Protein AF-A0A653DEC6-F1 (afdb_monomer_lite)

Organism: Callosobruchus maculatus (NCBI:txid64391)

Foldseek 3Di:
DVVVLVVCVVPLPDDLVSLVVLLLVLLADDPVRDDPVVLLSLLQSLLSSLQPDDPVLNLQQLVCLLPHQWHAHPNDIHGRPDSLLSNLSNLLSCVNNCCNQPPPVPDDDCLVVLLVLLVSLLVSQDLADPSNLSSLVSNLSCCVRPVVSDAQVSLLVLLVSLLVNLVRPDPSSLVSLASSLVSSLVRHDPVSLVVVLPLVPDPSRSHPCLVSLVPCDPVNCVVCVVVLLVSLQVQQQPALPSVVSLSSLLSLLVDDPVCCVVRRCVSCVVDQQDDDCVGSNVSNCLVGVLLSVCVSHQVVVLVVVLPDNGDLLSNLSSLLNSVLVVSDPDPDDVSLVVLCPDPVRVLSSLLSLLRDNDLQDARDPVSLVSLLVSLVPPPDLADDPSSLVSLLSNLLSNVSNCVVCLVVVVDPPVVNVVSLVSLLCSLPVVPPDDRRVSSVSSLVSLVVSLVVVVVVVVVVVVPDPDDPPSVVVVVVVSCVSVVSSVCSVVVD

pLDDT: mean 77.59, std 14.75, range [32.47, 96.19]

Structure (mmCIF, N/CA/C/O backbone):
data_AF-A0A653DEC6-F1
#
_entry.id   AF-A0A653DEC6-F1
#
loop_
_atom_site.group_PDB
_atom_site.id
_atom_site.type_symbol
_atom_site.label_atom_id
_atom_site.label_alt_id
_atom_site.label_comp_id
_atom_site.label_asym_id
_atom_site.label_entity_id
_atom_site.label_seq_id
_atom_site.pdbx_PDB_ins_code
_atom_site.Cartn_x
_atom_site.Cartn_y
_atom_site.Cartn_z
_atom_site.occupancy
_atom_site.B_iso_or_equiv
_atom_site.auth_seq_id
_atom_site.auth_comp_id
_atom_site.auth_asym_id
_atom_site.auth_atom_id
_atom_site.pdbx_PDB_model_num
ATOM 1 N N . MET A 1 1 ? -18.851 24.601 31.153 1.00 74.62 1 MET A N 1
ATOM 2 C CA . MET A 1 1 ? -18.177 23.287 31.082 1.00 74.62 1 MET A CA 1
ATOM 3 C C . MET A 1 1 ? -16.663 23.405 31.257 1.00 74.62 1 MET A C 1
ATOM 5 O O . MET A 1 1 ? -16.189 23.022 32.314 1.00 74.62 1 MET A O 1
ATOM 9 N N . LYS A 1 2 ? -15.912 24.010 30.322 1.00 75.12 2 LYS A N 1
ATOM 10 C CA . LYS A 1 2 ? -14.435 24.100 30.374 1.00 75.12 2 LYS A CA 1
ATOM 11 C C . LYS A 1 2 ? -13.837 24.550 31.722 1.00 75.12 2 LYS A C 1
ATOM 13 O O . LYS A 1 2 ? -13.098 23.789 32.330 1.00 75.12 2 LYS A O 1
ATOM 18 N N . LYS A 1 3 ? -14.251 25.710 32.254 1.00 76.62 3 LYS A N 1
ATOM 19 C CA . LYS A 1 3 ? -13.789 26.214 33.570 1.00 76.62 3 LYS A CA 1
ATOM 20 C C . LYS A 1 3 ? -14.062 25.249 34.735 1.00 76.62 3 LYS A C 1
ATOM 22 O O . LYS A 1 3 ? -13.288 25.186 35.679 1.00 76.62 3 LYS A O 1
ATOM 27 N N . MET A 1 4 ? -15.167 24.504 34.667 1.00 74.38 4 MET A N 1
ATOM 28 C CA . MET A 1 4 ? -15.530 23.510 35.680 1.00 74.38 4 MET A CA 1
ATOM 29 C C . MET A 1 4 ? -14.607 22.288 35.581 1.00 74.38 4 MET A C 1
ATOM 31 O O . MET A 1 4 ? -14.062 21.859 36.590 1.00 74.38 4 MET A O 1
ATOM 35 N N . LEU A 1 5 ? -14.356 21.778 34.370 1.00 75.56 5 LEU A N 1
ATOM 36 C CA . LEU A 1 5 ? -13.409 20.679 34.146 1.00 75.56 5 LEU A CA 1
ATOM 37 C C . LEU A 1 5 ? -11.982 21.057 34.586 1.00 75.56 5 LEU A C 1
ATOM 39 O O . LEU A 1 5 ? -11.327 20.275 35.267 1.00 75.56 5 LEU A O 1
ATOM 43 N N . GLU A 1 6 ? -11.520 22.268 34.262 1.00 78.12 6 GLU A N 1
ATOM 44 C CA . GLU A 1 6 ? -10.205 22.795 34.672 1.00 78.12 6 GLU A CA 1
ATOM 45 C C . GLU A 1 6 ? -10.070 22.930 36.200 1.00 78.12 6 GLU A C 1
ATOM 47 O O . GLU A 1 6 ? -9.028 22.599 36.774 1.00 78.12 6 GLU A O 1
ATOM 52 N N . TYR A 1 7 ? -11.137 23.354 36.883 1.00 75.75 7 TYR A N 1
ATOM 53 C CA . TYR A 1 7 ? -11.172 23.420 38.344 1.00 75.75 7 TYR A CA 1
ATOM 54 C C . TYR A 1 7 ? -11.007 22.037 38.993 1.00 75.75 7 TYR A C 1
ATOM 56 O O . TYR A 1 7 ? -10.257 21.887 39.955 1.00 75.75 7 TYR A O 1
ATOM 64 N N . PHE A 1 8 ? -11.643 21.002 38.443 1.00 68.75 8 PHE A N 1
ATOM 65 C CA . PHE A 1 8 ? -11.529 19.644 38.983 1.00 68.75 8 PHE A CA 1
ATOM 66 C C . PHE A 1 8 ? -10.206 18.968 38.641 1.00 68.75 8 PHE A C 1
ATOM 68 O O . PHE A 1 8 ? -9.652 18.251 39.472 1.00 68.75 8 PHE A O 1
ATOM 75 N N . LEU A 1 9 ? -9.652 19.237 37.457 1.00 69.56 9 LEU A N 1
ATOM 76 C CA . LEU A 1 9 ? -8.300 18.791 37.120 1.00 69.56 9 LEU A CA 1
ATOM 77 C C . LEU A 1 9 ? -7.245 19.415 38.045 1.00 69.56 9 LEU A C 1
ATOM 79 O O . LEU A 1 9 ? -6.236 18.771 38.324 1.00 69.56 9 LEU A O 1
ATOM 83 N N . SER A 1 10 ? -7.488 20.628 38.553 1.00 72.56 10 SER A N 1
ATOM 84 C CA . SER A 1 10 ? -6.626 21.273 39.553 1.00 72.56 10 SER A CA 1
ATOM 85 C C . SER A 1 10 ? -6.934 20.870 41.006 1.00 72.56 10 SER A C 1
ATOM 87 O O . SER A 1 10 ? -6.075 21.059 41.862 1.00 72.56 10 SER A O 1
ATOM 89 N N . ASN A 1 11 ? -8.087 20.240 41.286 1.00 68.25 11 ASN A N 1
ATOM 90 C CA . ASN A 1 11 ? -8.503 19.791 42.626 1.00 68.25 11 ASN A CA 1
ATOM 91 C C . ASN A 1 11 ? -9.009 18.327 42.658 1.00 68.25 11 ASN A C 1
ATOM 93 O O . ASN A 1 11 ? -10.168 18.072 42.996 1.00 68.25 11 ASN A O 1
ATOM 97 N N . PRO A 1 12 ? -8.159 17.321 42.372 1.00 59.09 12 PRO A N 1
ATOM 98 C CA . PRO A 1 12 ? -8.573 15.909 42.333 1.00 59.09 12 PRO A CA 1
ATOM 99 C C . PRO A 1 12 ? -8.997 15.332 43.704 1.00 59.09 12 PRO A C 1
ATOM 101 O O . PRO A 1 12 ? -9.610 14.265 43.772 1.00 59.09 12 PRO A O 1
ATOM 104 N N . GLY A 1 13 ? -8.684 16.030 44.802 1.00 57.19 13 GLY A N 1
ATOM 105 C CA . GLY A 1 13 ? -8.945 15.621 46.187 1.00 57.19 13 GLY A CA 1
ATOM 106 C C . GLY A 1 13 ? -10.301 16.035 46.774 1.00 57.19 13 GLY A C 1
ATOM 107 O O . GLY A 1 13 ? -10.459 15.916 47.985 1.00 57.19 13 GLY A O 1
ATOM 108 N N . GLY A 1 14 ? -11.255 16.520 45.967 1.00 67.94 14 GLY A N 1
ATOM 109 C CA . GLY A 1 14 ? -12.590 16.932 46.437 1.00 67.94 14 GLY A CA 1
ATOM 110 C C . GLY A 1 14 ? -13.328 15.857 47.252 1.00 67.94 14 GLY A C 1
ATOM 111 O O . GLY A 1 14 ? -13.022 14.656 47.151 1.00 67.94 14 GLY A O 1
ATOM 112 N N . ASN A 1 15 ? -14.297 16.286 48.069 1.00 80.12 15 ASN A N 1
ATOM 113 C CA . ASN A 1 15 ? -15.088 15.381 48.907 1.00 80.12 15 ASN A CA 1
ATOM 114 C C . ASN A 1 15 ? -15.965 14.445 48.035 1.00 80.12 15 ASN A C 1
ATOM 116 O O . ASN A 1 15 ? -16.022 14.571 46.808 1.00 80.12 15 ASN A O 1
ATOM 120 N N . MET A 1 16 ? -16.610 13.444 48.643 1.00 80.69 16 MET A N 1
ATOM 121 C CA . MET A 1 16 ? -17.389 12.469 47.868 1.00 80.69 16 MET A CA 1
ATOM 122 C C . MET A 1 16 ? -18.635 13.092 47.214 1.00 80.69 16 MET A C 1
ATOM 124 O O . MET A 1 16 ? -18.982 12.720 46.096 1.00 80.69 16 MET A O 1
ATOM 128 N N . GLU A 1 17 ? -19.263 14.078 47.855 1.00 81.62 17 GLU A N 1
ATOM 129 C CA . GLU A 1 17 ? -20.438 14.785 47.325 1.00 81.62 17 GLU A CA 1
ATOM 130 C C . GLU A 1 17 ? -20.113 15.578 46.050 1.00 81.62 17 GLU A C 1
ATOM 132 O O . GLU A 1 17 ? -20.865 15.512 45.073 1.00 81.62 17 GLU A O 1
ATOM 137 N N . ASP A 1 18 ? -18.958 16.248 46.007 1.00 80.75 18 ASP A N 1
ATOM 138 C CA . ASP A 1 18 ? -18.460 16.965 44.830 1.00 80.75 18 ASP A CA 1
ATOM 139 C C . ASP A 1 18 ? -18.251 16.000 43.656 1.00 80.75 18 ASP A C 1
ATOM 141 O O . ASP A 1 18 ? -18.611 16.290 42.512 1.00 80.75 18 ASP A O 1
ATOM 145 N N . LYS A 1 19 ? -17.712 14.807 43.941 1.00 80.56 19 LYS A N 1
ATOM 146 C CA . LYS A 1 19 ? -17.473 13.755 42.943 1.00 80.56 19 LYS A CA 1
ATOM 147 C C . LYS A 1 19 ? -18.772 13.165 42.403 1.00 80.56 19 LYS A C 1
ATOM 149 O O . LYS A 1 19 ? -18.881 12.980 41.191 1.00 80.56 19 LYS A O 1
ATOM 154 N N . VAL A 1 20 ? -19.758 12.898 43.263 1.00 85.81 20 VAL A N 1
ATOM 155 C CA . VAL A 1 20 ? -21.091 12.440 42.831 1.00 85.81 20 VAL A CA 1
ATOM 156 C C . VAL A 1 20 ? -21.778 13.514 41.993 1.00 85.81 20 VAL A C 1
ATOM 158 O O . VAL A 1 20 ? -22.299 13.202 40.924 1.00 85.81 20 VAL A O 1
ATOM 161 N N . SER A 1 21 ? -21.730 14.775 42.424 1.00 84.94 21 SER A N 1
ATOM 162 C CA . SER A 1 21 ? -22.327 15.902 41.697 1.00 84.94 21 SER A CA 1
ATOM 163 C C . SER A 1 21 ? -21.714 16.068 40.307 1.00 84.94 21 SER A C 1
ATOM 165 O O . SER A 1 21 ? -22.426 16.259 39.321 1.00 84.94 21 SER A O 1
ATOM 167 N N . LEU A 1 22 ? -20.392 15.927 40.198 1.00 86.06 22 LEU A N 1
ATOM 168 C CA . LEU A 1 22 ? -19.689 15.999 38.923 1.00 86.06 22 LEU A CA 1
ATOM 169 C C . LEU A 1 22 ? -19.980 14.797 38.021 1.00 86.06 22 LEU A C 1
ATOM 171 O O . LEU A 1 22 ? -20.179 14.967 36.819 1.00 86.06 22 LEU A O 1
ATOM 175 N N . LEU A 1 23 ? -20.047 13.588 38.583 1.00 88.00 23 LEU A N 1
ATOM 176 C CA . LEU A 1 23 ? -20.457 12.407 37.830 1.00 88.00 23 LEU A CA 1
ATOM 177 C C . LEU A 1 23 ? -21.896 12.552 37.321 1.00 88.00 23 LEU A C 1
ATOM 179 O O . LEU A 1 23 ? -22.163 12.195 36.178 1.00 88.00 23 LEU A O 1
ATOM 183 N N . ALA A 1 24 ? -22.797 13.126 38.124 1.00 88.25 24 ALA A N 1
ATOM 184 C CA . ALA A 1 24 ? -24.169 13.422 37.723 1.00 88.25 24 ALA A CA 1
ATOM 185 C C . ALA A 1 24 ? -24.232 14.465 36.604 1.00 88.25 24 ALA A C 1
ATOM 187 O O . ALA A 1 24 ? -24.970 14.283 35.637 1.00 88.25 24 ALA A O 1
ATOM 188 N N . PHE A 1 25 ? -23.401 15.507 36.682 1.00 88.75 25 PHE A N 1
ATOM 189 C CA . PHE A 1 25 ? -23.244 16.468 35.596 1.00 88.75 25 PHE A CA 1
ATOM 190 C C . PHE A 1 25 ? -22.782 15.782 34.301 1.00 88.75 25 PHE A C 1
ATOM 192 O O . PHE A 1 25 ? -23.401 15.976 33.257 1.00 88.75 25 PHE A O 1
ATOM 199 N N . ILE A 1 26 ? -21.747 14.936 34.365 1.00 90.38 26 ILE A N 1
ATOM 200 C CA . ILE A 1 26 ? -21.218 14.213 33.197 1.00 90.38 26 ILE A CA 1
ATOM 201 C C . ILE A 1 26 ? -22.250 13.221 32.636 1.00 90.38 26 ILE A C 1
ATOM 203 O O . ILE A 1 26 ? -22.421 13.136 31.423 1.00 90.38 26 ILE A O 1
ATOM 207 N N . ALA A 1 27 ? -22.974 12.507 33.500 1.00 89.38 27 ALA A N 1
ATOM 208 C CA . ALA A 1 27 ? -24.050 11.590 33.119 1.00 89.38 27 ALA A CA 1
ATOM 209 C C . ALA A 1 27 ? -25.244 12.298 32.451 1.00 89.38 27 ALA A C 1
ATOM 211 O O . ALA A 1 27 ? -25.990 11.672 31.694 1.00 89.38 27 ALA A O 1
ATOM 212 N N . GLY A 1 28 ? -25.415 13.598 32.704 1.00 88.88 28 GLY A N 1
ATOM 213 C CA . GLY A 1 28 ? -26.420 14.446 32.066 1.00 88.88 28 GLY A CA 1
ATOM 214 C C . GLY A 1 28 ? -26.014 15.021 30.703 1.00 88.88 28 GLY A C 1
ATOM 215 O O . GLY A 1 28 ? -26.864 15.605 30.029 1.00 88.88 28 GLY A O 1
ATOM 216 N N . LEU A 1 29 ? -24.752 14.880 30.277 1.00 89.69 29 LEU A N 1
ATOM 217 C CA . LEU A 1 29 ? -24.270 15.470 29.025 1.00 89.69 29 LEU A CA 1
ATOM 218 C C . LEU A 1 29 ? -24.901 14.808 27.793 1.00 89.69 29 LEU A C 1
ATOM 220 O O . LEU A 1 29 ? -24.995 13.584 27.698 1.00 89.69 29 LEU A O 1
ATOM 224 N N . GLN A 1 30 ? -25.273 15.644 26.824 1.00 88.50 30 GLN A N 1
ATOM 225 C CA . GLN A 1 30 ? -25.672 15.222 25.481 1.00 88.50 30 GLN A CA 1
ATOM 226 C C . GLN A 1 30 ? -24.471 15.318 24.520 1.00 88.50 30 GLN A C 1
ATOM 228 O O . GLN A 1 30 ? -23.654 16.230 24.694 1.00 88.50 30 GLN A O 1
ATOM 233 N N . PRO A 1 31 ? -24.363 14.440 23.503 1.00 87.19 31 PRO A N 1
ATOM 234 C CA . PRO A 1 31 ? -23.280 14.472 22.515 1.00 87.19 31 PRO A CA 1
ATOM 235 C C . PRO A 1 31 ? -23.093 15.833 21.836 1.00 87.19 31 PRO A C 1
ATOM 237 O O . PRO A 1 31 ? -21.967 16.270 21.622 1.00 87.19 31 PRO A O 1
ATOM 240 N N . GLU A 1 32 ? -24.188 16.525 21.519 1.00 85.75 32 GLU A N 1
ATOM 241 C CA . GLU A 1 32 ? -24.191 17.783 20.763 1.00 85.75 32 GLU A CA 1
ATOM 242 C C . GLU A 1 32 ? -23.603 18.951 21.568 1.00 85.75 32 GLU A C 1
ATOM 244 O O . GLU A 1 32 ? -23.184 19.960 21.005 1.00 85.75 32 GLU A O 1
ATOM 249 N N . CYS A 1 33 ? -23.555 18.811 22.894 1.00 82.75 33 CYS A N 1
ATOM 250 C CA . CYS A 1 33 ? -23.089 19.838 23.819 1.00 82.75 33 CYS A CA 1
ATOM 251 C C . CYS A 1 33 ? -21.592 19.725 24.148 1.00 82.75 33 CYS A C 1
ATOM 253 O O . CYS A 1 33 ? -21.085 20.527 24.939 1.00 82.75 33 CYS A O 1
ATOM 255 N N . VAL A 1 34 ? -20.890 18.723 23.607 1.00 83.06 34 VAL A N 1
ATOM 256 C CA . VAL A 1 34 ? -19.504 18.410 23.971 1.00 83.06 34 VAL A CA 1
ATOM 257 C C . VAL A 1 34 ? -18.596 18.492 22.750 1.00 83.06 34 VAL A C 1
ATOM 259 O O . VAL A 1 34 ? -18.739 17.739 21.791 1.00 83.06 34 VAL A O 1
ATOM 262 N N . PHE A 1 35 ? -17.612 19.390 22.800 1.00 80.62 35 PHE A N 1
ATOM 263 C CA . PHE A 1 35 ? -16.588 19.479 21.764 1.00 80.62 35 PHE A CA 1
ATOM 264 C C . PHE A 1 35 ? -15.556 18.353 21.905 1.00 80.62 35 PHE A C 1
ATOM 266 O O . PHE A 1 35 ? -15.300 17.849 23.000 1.00 80.62 35 PHE A O 1
ATOM 273 N N . HIS A 1 36 ? -14.905 17.992 20.797 1.00 73.62 36 HIS A N 1
ATOM 274 C CA . HIS A 1 36 ? -13.909 16.912 20.753 1.00 73.62 36 HIS A CA 1
ATOM 275 C C . HIS A 1 36 ? -12.778 17.093 21.787 1.00 73.62 36 HIS A C 1
ATOM 277 O O . HIS A 1 36 ? -12.359 16.131 22.435 1.00 73.62 36 HIS A O 1
ATOM 283 N N . ASP A 1 37 ? -12.331 18.334 21.993 1.00 77.88 37 ASP A N 1
ATOM 284 C CA . ASP A 1 37 ? -11.261 18.671 22.941 1.00 77.88 37 ASP A CA 1
ATOM 285 C C . ASP A 1 37 ? -11.688 18.508 24.409 1.00 77.88 37 ASP A C 1
ATOM 287 O O . ASP A 1 37 ? -10.856 18.259 25.286 1.00 77.88 37 ASP A O 1
ATOM 291 N N . ASP A 1 38 ? -12.990 18.593 24.692 1.00 85.56 38 ASP A N 1
ATOM 292 C CA . ASP A 1 38 ? -13.522 18.453 26.045 1.00 85.56 38 ASP A CA 1
ATOM 293 C C . ASP A 1 38 ? -13.641 16.984 26.466 1.00 85.56 38 ASP A C 1
ATOM 295 O O . ASP A 1 38 ? -13.533 16.684 27.654 1.00 85.56 38 ASP A O 1
ATOM 299 N N . ILE A 1 39 ? -13.782 16.049 25.519 1.00 88.50 39 ILE A N 1
ATOM 300 C CA . ILE A 1 39 ? -13.931 14.612 25.813 1.00 88.50 39 ILE A CA 1
ATOM 301 C C . ILE A 1 39 ? -12.717 14.054 26.551 1.00 88.50 39 ILE A C 1
ATOM 303 O O . ILE A 1 39 ? -12.870 13.258 27.478 1.00 88.50 39 ILE A O 1
ATOM 307 N N . GLU A 1 40 ? -11.508 14.476 26.184 1.00 87.75 40 GLU A N 1
ATOM 308 C CA . GLU A 1 40 ? -10.294 14.025 26.869 1.00 87.75 40 GLU A CA 1
ATOM 309 C C . GLU A 1 40 ? -10.210 14.602 28.294 1.00 87.75 40 GLU A C 1
ATOM 311 O O . GLU A 1 40 ? -9.801 13.910 29.226 1.00 87.75 40 GLU A O 1
ATOM 316 N N . ASN A 1 41 ? -10.646 15.848 28.501 1.00 87.81 41 ASN A N 1
ATOM 317 C CA . ASN A 1 41 ? -10.704 16.444 29.838 1.00 87.81 41 ASN A CA 1
ATOM 318 C C . ASN A 1 41 ? -11.763 15.761 30.710 1.00 87.81 41 ASN A C 1
ATOM 320 O O . ASN A 1 41 ? -11.483 15.432 31.862 1.00 87.81 41 ASN A O 1
ATOM 324 N N . ILE A 1 42 ? -12.941 15.471 30.150 1.00 91.00 42 ILE A N 1
ATOM 325 C CA . ILE A 1 42 ? -13.996 14.700 30.818 1.00 91.00 42 ILE A CA 1
ATOM 326 C C . ILE A 1 42 ? -13.481 13.305 31.188 1.00 91.00 42 ILE A C 1
ATOM 328 O O . ILE A 1 42 ? -13.673 12.864 32.318 1.00 91.00 42 ILE A O 1
ATOM 332 N N . ALA A 1 43 ? -12.771 12.629 30.283 1.00 90.38 43 ALA A N 1
ATOM 333 C CA . ALA A 1 43 ? -12.194 11.313 30.538 1.00 90.38 43 ALA A CA 1
ATOM 334 C C . ALA A 1 43 ? -11.169 11.333 31.685 1.00 90.38 43 ALA A C 1
ATOM 336 O O . ALA A 1 43 ? -11.190 10.444 32.536 1.00 90.38 43 ALA A O 1
ATOM 337 N N . LYS A 1 44 ? -10.307 12.355 31.763 1.00 88.50 44 LYS A N 1
ATOM 338 C CA . LYS A 1 44 ? -9.370 12.534 32.888 1.00 88.50 44 LYS A CA 1
ATOM 339 C C . LYS A 1 44 ? -10.091 12.785 34.210 1.00 88.50 44 LYS A C 1
ATOM 341 O O . LYS A 1 44 ? -9.712 12.208 35.226 1.00 88.50 44 LYS A O 1
ATOM 346 N N . VAL A 1 45 ? -11.135 13.612 34.196 1.00 89.06 45 VAL A N 1
ATOM 347 C CA . VAL A 1 45 ? -11.966 13.885 35.377 1.00 89.06 45 VAL A CA 1
ATOM 348 C C . VAL A 1 45 ? -12.662 12.610 35.857 1.00 89.06 45 VAL A C 1
ATOM 350 O O . VAL A 1 45 ? -12.551 12.263 37.031 1.00 89.06 45 VAL A O 1
ATOM 353 N N . LEU A 1 46 ? -13.306 11.864 34.952 1.00 90.38 46 LEU A N 1
ATOM 354 C CA . LEU A 1 46 ? -13.914 10.566 35.258 1.00 90.38 46 LEU A CA 1
ATOM 355 C C . LEU A 1 46 ? -12.890 9.590 35.836 1.00 90.38 46 LEU A C 1
ATOM 357 O O . LEU A 1 46 ? -13.164 8.943 36.840 1.00 90.38 46 LEU A O 1
ATOM 361 N N . ALA A 1 47 ? -11.691 9.519 35.259 1.00 89.44 47 ALA A N 1
ATOM 362 C CA . ALA A 1 47 ? -10.626 8.673 35.785 1.00 89.44 47 ALA A CA 1
ATOM 363 C C . ALA A 1 47 ? -10.201 9.084 37.203 1.00 89.44 47 ALA A C 1
ATOM 365 O O . ALA A 1 47 ? -9.984 8.215 38.047 1.00 89.44 47 ALA A O 1
ATOM 366 N N . GLY A 1 48 ? -10.141 10.389 37.488 1.00 85.88 48 GLY A N 1
ATOM 367 C CA . GLY A 1 48 ? -9.907 10.915 38.832 1.00 85.88 48 GLY A CA 1
ATOM 368 C C . GLY A 1 48 ? -10.984 10.464 39.819 1.00 85.88 48 GLY A C 1
ATOM 369 O O . GLY A 1 48 ? -10.653 9.934 40.879 1.00 85.88 48 GLY A O 1
ATOM 370 N N . ILE A 1 49 ? -12.263 10.568 39.442 1.00 86.38 49 ILE A N 1
ATOM 371 C CA . ILE A 1 49 ? -13.389 10.088 40.260 1.00 86.38 49 ILE A CA 1
ATOM 372 C C . ILE A 1 49 ? -13.276 8.578 40.500 1.00 86.38 49 ILE A C 1
ATOM 374 O O . ILE A 1 49 ? -13.323 8.126 41.638 1.00 86.38 49 ILE A O 1
ATOM 378 N N . LEU A 1 50 ? -13.074 7.784 39.449 1.00 87.75 50 LEU A N 1
ATOM 379 C CA . LEU A 1 50 ? -12.986 6.326 39.559 1.00 87.75 50 LEU A CA 1
ATOM 380 C C . LEU A 1 50 ? -11.771 5.873 40.382 1.00 87.75 50 LEU A C 1
ATOM 382 O O . LEU A 1 50 ? -11.819 4.832 41.039 1.00 87.75 50 LEU A O 1
ATOM 386 N N . SER A 1 51 ? -10.672 6.631 40.364 1.00 85.12 51 SER A N 1
ATOM 387 C CA . SER A 1 51 ? -9.431 6.253 41.049 1.00 85.12 51 SER A CA 1
ATOM 388 C C . SER A 1 51 ? -9.555 6.213 42.574 1.00 85.12 51 SER A C 1
ATOM 390 O O . SER A 1 51 ? -8.827 5.453 43.209 1.00 85.12 51 SER A O 1
ATOM 392 N N . VAL A 1 52 ? -10.489 6.980 43.147 1.00 83.12 52 VAL A N 1
ATOM 393 C CA . VAL A 1 52 ? -10.703 7.047 44.601 1.00 83.12 52 VAL A CA 1
ATOM 394 C C . VAL A 1 52 ? -11.717 6.032 45.126 1.00 83.12 52 VAL A C 1
ATOM 396 O O . VAL A 1 52 ? -11.794 5.835 46.333 1.00 83.12 52 VAL A O 1
ATOM 399 N N . LEU A 1 53 ? -12.496 5.406 44.241 1.00 82.69 53 LEU A N 1
ATOM 400 C CA . LEU A 1 53 ? -13.467 4.379 44.618 1.00 82.69 53 LEU A CA 1
ATOM 401 C C . LEU A 1 53 ? -12.767 3.055 44.920 1.00 82.69 53 LEU A C 1
ATOM 403 O O . LEU A 1 53 ? -11.635 2.821 44.483 1.00 82.69 53 LEU A O 1
ATOM 407 N N . ASP A 1 54 ? -13.443 2.149 45.617 1.00 83.75 54 ASP A N 1
ATOM 408 C CA . ASP A 1 54 ? -12.968 0.770 45.675 1.00 83.75 54 ASP A CA 1
ATOM 409 C C . ASP A 1 54 ? -13.190 0.046 44.328 1.00 83.75 54 ASP A C 1
ATOM 411 O O . ASP A 1 54 ? -13.856 0.537 43.410 1.00 83.75 54 ASP A O 1
ATOM 415 N N . GLN A 1 55 ? -12.577 -1.127 44.161 1.00 79.75 55 GLN A N 1
ATOM 416 C CA . GLN A 1 55 ? -12.673 -1.880 42.908 1.00 79.75 55 GLN A CA 1
ATOM 417 C C . GLN A 1 55 ? -14.102 -2.333 42.593 1.00 79.75 55 GLN A C 1
ATOM 419 O O . GLN A 1 55 ? -14.521 -2.260 41.438 1.00 79.75 55 GLN A O 1
ATOM 424 N N . LYS A 1 56 ? -14.848 -2.785 43.602 1.00 83.62 56 LYS A N 1
ATOM 425 C CA . LYS A 1 56 ? -16.192 -3.334 43.423 1.00 83.62 56 LYS A CA 1
ATOM 426 C C . LYS A 1 56 ? -17.162 -2.235 43.000 1.00 83.62 56 LYS A C 1
ATOM 428 O O . LYS A 1 56 ? -17.972 -2.447 42.103 1.00 83.62 56 LYS A O 1
ATOM 433 N N . GLU A 1 57 ? -17.057 -1.054 43.598 1.00 85.19 57 GLU A N 1
ATOM 434 C CA . GLU A 1 57 ? -17.814 0.130 43.200 1.00 85.19 57 GLU A CA 1
ATOM 435 C C . GLU A 1 57 ? -17.478 0.563 41.773 1.00 85.19 57 GLU A C 1
ATOM 437 O O . GLU A 1 57 ? -18.393 0.771 40.976 1.00 85.19 57 GLU A O 1
ATOM 442 N N . ARG A 1 58 ? -16.189 0.621 41.407 1.00 86.06 58 ARG A N 1
ATOM 443 C CA . ARG A 1 58 ? -15.783 0.917 40.023 1.00 86.06 58 ARG A CA 1
ATOM 444 C C . ARG A 1 58 ? -16.419 -0.048 39.030 1.00 86.06 58 ARG A C 1
ATOM 446 O O . ARG A 1 58 ? -17.067 0.387 38.081 1.00 86.06 58 ARG A O 1
ATOM 453 N N . GLU A 1 59 ? -16.235 -1.349 39.234 1.00 84.50 59 GLU A N 1
ATOM 454 C CA . GLU A 1 59 ? -16.766 -2.376 38.336 1.00 84.50 59 GLU A CA 1
ATOM 455 C C . GLU A 1 59 ? -18.293 -2.320 38.262 1.00 84.50 59 GLU A C 1
ATOM 457 O O . GLU A 1 59 ? -18.860 -2.463 37.180 1.00 84.50 59 GLU A O 1
ATOM 462 N N . ASN A 1 60 ? -18.968 -2.035 39.379 1.00 87.31 60 ASN A N 1
ATOM 463 C CA . ASN A 1 60 ? -20.411 -1.827 39.401 1.00 87.31 60 ASN A CA 1
ATOM 464 C C . ASN A 1 60 ? -20.843 -0.646 38.531 1.00 87.31 60 ASN A C 1
ATOM 466 O O . ASN A 1 60 ? -21.824 -0.792 37.806 1.00 87.31 60 ASN A O 1
ATOM 470 N N . ILE A 1 61 ? -20.118 0.476 38.541 1.00 89.25 61 ILE A N 1
ATOM 471 C CA . ILE A 1 61 ? -20.428 1.627 37.679 1.00 89.25 61 ILE A CA 1
ATOM 472 C C . ILE A 1 61 ? -20.333 1.232 36.203 1.00 89.25 61 ILE A C 1
ATOM 474 O O . ILE A 1 61 ? -21.267 1.495 35.447 1.00 89.25 61 ILE A O 1
ATOM 478 N N . PHE A 1 62 ? -19.261 0.544 35.793 1.00 88.69 62 PHE A N 1
ATOM 479 C CA . PHE A 1 62 ? -19.139 0.035 34.420 1.00 88.69 62 PHE A CA 1
ATOM 480 C C . PHE A 1 62 ? -20.271 -0.943 34.082 1.00 88.69 62 PHE A C 1
ATOM 482 O O . PHE A 1 62 ? -20.955 -0.780 33.076 1.00 88.69 62 PHE A O 1
ATOM 489 N N . ASN A 1 63 ? -20.535 -1.917 34.954 1.00 85.94 63 ASN A N 1
ATOM 490 C CA . ASN A 1 63 ? -21.584 -2.918 34.760 1.00 85.94 63 ASN A CA 1
ATOM 491 C C . ASN A 1 63 ? -22.981 -2.300 34.636 1.00 85.94 63 ASN A C 1
ATOM 493 O O . ASN A 1 63 ? -23.789 -2.753 33.823 1.00 85.94 63 ASN A O 1
ATOM 497 N N . GLN A 1 64 ? -23.271 -1.275 35.433 1.00 88.12 64 GLN A N 1
ATOM 498 C CA . GLN A 1 64 ? -24.526 -0.538 35.378 1.00 88.12 64 GLN A CA 1
ATOM 499 C C . GLN A 1 64 ? -24.604 0.310 34.113 1.00 88.12 64 GLN A C 1
ATOM 501 O O . GLN A 1 64 ? -25.620 0.245 33.434 1.00 88.12 64 GLN A O 1
ATOM 506 N N . ALA A 1 65 ? -23.530 1.000 33.723 1.00 85.75 65 ALA A N 1
ATOM 507 C CA . ALA A 1 65 ? -23.485 1.743 32.464 1.00 85.75 65 ALA A CA 1
ATOM 508 C C . ALA A 1 65 ? -23.696 0.841 31.231 1.00 85.75 65 ALA A C 1
ATOM 510 O O . ALA A 1 65 ? -24.263 1.287 30.239 1.00 85.75 65 ALA A O 1
ATOM 511 N N . PHE A 1 66 ? -23.299 -0.436 31.297 1.00 81.25 66 PHE A N 1
ATOM 512 C CA . PHE A 1 66 ? -23.550 -1.409 30.226 1.00 81.25 66 PHE A CA 1
ATOM 513 C C . PHE A 1 66 ? -25.005 -1.904 30.150 1.00 81.25 66 PHE A C 1
ATOM 515 O O . PHE A 1 66 ? -25.399 -2.452 29.126 1.00 81.25 66 PHE A O 1
ATOM 522 N N . SER A 1 67 ? -25.796 -1.789 31.225 1.00 74.69 67 SER A N 1
ATOM 523 C CA . SER A 1 67 ? -27.076 -2.514 31.354 1.00 74.69 67 SER A CA 1
ATOM 524 C C . SER A 1 67 ? -28.270 -1.682 31.830 1.00 74.69 67 SER A C 1
ATOM 526 O O . SER A 1 67 ? -29.403 -2.153 31.747 1.00 74.69 67 SER A O 1
ATOM 528 N N . LYS A 1 68 ? -28.052 -0.472 32.351 1.00 73.88 68 LYS A N 1
ATOM 529 C CA . LYS A 1 68 ? -29.062 0.343 33.037 1.00 73.88 68 LYS A CA 1
ATOM 530 C C . LYS A 1 68 ? -28.983 1.806 32.608 1.00 73.88 68 LYS A C 1
ATOM 532 O O . LYS A 1 68 ? -27.932 2.307 32.228 1.00 73.88 68 LYS A O 1
ATOM 537 N N . SER A 1 69 ? -30.104 2.509 32.751 1.00 73.88 69 SER A N 1
ATOM 538 C CA . SER A 1 69 ? -30.186 3.967 32.588 1.00 73.88 69 SER A CA 1
ATOM 539 C C . SER A 1 69 ? -29.663 4.745 33.799 1.00 73.88 69 SER A C 1
ATOM 541 O O . SER A 1 69 ? -29.506 5.957 33.716 1.00 73.88 69 SER A O 1
ATOM 543 N N . ASN A 1 70 ? -29.414 4.070 34.926 1.00 84.62 70 ASN A N 1
ATOM 544 C CA . ASN A 1 70 ? -28.978 4.694 36.171 1.00 84.62 70 ASN A CA 1
ATOM 545 C C . ASN A 1 70 ? -27.697 4.032 36.679 1.00 84.62 70 ASN A C 1
ATOM 547 O O . ASN A 1 70 ? -27.550 2.809 36.596 1.00 84.62 70 ASN A O 1
ATOM 551 N N . ILE A 1 71 ? -26.821 4.842 37.268 1.00 88.62 71 ILE A N 1
ATOM 552 C CA . ILE A 1 71 ? -25.616 4.402 37.977 1.00 88.62 71 ILE A CA 1
ATOM 553 C C . ILE A 1 71 ? -25.742 4.728 39.466 1.00 88.62 71 ILE A C 1
ATOM 555 O O . ILE A 1 71 ? -26.319 5.746 39.843 1.00 88.62 71 ILE A O 1
ATOM 559 N N . ILE A 1 72 ? -25.218 3.854 40.315 1.00 85.00 72 ILE A N 1
ATOM 560 C CA . ILE A 1 72 ? -25.245 3.972 41.770 1.00 85.00 72 ILE A CA 1
ATOM 561 C C . ILE A 1 72 ? -23.808 4.096 42.263 1.00 85.00 72 ILE A C 1
ATOM 563 O O . ILE A 1 72 ? -22.982 3.227 41.987 1.00 85.00 72 ILE A O 1
ATOM 567 N N . ILE A 1 73 ? -23.531 5.154 43.019 1.00 83.06 73 ILE A N 1
ATOM 568 C CA . ILE A 1 73 ? -22.214 5.446 43.591 1.00 83.06 73 ILE A CA 1
ATOM 569 C C . ILE A 1 73 ? -22.391 5.965 45.018 1.00 83.06 73 ILE A C 1
ATOM 571 O O . ILE A 1 73 ? -23.206 6.859 45.237 1.00 83.06 73 ILE A O 1
ATOM 575 N N . ALA A 1 74 ? -21.689 5.387 46.000 1.00 78.00 74 ALA A N 1
ATOM 576 C CA . ALA A 1 74 ? -21.813 5.761 47.416 1.00 78.00 74 ALA A CA 1
ATOM 577 C C . ALA A 1 74 ? -23.276 5.881 47.920 1.00 78.00 74 ALA A C 1
ATOM 579 O O . ALA A 1 74 ? -23.611 6.755 48.713 1.00 78.00 74 ALA A O 1
ATOM 580 N N . GLY A 1 75 ? -24.178 5.024 47.423 1.00 80.31 75 GLY A N 1
ATOM 581 C CA . GLY A 1 75 ? -25.606 5.043 47.774 1.00 80.31 75 GLY A CA 1
ATOM 582 C C . GLY A 1 75 ? -26.463 6.086 47.039 1.00 80.31 75 GLY A C 1
ATOM 583 O O . GLY A 1 75 ? -27.681 6.089 47.203 1.00 80.31 75 GLY A O 1
ATOM 584 N N . HIS A 1 76 ? -25.879 6.934 46.192 1.00 85.44 76 HIS A N 1
ATOM 585 C CA . HIS A 1 76 ? -26.602 7.902 45.366 1.00 85.44 76 HIS A CA 1
ATOM 586 C C . HIS A 1 76 ? -26.929 7.325 43.986 1.00 85.44 76 HIS A C 1
ATOM 588 O O . HIS A 1 76 ? -26.057 6.778 43.314 1.00 85.44 76 HIS A O 1
ATOM 594 N N . SER A 1 77 ? -28.189 7.458 43.557 1.00 88.81 77 SER A N 1
ATOM 595 C CA . SER A 1 77 ? -28.655 7.045 42.228 1.00 88.81 77 SER A CA 1
ATOM 596 C C . SER A 1 77 ? -28.605 8.225 41.262 1.00 88.81 77 SER A C 1
ATOM 598 O O . SER A 1 77 ? -29.350 9.191 41.413 1.00 88.81 77 SER A O 1
ATOM 600 N N . ILE A 1 78 ? -27.765 8.121 40.239 1.00 90.38 78 ILE A N 1
ATOM 601 C CA . ILE A 1 78 ? -27.598 9.119 39.185 1.00 90.38 78 ILE A CA 1
ATOM 602 C C . ILE A 1 78 ? -28.304 8.622 37.924 1.00 90.38 78 ILE A C 1
ATOM 604 O O . ILE A 1 78 ? -28.068 7.501 37.470 1.00 90.38 78 ILE A O 1
ATOM 608 N N . THR A 1 79 ? -29.147 9.473 37.341 1.00 89.81 79 THR A N 1
ATOM 609 C CA . THR A 1 79 ? -29.811 9.190 36.061 1.00 89.81 79 THR A CA 1
ATOM 610 C C . THR A 1 79 ? -28.889 9.570 34.908 1.00 89.81 79 THR A C 1
ATOM 612 O O . THR A 1 79 ? -28.359 10.679 34.881 1.00 89.81 79 THR A O 1
ATOM 615 N N . VAL A 1 80 ? -28.704 8.662 33.951 1.00 90.31 80 VAL A N 1
ATOM 616 C CA . VAL A 1 80 ? -27.891 8.888 32.753 1.00 90.31 80 VAL A CA 1
ATOM 617 C C . VAL A 1 80 ? -28.801 9.318 31.613 1.00 90.31 80 VAL A C 1
ATOM 619 O O . VAL A 1 80 ? -29.688 8.574 31.199 1.00 90.31 80 VAL A O 1
ATOM 622 N N . SER A 1 81 ? -28.581 10.524 31.095 1.00 88.19 81 SER A N 1
ATOM 623 C CA . SER A 1 81 ? -29.461 11.095 30.075 1.00 88.19 81 SER A CA 1
ATOM 624 C C . SER A 1 81 ? -29.252 10.460 28.698 1.00 88.19 81 SER A C 1
ATOM 626 O O . SER A 1 81 ? -30.223 10.141 28.018 1.00 88.19 81 SER A O 1
ATOM 628 N N . GLN A 1 82 ? -27.995 10.213 28.310 1.00 90.12 82 GLN A N 1
ATOM 629 C CA . GLN A 1 82 ? -27.633 9.498 27.080 1.00 90.12 82 GLN A CA 1
ATOM 630 C C . GLN A 1 82 ? -26.715 8.317 27.411 1.00 90.12 82 GLN A C 1
ATOM 632 O O . GLN A 1 82 ? -25.491 8.483 27.438 1.00 90.12 82 GLN A O 1
ATOM 637 N N . PRO A 1 83 ? -27.270 7.111 27.650 1.00 90.06 83 PRO A N 1
ATOM 638 C CA . PRO A 1 83 ? -26.501 5.949 28.103 1.00 90.06 83 PRO A CA 1
ATOM 639 C C . PRO A 1 83 ? -25.315 5.608 27.200 1.00 90.06 83 PRO A C 1
ATOM 641 O O . PRO A 1 83 ? -24.213 5.361 27.681 1.00 90.06 83 PRO A O 1
ATOM 644 N N . TRP A 1 84 ? -25.519 5.668 25.883 1.00 91.69 84 TRP A N 1
ATOM 645 C CA . TRP A 1 84 ? -24.470 5.379 24.910 1.00 91.69 84 TRP A CA 1
ATOM 646 C C . TRP A 1 84 ? -23.309 6.381 24.971 1.00 91.69 84 TRP A C 1
ATOM 648 O O . TRP A 1 84 ? -22.147 5.987 24.962 1.00 91.69 84 TRP A O 1
ATOM 658 N N . PHE A 1 85 ? -23.599 7.679 25.059 1.00 91.94 85 PHE A N 1
ATOM 659 C CA . PHE A 1 85 ? -22.549 8.695 25.098 1.00 91.94 85 PHE A CA 1
ATOM 660 C C . PHE A 1 85 ? -21.791 8.663 26.424 1.00 91.94 85 PHE A C 1
ATOM 662 O O . PHE A 1 85 ? -20.562 8.697 26.446 1.00 91.94 85 PHE A O 1
ATOM 669 N N . PHE A 1 86 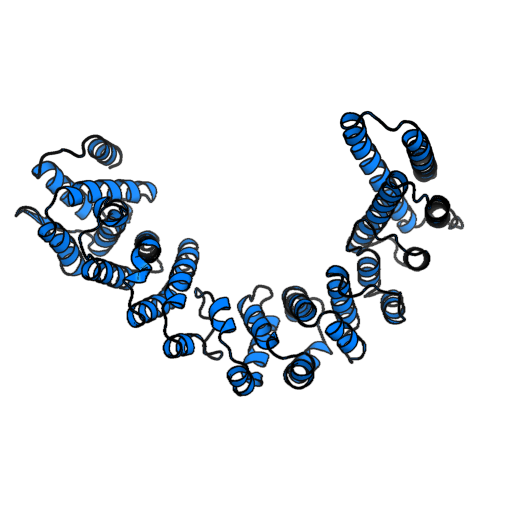? -22.515 8.496 27.531 1.00 93.00 86 PHE A N 1
ATOM 670 C CA . PHE A 1 86 ? -21.897 8.298 28.834 1.00 93.00 86 PHE A CA 1
ATOM 671 C C . PHE A 1 86 ? -20.982 7.068 28.848 1.00 93.00 86 PHE A C 1
ATOM 673 O O . PHE A 1 86 ? -19.873 7.138 29.371 1.00 93.00 86 PHE A O 1
ATOM 680 N N . LEU A 1 87 ? -21.394 5.972 28.205 1.00 92.31 87 LEU A N 1
ATOM 681 C CA . LEU A 1 87 ? -20.565 4.785 28.026 1.00 92.31 87 LEU A CA 1
ATOM 682 C C . LEU A 1 87 ? -19.266 5.091 27.262 1.00 92.31 87 LEU A C 1
ATOM 684 O O . LEU A 1 87 ? -18.200 4.643 27.682 1.00 92.31 87 LEU A O 1
ATOM 688 N N . VAL A 1 88 ? -19.331 5.875 26.180 1.00 93.25 88 VAL A N 1
ATOM 689 C CA . VAL A 1 88 ? -18.142 6.326 25.434 1.00 93.25 88 VAL A CA 1
ATOM 690 C C . VAL A 1 88 ? -17.177 7.083 26.349 1.00 93.25 88 VAL A C 1
ATOM 692 O O . VAL A 1 88 ? -15.983 6.773 26.374 1.00 93.25 88 VAL A O 1
ATOM 695 N N . LEU A 1 89 ? -17.686 8.041 27.127 1.00 93.69 89 LEU A N 1
ATOM 696 C CA . LEU A 1 89 ? -16.887 8.837 28.064 1.00 93.69 89 LEU A CA 1
ATOM 697 C C . LEU A 1 89 ? -16.269 7.963 29.165 1.00 93.69 89 LEU A C 1
ATOM 699 O O . LEU A 1 89 ? -15.076 8.075 29.462 1.00 93.69 89 LEU A O 1
ATOM 703 N N . LEU A 1 90 ? -17.072 7.063 29.736 1.00 93.25 90 LEU A N 1
ATOM 704 C CA . LEU A 1 90 ? -16.674 6.172 30.817 1.00 93.25 90 LEU A CA 1
ATOM 705 C C . LEU A 1 90 ? -15.597 5.181 30.361 1.00 93.25 90 LEU A C 1
ATOM 707 O O . LEU A 1 90 ? -14.578 5.041 31.033 1.00 93.25 90 LEU A O 1
ATOM 711 N N . ILE A 1 91 ? -15.762 4.543 29.202 1.00 93.50 91 ILE A N 1
ATOM 712 C CA . ILE A 1 91 ? -14.747 3.641 28.641 1.00 93.50 91 ILE A CA 1
ATOM 713 C C . ILE A 1 91 ? -13.469 4.415 28.295 1.00 93.50 91 ILE A C 1
ATOM 715 O O . ILE A 1 91 ? -12.380 3.973 28.660 1.00 93.50 91 ILE A O 1
ATOM 719 N N . ASN A 1 92 ? -13.572 5.591 27.664 1.00 92.62 92 ASN A N 1
ATOM 720 C CA . ASN A 1 92 ? -12.395 6.400 27.325 1.00 92.62 92 ASN A CA 1
ATOM 721 C C . ASN A 1 92 ? -11.594 6.825 28.572 1.00 92.62 92 ASN A C 1
ATOM 723 O O . ASN A 1 92 ? -10.368 6.928 28.505 1.00 92.62 92 ASN A O 1
ATOM 727 N N . SER A 1 93 ? -12.257 7.002 29.723 1.00 92.56 93 SER A N 1
ATOM 728 C CA . SER A 1 93 ? -11.600 7.327 31.000 1.00 92.56 93 SER A CA 1
ATOM 729 C C . SER A 1 93 ? -10.599 6.268 31.470 1.00 92.56 93 SER A C 1
ATOM 731 O O . SER A 1 93 ? -9.599 6.610 32.105 1.00 92.56 93 SER A O 1
ATOM 733 N N . LEU A 1 94 ? -10.788 4.997 31.088 1.00 90.00 94 LEU A N 1
ATOM 734 C CA . LEU A 1 94 ? -9.890 3.905 31.471 1.00 90.00 94 LEU A CA 1
ATOM 735 C C . LEU A 1 94 ? -8.443 4.196 31.076 1.00 90.00 94 LEU A C 1
ATOM 737 O O . LEU A 1 94 ? -7.529 3.871 31.830 1.00 90.00 94 LEU A O 1
ATOM 741 N N . ARG A 1 95 ? -8.226 4.876 29.942 1.00 87.88 95 ARG A N 1
ATOM 742 C CA . ARG A 1 95 ? -6.898 5.239 29.420 1.00 87.88 95 ARG A CA 1
ATOM 743 C C . ARG A 1 95 ? -6.064 6.066 30.407 1.00 87.88 95 ARG A C 1
ATOM 745 O O . ARG A 1 95 ? -4.842 6.108 30.275 1.00 87.88 95 ARG A O 1
ATOM 752 N N . HIS A 1 96 ? -6.710 6.705 31.383 1.00 87.44 96 HIS A N 1
ATOM 753 C CA . HIS A 1 96 ? -6.081 7.551 32.396 1.00 87.44 96 HIS A CA 1
ATOM 754 C C . HIS A 1 96 ? -5.995 6.897 33.783 1.00 87.44 96 HIS A C 1
ATOM 756 O O . HIS A 1 96 ? -5.448 7.500 34.706 1.00 87.44 96 HIS A O 1
ATOM 762 N N . LEU A 1 97 ? -6.484 5.665 33.958 1.00 83.81 97 LEU A N 1
ATOM 763 C CA . LEU A 1 97 ? -6.373 4.949 35.226 1.00 83.81 97 LEU A CA 1
ATOM 764 C C . LEU A 1 97 ? -4.966 4.374 35.396 1.00 83.81 97 LEU A C 1
ATOM 766 O O . LEU A 1 97 ? -4.619 3.337 34.832 1.00 83.81 97 LEU A O 1
ATOM 770 N N . TYR A 1 98 ? -4.154 5.050 36.212 1.00 74.56 98 TYR A N 1
ATOM 771 C CA . TYR A 1 98 ? -2.753 4.687 36.436 1.00 74.56 98 TYR A CA 1
ATOM 772 C C . TYR A 1 98 ? -2.576 3.237 36.910 1.00 74.56 98 TYR A C 1
ATOM 774 O O . TYR A 1 98 ? -1.695 2.541 36.420 1.00 74.56 98 TYR A O 1
ATOM 782 N N . TRP A 1 99 ? -3.429 2.748 37.814 1.00 70.44 99 TRP A N 1
ATOM 783 C CA . TRP A 1 99 ? -3.344 1.378 38.338 1.00 70.44 99 TRP A CA 1
ATOM 784 C C . TRP A 1 99 ? -3.586 0.303 37.267 1.00 70.44 99 TRP A C 1
ATOM 786 O O . TRP A 1 99 ? -2.946 -0.747 37.304 1.00 70.44 99 TRP A O 1
ATOM 796 N N . LEU A 1 100 ? -4.458 0.590 36.295 1.00 71.56 100 LEU A N 1
ATOM 797 C CA . LEU A 1 100 ? -4.836 -0.342 35.235 1.00 71.56 100 LEU A CA 1
ATOM 798 C C . LEU A 1 100 ? -3.782 -0.423 34.133 1.00 71.56 100 LEU A C 1
ATOM 800 O O . LEU A 1 100 ? -3.831 -1.343 33.341 1.00 71.56 100 LEU A O 1
ATOM 804 N N . PHE A 1 101 ? -2.861 0.541 34.043 1.00 69.19 101 PHE A N 1
ATOM 805 C CA . PHE A 1 101 ? -1.946 0.679 32.906 1.00 69.19 101 PHE A CA 1
ATOM 806 C C . PHE A 1 101 ? -0.482 0.955 33.302 1.00 69.19 101 PHE A C 1
ATOM 808 O O . PHE A 1 101 ? 0.334 1.276 32.426 1.00 69.19 101 PHE A O 1
ATOM 815 N N . SER A 1 102 ? -0.151 0.850 34.592 1.00 65.12 102 SER A N 1
ATOM 816 C CA . SER A 1 102 ? 1.194 1.016 35.156 1.00 65.12 102 SER A CA 1
ATOM 817 C C . SER A 1 102 ? 1.955 -0.308 35.189 1.00 65.12 102 SER A C 1
ATOM 819 O O . SER A 1 102 ? 1.448 -1.315 35.665 1.00 65.12 102 SER A O 1
ATOM 821 N N . ASN A 1 103 ? 3.231 -0.287 34.795 1.00 54.28 103 ASN A N 1
ATOM 822 C CA . ASN A 1 103 ? 4.119 -1.459 34.834 1.00 54.28 103 ASN A CA 1
ATOM 823 C C . ASN A 1 103 ? 4.435 -1.956 36.264 1.00 54.28 103 ASN A C 1
ATOM 825 O O . ASN A 1 103 ? 5.144 -2.948 36.428 1.00 54.28 103 ASN A O 1
ATOM 829 N N . LYS A 1 104 ? 3.972 -1.248 37.307 1.00 51.91 104 LYS A N 1
ATOM 830 C CA . LYS A 1 104 ? 4.234 -1.576 38.717 1.00 51.91 104 LYS A CA 1
ATOM 831 C C . LYS A 1 104 ? 3.124 -2.402 39.382 1.00 51.91 104 LYS A C 1
ATOM 833 O O . LYS A 1 104 ? 3.364 -2.913 40.474 1.00 51.91 104 LYS A O 1
ATOM 838 N N . SER A 1 105 ? 1.945 -2.569 38.772 1.00 50.97 105 SER A N 1
ATOM 839 C CA . SER A 1 105 ? 0.866 -3.400 39.332 1.00 50.97 105 SER A CA 1
ATOM 840 C C . SER A 1 105 ? 1.110 -4.885 39.031 1.00 50.97 105 SER A C 1
ATOM 842 O O . SER A 1 105 ? 0.529 -5.478 38.133 1.00 50.97 105 SER A O 1
ATOM 844 N N . LYS A 1 106 ? 2.018 -5.509 39.788 1.00 43.91 106 LYS A N 1
ATOM 845 C CA . LYS A 1 106 ? 2.374 -6.934 39.641 1.00 43.91 106 LYS A CA 1
ATOM 846 C C . LYS A 1 106 ? 1.380 -7.923 40.278 1.00 43.91 106 LYS A C 1
ATOM 848 O O . LYS A 1 106 ? 1.696 -9.104 40.339 1.00 43.91 106 LYS A O 1
ATOM 853 N N . SER A 1 107 ? 0.225 -7.487 40.786 1.00 45.66 107 SER A N 1
ATOM 854 C CA . SER A 1 107 ? -0.553 -8.304 41.735 1.00 45.66 107 SER A CA 1
ATOM 855 C C . SER A 1 107 ? -2.016 -8.583 41.390 1.00 45.66 107 SER A C 1
ATOM 857 O O . SER A 1 107 ? -2.665 -9.241 42.194 1.00 45.66 107 SER A O 1
ATOM 859 N N . PHE A 1 108 ? -2.561 -8.130 40.255 1.00 55.81 108 PHE A N 1
ATOM 860 C CA . PHE A 1 108 ? -3.996 -8.304 39.990 1.00 55.81 108 PHE A CA 1
ATOM 861 C C . PHE A 1 108 ? -4.307 -8.680 38.540 1.00 55.81 108 PHE A C 1
ATOM 863 O O . PHE A 1 108 ? -3.870 -8.010 37.604 1.00 55.81 108 PHE A O 1
ATOM 870 N N . ASP A 1 109 ? -5.084 -9.753 38.378 1.00 68.81 109 ASP A N 1
ATOM 871 C CA . ASP A 1 109 ? -5.656 -10.171 37.102 1.00 68.81 109 ASP A CA 1
ATOM 872 C C . ASP A 1 109 ? -6.919 -9.344 36.822 1.00 68.81 109 ASP A C 1
ATOM 874 O O . ASP A 1 109 ? -7.957 -9.511 37.461 1.00 68.81 109 ASP A O 1
ATOM 878 N N . HIS A 1 110 ? -6.808 -8.396 35.893 1.00 77.56 110 HIS A N 1
ATOM 879 C CA . HIS A 1 110 ? -7.930 -7.589 35.408 1.00 77.56 110 HIS A CA 1
ATOM 880 C C . HIS A 1 110 ? -8.497 -8.129 34.087 1.00 77.56 110 HIS A C 1
ATOM 882 O O . HIS A 1 110 ? -9.210 -7.399 33.393 1.00 77.56 110 HIS A O 1
ATOM 888 N N . SER A 1 111 ? -8.159 -9.366 33.700 1.00 78.00 111 SER A N 1
ATOM 889 C CA . SER A 1 111 ? -8.480 -9.890 32.372 1.00 78.00 111 SER A CA 1
ATOM 890 C C . SER A 1 111 ? -9.981 -9.933 32.105 1.00 78.00 111 SER A C 1
ATOM 892 O O . SER A 1 111 ? -10.406 -9.395 31.087 1.00 78.00 111 SER A O 1
ATOM 894 N N . ASP A 1 112 ? -10.792 -10.438 33.038 1.00 82.69 112 ASP A N 1
ATOM 895 C CA . ASP A 1 112 ? -12.254 -10.509 32.892 1.00 82.69 112 ASP A CA 1
ATOM 896 C C . ASP A 1 112 ? -12.896 -9.127 32.705 1.00 82.69 112 ASP A C 1
ATOM 898 O O . ASP A 1 112 ? -13.758 -8.926 31.842 1.00 82.69 112 ASP A O 1
ATOM 902 N N . PHE A 1 113 ? -12.446 -8.140 33.484 1.00 84.50 113 PHE A N 1
ATOM 903 C CA . PHE A 1 113 ? -12.930 -6.766 33.378 1.00 84.50 113 PHE A CA 1
ATOM 904 C C . PHE A 1 113 ? -12.547 -6.142 32.030 1.00 84.50 113 PHE A C 1
ATOM 906 O O . PHE A 1 113 ? -13.405 -5.604 31.327 1.00 84.50 113 PHE A O 1
ATOM 913 N N . LEU A 1 114 ? -11.275 -6.250 31.633 1.00 86.50 114 LEU A N 1
ATOM 914 C CA . LEU A 1 114 ? -10.783 -5.740 30.351 1.00 86.50 114 LEU A CA 1
ATOM 915 C C . LEU A 1 114 ? -11.459 -6.439 29.166 1.00 86.50 114 LEU A C 1
ATOM 917 O O . LEU A 1 114 ? -11.809 -5.783 28.183 1.00 86.50 114 LEU A O 1
ATOM 921 N N . HIS A 1 115 ? -11.695 -7.746 29.277 1.00 84.69 115 HIS A N 1
ATOM 922 C CA . HIS A 1 115 ? -12.428 -8.538 28.300 1.00 84.69 115 HIS A CA 1
ATOM 923 C C . HIS A 1 115 ? -13.845 -7.988 28.121 1.00 84.69 115 HIS A C 1
ATOM 925 O O . HIS A 1 115 ? -14.268 -7.685 27.002 1.00 84.69 115 HIS A O 1
ATOM 931 N N . LYS A 1 116 ? -14.563 -7.768 29.228 1.00 87.25 116 LYS A N 1
ATOM 932 C CA . LYS A 1 116 ? -15.908 -7.188 29.208 1.00 87.25 116 LYS A CA 1
ATOM 933 C C . LYS A 1 116 ? -15.926 -5.791 28.590 1.00 87.25 116 LYS A C 1
ATOM 935 O O . LYS A 1 116 ? -16.754 -5.527 27.722 1.00 87.25 116 LYS A O 1
ATOM 940 N N . VAL A 1 117 ? -14.991 -4.921 28.976 1.00 89.31 117 VAL A N 1
ATOM 941 C CA . VAL A 1 117 ? -14.847 -3.576 28.397 1.00 89.31 117 VAL A CA 1
ATOM 942 C C . VAL A 1 117 ? -14.627 -3.645 26.889 1.00 89.31 117 VAL A C 1
ATOM 944 O O . VAL A 1 117 ? -15.250 -2.879 26.157 1.00 89.31 117 VAL A O 1
ATOM 947 N N . MET A 1 118 ? -13.768 -4.543 26.400 1.00 89.00 118 MET A N 1
ATOM 948 C CA . MET A 1 118 ? -13.538 -4.701 24.962 1.00 89.00 118 MET A CA 1
ATOM 949 C C . MET A 1 118 ? -14.810 -5.145 24.235 1.00 89.00 118 MET A C 1
ATOM 951 O O . MET A 1 118 ? -15.177 -4.527 23.239 1.00 89.00 118 MET A O 1
ATOM 955 N N . VAL A 1 119 ? -15.515 -6.161 24.744 1.00 88.69 119 VAL A N 1
ATOM 956 C CA . VAL A 1 119 ? -16.774 -6.641 24.148 1.00 88.69 119 VAL A CA 1
ATOM 957 C C . VAL A 1 119 ? -17.820 -5.528 24.090 1.00 88.69 119 VAL A C 1
ATOM 959 O O . VAL A 1 119 ? -18.414 -5.296 23.038 1.00 88.69 119 VAL A O 1
ATOM 962 N N . GLU A 1 120 ? -18.026 -4.815 25.196 1.00 90.31 120 GLU A N 1
ATOM 963 C CA . GLU A 1 120 ? -19.008 -3.731 25.257 1.00 90.31 120 GLU A CA 1
ATOM 964 C C . GLU A 1 120 ? -18.594 -2.526 24.409 1.00 90.31 120 GLU A C 1
ATOM 966 O O . GLU A 1 120 ? -19.448 -1.909 23.774 1.00 90.31 120 GLU A O 1
ATOM 971 N N . SER A 1 121 ? -17.292 -2.239 24.296 1.00 91.56 121 SER A N 1
ATOM 972 C CA . SER A 1 121 ? -16.784 -1.224 23.366 1.00 91.56 121 SER A CA 1
ATOM 973 C C . SER A 1 121 ? -17.185 -1.556 21.934 1.00 91.56 121 SER A C 1
ATOM 975 O O . SER A 1 121 ? -17.762 -0.711 21.260 1.00 91.56 121 SER A O 1
ATOM 977 N N . LEU A 1 122 ? -16.927 -2.789 21.479 1.00 89.94 122 LEU A N 1
ATOM 978 C CA . LEU A 1 122 ? -17.238 -3.221 20.114 1.00 89.94 122 LEU A CA 1
ATOM 979 C C . LEU A 1 122 ? -18.745 -3.172 19.836 1.00 89.94 122 LEU A C 1
ATOM 981 O O . LEU A 1 122 ? -19.165 -2.578 18.849 1.00 89.94 122 LEU A O 1
ATOM 985 N N . LYS A 1 123 ? -19.581 -3.700 20.739 1.00 90.25 123 LYS A N 1
ATOM 986 C CA . LYS A 1 123 ? -21.050 -3.663 20.590 1.00 90.25 123 LYS A CA 1
ATOM 987 C C . LYS A 1 123 ? -21.616 -2.249 20.432 1.00 90.25 123 LYS A C 1
ATOM 989 O O . LYS A 1 123 ? -22.670 -2.086 19.825 1.00 90.25 123 LYS A O 1
ATOM 994 N N . ASN A 1 124 ? -20.939 -1.244 20.985 1.00 91.44 124 ASN A N 1
ATOM 995 C CA . ASN A 1 124 ? -21.414 0.135 21.021 1.00 91.44 124 ASN A CA 1
ATOM 996 C C . ASN A 1 124 ? -20.747 1.047 19.978 1.00 91.44 124 ASN A C 1
ATOM 998 O O . ASN A 1 124 ? -21.010 2.250 19.977 1.00 91.44 124 ASN A O 1
ATOM 1002 N N . VAL A 1 125 ? -19.922 0.525 19.063 1.00 92.38 125 VAL A N 1
ATOM 1003 C CA . VAL A 1 125 ? -19.383 1.339 17.964 1.00 92.38 125 VAL A CA 1
ATOM 1004 C C . VAL A 1 125 ? -20.496 1.711 16.979 1.00 92.38 125 VAL A C 1
ATOM 1006 O O . VAL A 1 125 ? -21.059 0.861 16.290 1.00 92.38 125 VAL A O 1
ATOM 1009 N N . ARG A 1 126 ? -20.776 3.012 16.861 1.00 92.19 126 ARG A N 1
ATOM 1010 C CA . ARG A 1 126 ? -21.651 3.589 15.832 1.00 92.19 126 ARG A CA 1
ATOM 1011 C C . ARG A 1 126 ? -20.790 4.172 14.714 1.00 92.19 126 ARG A C 1
ATOM 1013 O O . ARG A 1 126 ? -20.152 5.205 14.897 1.00 92.19 126 ARG A O 1
ATOM 1020 N N . ILE A 1 127 ? -20.772 3.523 13.549 1.00 89.12 127 ILE A N 1
ATOM 1021 C CA . ILE A 1 127 ? -19.850 3.857 12.444 1.00 89.12 127 ILE A CA 1
ATOM 1022 C C . ILE A 1 127 ? -20.080 5.237 11.810 1.00 89.12 127 ILE A C 1
ATOM 1024 O O . ILE A 1 127 ? -19.196 5.741 11.125 1.00 89.12 127 ILE A O 1
ATOM 1028 N N . LEU A 1 128 ? -21.242 5.855 12.038 1.00 89.06 128 LEU A N 1
ATOM 1029 C CA . LEU A 1 128 ? -21.567 7.202 11.557 1.00 89.06 128 LEU A CA 1
ATOM 1030 C C . LEU A 1 128 ? -21.319 8.297 12.608 1.00 89.06 128 LEU A C 1
ATOM 1032 O O . LEU A 1 128 ? -21.370 9.475 12.272 1.00 89.06 128 LEU A O 1
ATOM 1036 N N . ASP A 1 129 ? -21.045 7.928 13.863 1.00 90.06 129 ASP A N 1
ATOM 1037 C CA . ASP A 1 129 ? -20.862 8.879 14.961 1.00 90.06 129 ASP A CA 1
ATOM 1038 C C . ASP A 1 129 ? -19.380 9.007 15.327 1.00 90.06 129 ASP A C 1
ATOM 1040 O O . ASP A 1 129 ? -18.728 8.031 15.722 1.00 90.06 129 ASP A O 1
ATOM 1044 N N . GLN A 1 130 ? -18.852 10.229 15.229 1.00 89.25 130 GLN A N 1
ATOM 1045 C CA . GLN A 1 130 ? -17.449 10.536 15.504 1.00 89.25 130 GLN A CA 1
ATOM 1046 C C . GLN A 1 130 ? -17.006 10.149 16.919 1.00 89.25 130 GLN A C 1
ATOM 1048 O O . GLN A 1 130 ? -15.842 9.796 17.112 1.00 89.25 130 GLN A O 1
ATOM 1053 N N . HIS A 1 131 ? -17.904 10.159 17.909 1.00 90.62 131 HIS A N 1
ATOM 1054 C CA . HIS A 1 131 ? -17.551 9.840 19.290 1.00 90.62 131 HIS A CA 1
ATOM 1055 C C . HIS A 1 131 ? -17.208 8.356 19.478 1.00 90.62 131 HIS A C 1
ATOM 1057 O O . HIS A 1 131 ? -16.439 8.008 20.376 1.00 90.62 131 HIS A O 1
ATOM 1063 N N . SER A 1 132 ? -17.655 7.462 18.589 1.00 92.38 132 SER A N 1
ATOM 1064 C CA . SER A 1 132 ? -17.274 6.044 18.677 1.00 92.38 132 SER A CA 1
ATOM 1065 C C . SER A 1 132 ? -15.771 5.819 18.486 1.00 92.38 132 SER A C 1
ATOM 1067 O O . SER A 1 132 ? -15.251 4.778 18.889 1.00 92.38 132 SER A O 1
ATOM 1069 N N . ILE A 1 133 ? -15.036 6.793 17.932 1.00 91.12 133 ILE A N 1
ATOM 1070 C CA . ILE A 1 133 ? -13.582 6.689 17.776 1.00 91.12 133 ILE A CA 1
ATOM 1071 C C . ILE A 1 133 ? -12.861 6.518 19.121 1.00 91.12 133 ILE A C 1
ATOM 1073 O O . ILE A 1 133 ? -11.811 5.881 19.182 1.00 91.12 133 ILE A O 1
ATOM 1077 N N . TYR A 1 134 ? -13.424 7.037 20.216 1.00 91.88 134 TYR A N 1
ATOM 1078 C CA . TYR A 1 134 ? -12.839 6.906 21.552 1.00 91.88 134 TYR A CA 1
ATOM 1079 C C . TYR A 1 134 ? -12.967 5.483 22.116 1.00 91.88 134 TYR A C 1
ATOM 1081 O O . TYR A 1 134 ? -12.080 5.026 22.845 1.00 91.88 134 TYR A O 1
ATOM 1089 N N . LEU A 1 135 ? -14.002 4.739 21.709 1.00 93.38 135 LEU A N 1
ATOM 1090 C CA . LEU A 1 135 ? -14.111 3.305 21.994 1.00 93.38 135 LEU A CA 1
ATOM 1091 C C . LEU A 1 135 ? -12.987 2.545 21.279 1.00 93.38 135 LEU A C 1
ATOM 1093 O O . LEU A 1 135 ? -12.242 1.804 21.916 1.00 93.38 135 LEU A O 1
ATOM 1097 N N . LEU A 1 136 ? -12.786 2.807 19.981 1.00 93.25 136 LEU A N 1
ATOM 1098 C CA . LEU A 1 136 ? -11.719 2.181 19.185 1.00 93.25 136 LEU A CA 1
ATOM 1099 C C . LEU A 1 136 ? -10.317 2.528 19.710 1.00 93.25 136 LEU A C 1
ATOM 1101 O O . LEU A 1 136 ? -9.446 1.660 19.785 1.00 93.25 136 LEU A O 1
ATOM 1105 N N . ARG A 1 137 ? -10.101 3.779 20.136 1.00 91.50 137 ARG A N 1
ATOM 1106 C CA . ARG A 1 137 ? -8.869 4.221 20.814 1.00 91.50 137 ARG A CA 1
ATOM 1107 C C . ARG A 1 137 ? -8.582 3.395 22.061 1.00 91.50 137 ARG A C 1
ATOM 1109 O O . ARG A 1 137 ? -7.442 2.977 22.264 1.00 91.50 137 ARG A O 1
ATOM 1116 N N . THR A 1 138 ? -9.605 3.165 22.878 1.00 90.81 138 THR A N 1
ATOM 1117 C CA . THR A 1 138 ? -9.479 2.410 24.128 1.00 90.81 138 THR A CA 1
ATOM 1118 C C . THR A 1 138 ? -9.229 0.931 23.856 1.00 90.81 138 THR A C 1
ATOM 1120 O O . THR A 1 138 ? -8.297 0.374 24.429 1.00 90.81 138 THR A O 1
ATOM 1123 N N . VAL A 1 139 ? -9.959 0.322 22.915 1.00 91.94 139 VAL A N 1
ATOM 1124 C CA . VAL A 1 139 ? -9.711 -1.058 22.461 1.00 91.94 139 VAL A CA 1
ATOM 1125 C C . VAL A 1 139 ? -8.267 -1.211 21.983 1.00 91.94 139 VAL A C 1
ATOM 1127 O O . VAL A 1 139 ? -7.545 -2.065 22.487 1.00 91.94 139 VAL A O 1
ATOM 1130 N N . ASN A 1 140 ? -7.791 -0.339 21.090 1.00 91.56 140 ASN A N 1
ATOM 1131 C CA . ASN A 1 140 ? -6.411 -0.384 20.600 1.00 91.56 140 ASN A CA 1
ATOM 1132 C C . ASN A 1 140 ? -5.376 -0.252 21.735 1.00 91.56 140 ASN A C 1
ATOM 1134 O O . ASN A 1 140 ? -4.351 -0.930 21.721 1.00 91.56 140 ASN A O 1
ATOM 1138 N N . LEU A 1 141 ? -5.632 0.594 22.741 1.00 89.25 141 LEU A N 1
ATOM 1139 C CA . LEU A 1 141 ? -4.747 0.716 23.904 1.00 89.25 141 LEU A CA 1
ATOM 1140 C C . LEU A 1 141 ? -4.706 -0.576 24.732 1.00 89.25 141 LEU A C 1
ATOM 1142 O O . LEU A 1 141 ? -3.613 -1.020 25.092 1.00 89.25 141 LEU A O 1
ATOM 1146 N N . ILE A 1 142 ? -5.872 -1.164 25.025 1.00 87.88 142 ILE A N 1
ATOM 1147 C CA . ILE A 1 142 ? -5.971 -2.428 25.767 1.00 87.88 142 ILE A CA 1
ATOM 1148 C C . ILE A 1 142 ? -5.207 -3.514 25.012 1.00 87.88 142 ILE A C 1
ATOM 1150 O O . ILE A 1 142 ? -4.349 -4.159 25.600 1.00 87.88 142 ILE A O 1
ATOM 1154 N N . LEU A 1 143 ? -5.418 -3.647 23.702 1.00 87.75 143 LEU A N 1
ATOM 1155 C CA . LEU A 1 143 ? -4.723 -4.631 22.869 1.00 87.75 143 LEU A CA 1
ATOM 1156 C C . LEU A 1 143 ? -3.202 -4.443 22.867 1.00 87.75 143 LEU A C 1
ATOM 1158 O O . LEU A 1 143 ? -2.460 -5.413 22.991 1.00 87.75 143 LEU A O 1
ATOM 1162 N N . LYS A 1 144 ? -2.714 -3.201 22.772 1.00 87.12 144 LYS A N 1
ATOM 1163 C CA . LYS A 1 144 ? -1.270 -2.918 22.781 1.00 87.12 144 LYS A CA 1
ATOM 1164 C C . LYS A 1 144 ? -0.591 -3.280 24.099 1.00 87.12 144 LYS A C 1
ATOM 1166 O O . LYS A 1 144 ? 0.563 -3.695 24.079 1.00 87.12 144 LYS A O 1
ATOM 1171 N N . LYS A 1 145 ? -1.265 -3.081 25.234 1.00 83.88 145 LYS A N 1
ATOM 1172 C CA . LYS A 1 145 ? -0.681 -3.318 26.567 1.00 83.88 145 LYS A CA 1
ATOM 1173 C C . LYS A 1 145 ? -0.964 -4.715 27.113 1.00 83.88 145 LYS A C 1
ATOM 1175 O O . LYS A 1 145 ? -0.101 -5.311 27.748 1.00 83.88 145 LYS A O 1
ATOM 1180 N N . TYR A 1 146 ? -2.151 -5.233 26.839 1.00 80.25 146 TYR A N 1
ATOM 1181 C CA . TYR A 1 146 ? -2.680 -6.472 27.394 1.00 80.25 146 TYR A CA 1
ATOM 1182 C C . TYR A 1 146 ? -2.995 -7.512 26.324 1.00 80.25 146 TYR A C 1
ATOM 1184 O O . TYR A 1 146 ? -3.720 -8.447 26.603 1.00 80.25 146 TYR A O 1
ATOM 1192 N N . GLY A 1 147 ? -2.436 -7.424 25.114 1.00 77.25 147 GLY A N 1
ATOM 1193 C CA . GLY A 1 147 ? -2.724 -8.389 24.043 1.00 77.25 147 GLY A CA 1
ATOM 1194 C C . GLY A 1 147 ? -2.524 -9.864 24.427 1.00 77.25 147 GLY A C 1
ATOM 1195 O O . GLY A 1 147 ? -3.186 -10.726 23.869 1.00 77.25 147 GLY A O 1
ATOM 1196 N N . HIS A 1 148 ? -1.686 -10.155 25.428 1.00 77.94 148 HIS A N 1
ATOM 1197 C CA . HIS A 1 148 ? -1.482 -11.501 25.974 1.00 77.94 148 HIS A CA 1
ATOM 1198 C C . HIS A 1 148 ? -2.698 -12.084 26.720 1.00 77.94 148 HIS A C 1
ATOM 1200 O O . HIS A 1 148 ? -2.750 -13.295 26.898 1.00 77.94 148 HIS A O 1
ATOM 1206 N N . ILE A 1 149 ? -3.660 -11.259 27.160 1.00 74.94 149 ILE A N 1
ATOM 1207 C CA . ILE A 1 149 ? -4.890 -11.733 27.828 1.00 74.94 149 ILE A CA 1
ATOM 1208 C C . ILE A 1 149 ? -5.958 -12.176 26.824 1.00 74.94 149 ILE A C 1
ATOM 1210 O O . ILE A 1 149 ? -6.975 -12.748 27.208 1.00 74.94 149 ILE A O 1
ATOM 1214 N N . LEU A 1 150 ? -5.775 -11.862 25.540 1.00 77.56 150 LEU A N 1
ATOM 1215 C CA . LEU A 1 150 ? -6.736 -12.237 24.519 1.00 77.56 150 LEU A CA 1
ATOM 1216 C C . LEU A 1 150 ? -6.616 -13.718 24.198 1.00 77.56 150 LEU A C 1
ATOM 1218 O O . LEU A 1 150 ? -5.563 -14.207 23.789 1.00 77.56 150 LEU A O 1
ATOM 1222 N N . THR A 1 151 ? -7.746 -14.408 24.262 1.00 84.25 151 THR A N 1
ATOM 1223 C CA . THR A 1 151 ? -7.867 -15.721 23.643 1.00 84.25 151 THR A CA 1
ATOM 1224 C C . THR A 1 151 ? -7.920 -15.584 22.121 1.00 84.25 151 THR A C 1
ATOM 1226 O O . THR A 1 151 ? -8.282 -14.537 21.563 1.00 84.25 151 THR A O 1
ATOM 1229 N N . SER A 1 152 ? -7.584 -16.672 21.431 1.00 85.56 152 SER A N 1
ATOM 1230 C CA . SER A 1 152 ? -7.700 -16.748 19.973 1.00 85.56 152 SER A CA 1
ATOM 1231 C C . SER A 1 152 ? -9.140 -16.483 19.503 1.00 85.56 152 SER A C 1
ATOM 1233 O O . SER A 1 152 ? -9.356 -15.730 18.556 1.00 85.56 152 SER A O 1
ATOM 1235 N N . ASP A 1 153 ? -10.136 -17.009 20.224 1.00 85.94 153 ASP A N 1
ATOM 1236 C CA . ASP A 1 153 ? -11.560 -16.794 19.937 1.00 85.94 153 ASP A CA 1
ATOM 1237 C C . ASP A 1 153 ? -11.979 -15.333 20.095 1.00 85.94 153 ASP A C 1
ATOM 1239 O O . ASP A 1 153 ? -12.705 -14.799 19.254 1.00 85.94 153 ASP A O 1
ATOM 1243 N N . MET A 1 154 ? -11.503 -14.651 21.139 1.00 83.62 154 MET A N 1
ATOM 1244 C CA . MET A 1 154 ? -11.804 -13.233 21.302 1.00 83.62 154 MET A CA 1
ATOM 1245 C C . MET A 1 154 ? -11.178 -12.413 20.174 1.00 83.62 154 MET A C 1
ATOM 1247 O O . MET A 1 154 ? -11.845 -11.568 19.576 1.00 83.62 154 MET A O 1
ATOM 1251 N N . SER A 1 155 ? -9.916 -12.696 19.847 1.00 87.25 155 SER A N 1
ATOM 1252 C CA . SER A 1 155 ? -9.211 -12.045 18.741 1.00 87.25 155 SER A CA 1
ATOM 1253 C C . SER A 1 155 ? -9.965 -12.232 17.422 1.00 87.25 155 SER A C 1
ATOM 1255 O O . SER A 1 155 ? -10.131 -11.279 16.660 1.00 87.25 155 SER A O 1
ATOM 1257 N N . PHE A 1 156 ? -10.511 -13.428 17.192 1.00 85.88 156 PHE A N 1
ATOM 1258 C CA . PHE A 1 156 ? -11.337 -13.741 16.029 1.00 85.88 156 PHE A CA 1
ATOM 1259 C C . PHE A 1 156 ? -12.590 -12.856 15.952 1.00 85.88 156 PHE A C 1
ATOM 1261 O O . PHE A 1 156 ? -12.868 -12.265 14.906 1.00 85.88 156 PHE A O 1
ATOM 1268 N N . GLN A 1 157 ? -13.311 -12.691 17.064 1.00 84.31 157 GLN A N 1
ATOM 1269 C CA . GLN A 1 157 ? -14.494 -11.822 17.120 1.00 84.31 157 GLN A CA 1
ATOM 1270 C C . GLN A 1 157 ? -14.148 -10.342 16.919 1.00 84.31 157 GLN A C 1
ATOM 1272 O O . GLN A 1 157 ? -14.856 -9.640 16.196 1.00 84.31 157 GLN A O 1
ATOM 1277 N N . VAL A 1 158 ? -13.046 -9.869 17.513 1.00 87.38 158 VAL A N 1
ATOM 1278 C CA . VAL A 1 158 ? -12.562 -8.488 17.352 1.00 87.38 158 VAL A CA 1
ATOM 1279 C C . VAL A 1 158 ? -12.306 -8.187 15.875 1.00 87.38 158 VAL A C 1
ATOM 1281 O O . VAL A 1 158 ? -12.808 -7.192 15.355 1.00 87.38 158 VAL A O 1
ATOM 1284 N N . ILE A 1 159 ? -11.569 -9.058 15.181 1.00 85.75 159 ILE A N 1
ATOM 1285 C CA . ILE A 1 159 ? -11.228 -8.879 13.762 1.00 85.75 159 ILE A CA 1
ATOM 1286 C C . ILE A 1 159 ? -12.485 -8.905 12.895 1.00 85.75 159 ILE A C 1
ATOM 1288 O O . ILE A 1 159 ? -12.667 -8.022 12.056 1.00 85.75 159 ILE A O 1
ATOM 1292 N N . LYS A 1 160 ? -13.392 -9.859 13.141 1.00 82.69 160 LYS A N 1
ATOM 1293 C CA . LYS A 1 160 ? -14.677 -9.933 12.437 1.00 82.69 160 LYS A CA 1
ATOM 1294 C C . LYS A 1 160 ? -15.486 -8.644 12.607 1.00 82.69 160 LYS A C 1
ATOM 1296 O O . LYS A 1 160 ? -16.095 -8.171 11.653 1.00 82.69 160 LYS A O 1
ATOM 1301 N N . HIS A 1 161 ? -15.463 -8.052 13.799 1.00 85.75 161 HIS A N 1
ATOM 1302 C CA . HIS A 1 161 ? -16.142 -6.789 14.060 1.00 85.75 161 HIS A CA 1
ATOM 1303 C C . HIS A 1 161 ? -15.462 -5.596 13.368 1.00 85.75 161 HIS A C 1
ATOM 1305 O O . HIS A 1 161 ? -16.151 -4.718 12.857 1.00 85.75 161 HIS A O 1
ATOM 1311 N N . MET A 1 162 ? -14.126 -5.562 13.285 1.00 87.00 162 MET A N 1
ATOM 1312 C CA . MET A 1 162 ? -13.406 -4.473 12.604 1.00 87.00 162 MET A CA 1
ATOM 1313 C C . MET A 1 162 ? -13.769 -4.345 11.124 1.00 87.00 162 MET A C 1
ATOM 1315 O O . MET A 1 162 ? -13.772 -3.230 10.611 1.00 87.00 162 MET A O 1
ATOM 1319 N N . HIS A 1 163 ? -14.149 -5.439 10.461 1.00 78.12 163 HIS A N 1
ATOM 1320 C CA . HIS A 1 163 ? -14.659 -5.367 9.094 1.00 78.12 163 HIS A CA 1
ATOM 1321 C C . HIS A 1 163 ? -15.909 -4.479 8.967 1.00 78.12 163 HIS A C 1
ATOM 1323 O O . HIS A 1 163 ? -16.013 -3.691 8.031 1.00 78.12 163 HIS A O 1
ATOM 1329 N N . TYR A 1 164 ? -16.844 -4.574 9.918 1.00 82.31 164 TYR A N 1
ATOM 1330 C CA . TYR A 1 164 ? -18.021 -3.701 9.960 1.00 82.31 164 TYR A CA 1
ATOM 1331 C C . TYR A 1 164 ? -17.621 -2.246 10.236 1.00 82.31 164 TYR A C 1
ATOM 1333 O O . TYR A 1 164 ? -18.103 -1.325 9.583 1.00 82.31 164 TYR A O 1
ATOM 1341 N N . VAL A 1 165 ? -16.690 -2.039 11.170 1.00 84.88 165 VAL A N 1
ATOM 1342 C CA . VAL A 1 165 ? -16.215 -0.704 11.562 1.00 84.88 165 VAL A CA 1
ATOM 1343 C C . VAL A 1 165 ? -15.535 0.034 10.403 1.00 84.88 165 VAL A C 1
ATOM 1345 O O . VAL A 1 165 ? -15.695 1.248 10.276 1.00 84.88 165 VAL A O 1
ATOM 1348 N N . ASP A 1 166 ? -14.818 -0.679 9.533 1.00 79.94 166 ASP A N 1
ATOM 1349 C CA . ASP A 1 166 ? -14.108 -0.079 8.396 1.00 79.94 166 ASP A CA 1
ATOM 1350 C C . ASP A 1 166 ? -15.031 0.481 7.305 1.00 79.94 166 ASP A C 1
ATOM 1352 O O . ASP A 1 166 ? -14.616 1.300 6.485 1.00 79.94 166 ASP A O 1
ATOM 1356 N N . GLN A 1 167 ? -16.312 0.107 7.327 1.00 80.62 167 GLN A N 1
ATOM 1357 C CA . GLN A 1 167 ? -17.330 0.677 6.442 1.00 80.62 167 GLN A CA 1
ATOM 1358 C C . GLN A 1 167 ? -17.658 2.140 6.789 1.00 80.62 167 GLN A C 1
ATOM 1360 O O . GLN A 1 167 ? -18.368 2.805 6.034 1.00 80.62 167 GLN A O 1
ATOM 1365 N N . SER A 1 168 ? -17.145 2.662 7.910 1.00 82.50 168 SER A N 1
ATOM 1366 C CA . SER A 1 168 ? -17.317 4.061 8.295 1.00 82.50 168 SER A CA 1
ATOM 1367 C C . SER A 1 168 ? -16.756 5.025 7.234 1.00 82.50 168 SER A C 1
ATOM 1369 O O . SER A 1 168 ? -15.610 4.872 6.793 1.00 82.50 168 SER A O 1
ATOM 1371 N N . PRO A 1 169 ? -17.499 6.089 6.871 1.00 77.25 169 PRO A N 1
ATOM 1372 C CA . PRO A 1 169 ? -16.973 7.156 6.022 1.00 77.25 169 PRO A CA 1
ATOM 1373 C C . PRO A 1 169 ? -15.949 8.045 6.755 1.00 77.25 169 PRO A C 1
ATOM 1375 O O . PRO A 1 169 ? -15.265 8.849 6.122 1.00 77.25 169 PRO A O 1
ATOM 1378 N N . LEU A 1 170 ? -15.820 7.921 8.081 1.00 81.56 170 LEU A N 1
ATOM 1379 C CA . LEU A 1 170 ? -14.961 8.768 8.903 1.00 81.56 170 LEU A CA 1
ATOM 1380 C C . LEU A 1 170 ? -13.509 8.266 8.871 1.00 81.56 170 LEU A C 1
ATOM 1382 O O . LEU A 1 170 ? -13.199 7.167 9.329 1.00 81.56 170 LEU A O 1
ATOM 1386 N N . ILE A 1 171 ? -12.590 9.110 8.387 1.00 74.75 171 ILE A N 1
ATOM 1387 C CA . ILE A 1 171 ? -11.171 8.768 8.148 1.00 74.75 171 ILE A CA 1
ATOM 1388 C C . ILE A 1 171 ? -10.492 8.139 9.376 1.00 74.75 171 ILE A C 1
ATOM 1390 O O . ILE A 1 171 ? -9.710 7.197 9.242 1.00 74.75 171 ILE A O 1
ATOM 1394 N N . GLY A 1 172 ? -10.802 8.630 10.579 1.00 77.25 172 GLY A N 1
ATOM 1395 C CA . GLY A 1 172 ? -10.181 8.156 11.815 1.00 77.25 172 GLY A CA 1
ATOM 1396 C C . GLY A 1 172 ? -10.456 6.682 12.137 1.00 77.25 172 GLY A C 1
ATOM 1397 O O . GLY A 1 172 ? -9.634 6.047 12.792 1.00 77.25 172 GLY A O 1
ATOM 1398 N N . PHE A 1 173 ? -11.558 6.105 11.649 1.00 86.38 173 PHE A N 1
ATOM 1399 C CA . PHE A 1 173 ? -11.920 4.712 11.927 1.00 86.38 173 PHE A CA 1
ATOM 1400 C C . PHE A 1 173 ? -10.972 3.746 11.220 1.00 86.38 173 PHE A C 1
ATOM 1402 O O . PHE A 1 173 ? -10.458 2.834 11.865 1.00 86.38 173 PHE A O 1
ATOM 1409 N N . LYS A 1 174 ? -10.640 4.025 9.952 1.00 81.31 174 LYS A N 1
ATOM 1410 C CA . LYS A 1 174 ? -9.728 3.210 9.129 1.00 81.31 174 LYS A CA 1
ATOM 1411 C C . LYS A 1 174 ? -8.346 3.024 9.761 1.00 81.31 174 LYS A C 1
ATOM 1413 O O . LYS A 1 174 ? -7.710 1.983 9.638 1.00 81.31 174 LYS A O 1
ATOM 1418 N N . GLN A 1 175 ? -7.856 4.051 10.456 1.00 84.00 175 GLN A N 1
ATOM 1419 C CA . GLN A 1 175 ? -6.559 3.980 11.132 1.00 84.00 175 GLN A CA 1
ATOM 1420 C C . GLN A 1 175 ? -6.600 3.025 12.333 1.00 84.00 175 GLN A C 1
ATOM 1422 O O . GLN A 1 175 ? -5.656 2.261 12.556 1.00 84.00 175 GLN A O 1
ATOM 1427 N N . TYR A 1 176 ? -7.687 3.050 13.110 1.00 88.62 176 TYR A N 1
ATOM 1428 C CA . TYR A 1 176 ? -7.836 2.175 14.271 1.00 88.62 176 TYR A CA 1
ATOM 1429 C C . TYR A 1 176 ? -8.209 0.744 13.882 1.00 88.62 176 TYR A C 1
ATOM 1431 O O . TYR A 1 176 ? -7.664 -0.171 14.496 1.00 88.62 176 TYR A O 1
ATOM 1439 N N . THR A 1 177 ? -9.045 0.530 12.860 1.00 86.56 177 THR A N 1
ATOM 1440 C CA . THR A 1 177 ? -9.354 -0.815 12.335 1.00 86.56 177 THR A CA 1
ATOM 1441 C C . THR A 1 177 ? -8.077 -1.524 11.904 1.00 86.56 177 THR A C 1
ATOM 1443 O O . THR A 1 177 ? -7.809 -2.631 12.370 1.00 86.56 177 THR A O 1
ATOM 1446 N N . HIS A 1 178 ? -7.217 -0.848 11.140 1.00 82.56 178 HIS A N 1
ATOM 1447 C CA . HIS A 1 178 ? -5.926 -1.393 10.722 1.00 82.56 178 HIS A CA 1
ATOM 1448 C C . HIS A 1 178 ? -5.002 -1.715 11.912 1.00 82.56 178 HIS A C 1
ATOM 1450 O O . HIS A 1 178 ? -4.382 -2.776 11.968 1.00 82.56 178 HIS A O 1
ATOM 1456 N N . ALA A 1 179 ? -4.901 -0.819 12.901 1.00 85.25 179 ALA A N 1
ATOM 1457 C CA . ALA A 1 179 ? -4.053 -1.049 14.074 1.00 85.25 179 ALA A CA 1
ATOM 1458 C C . ALA A 1 179 ? -4.542 -2.222 14.945 1.00 85.25 179 ALA A C 1
ATOM 1460 O O . ALA A 1 179 ? -3.730 -3.007 15.434 1.00 85.25 179 ALA A O 1
ATOM 1461 N N . ILE A 1 180 ? -5.859 -2.342 15.128 1.00 88.88 180 ILE A N 1
ATOM 1462 C CA . ILE A 1 180 ? -6.496 -3.393 15.928 1.00 88.88 180 ILE A CA 1
ATOM 1463 C C . ILE A 1 180 ? -6.362 -4.752 15.234 1.00 88.88 180 ILE A C 1
ATOM 1465 O O . ILE A 1 180 ? -5.947 -5.725 15.867 1.00 88.88 180 ILE A O 1
ATOM 1469 N N . THR A 1 181 ? -6.669 -4.821 13.935 1.00 85.19 181 THR A N 1
ATOM 1470 C CA . THR A 1 181 ? -6.600 -6.072 13.162 1.00 85.19 181 THR A CA 1
ATOM 1471 C C . THR A 1 181 ? -5.180 -6.615 13.109 1.00 85.19 181 THR A C 1
ATOM 1473 O O . THR A 1 181 ? -4.986 -7.806 13.331 1.00 85.19 181 THR A O 1
ATOM 1476 N N . LYS A 1 182 ? -4.175 -5.747 12.948 1.00 83.56 182 LYS A N 1
ATOM 1477 C CA . LYS A 1 182 ? -2.756 -6.124 13.000 1.00 83.56 182 LYS A CA 1
ATOM 1478 C C . LYS A 1 182 ? -2.365 -6.864 14.282 1.00 83.56 182 LYS A C 1
ATOM 1480 O O . LYS A 1 182 ? -1.628 -7.845 14.224 1.00 83.56 182 LYS A O 1
ATOM 1485 N N . ILE A 1 183 ? -2.840 -6.405 15.443 1.00 85.69 183 ILE A N 1
ATOM 1486 C CA . ILE A 1 183 ? -2.553 -7.066 16.727 1.00 85.69 183 ILE A CA 1
ATOM 1487 C C . ILE A 1 183 ? -3.330 -8.380 16.823 1.00 85.69 183 ILE A C 1
ATOM 1489 O O . ILE A 1 183 ? -2.741 -9.413 17.138 1.00 85.69 183 ILE A O 1
ATOM 1493 N N . GLY A 1 184 ? -4.631 -8.350 16.519 1.00 84.06 184 GLY A N 1
ATOM 1494 C CA . GLY A 1 184 ? -5.501 -9.519 16.639 1.00 84.06 184 GLY A CA 1
ATOM 1495 C C . GLY A 1 184 ? -5.073 -10.683 15.744 1.00 84.06 184 GLY A C 1
ATOM 1496 O O . GLY A 1 184 ? -5.108 -11.831 16.180 1.00 84.06 184 GLY A O 1
ATOM 1497 N N . LEU A 1 185 ? -4.643 -10.407 14.507 1.00 82.44 185 LEU A N 1
ATOM 1498 C CA . LEU A 1 185 ? -4.259 -11.436 13.534 1.00 82.44 185 LEU A CA 1
ATOM 1499 C C . LEU A 1 185 ? -3.129 -12.335 14.050 1.00 82.44 185 LEU A C 1
ATOM 1501 O O . LEU A 1 185 ? -3.152 -13.545 13.825 1.00 82.44 185 LEU A O 1
ATOM 1505 N N . ASN A 1 186 ? -2.182 -11.769 14.800 1.00 80.00 186 ASN A N 1
ATOM 1506 C CA . ASN A 1 186 ? -1.055 -12.516 15.361 1.00 80.00 186 ASN A CA 1
ATOM 1507 C C . ASN A 1 186 ? -1.477 -13.544 16.420 1.00 80.00 186 ASN A C 1
ATOM 1509 O O . ASN A 1 186 ? -0.728 -14.482 16.683 1.00 80.00 186 ASN A O 1
ATOM 1513 N N . LEU A 1 187 ? -2.669 -13.392 16.998 1.00 81.56 187 LEU A N 1
ATOM 1514 C CA . LEU A 1 187 ? -3.176 -14.215 18.096 1.00 81.56 187 LEU A CA 1
ATOM 1515 C C . LEU A 1 187 ? -4.122 -15.327 17.627 1.00 81.56 187 LEU A C 1
ATOM 1517 O O . LEU A 1 187 ? -4.477 -16.198 18.415 1.00 81.56 187 LEU A O 1
ATOM 1521 N N . LEU A 1 188 ? -4.516 -15.318 16.351 1.00 83.19 188 LEU A N 1
ATOM 1522 C CA . LEU A 1 188 ? -5.391 -16.338 15.780 1.00 83.19 188 LEU A CA 1
ATOM 1523 C C . LEU A 1 188 ? -4.667 -17.670 15.553 1.00 83.19 188 LEU A C 1
ATOM 1525 O O . LEU A 1 188 ? -3.525 -17.682 15.083 1.00 83.19 188 LEU A O 1
ATOM 1529 N N . THR A 1 189 ? -5.372 -18.783 15.762 1.00 83.19 189 THR A N 1
ATOM 1530 C CA . THR A 1 189 ? -4.976 -20.113 15.264 1.00 83.19 189 THR A CA 1
ATOM 1531 C C . THR A 1 189 ? -5.002 -20.180 13.734 1.00 83.19 189 THR A C 1
ATOM 1533 O O . THR A 1 189 ? -5.715 -19.415 13.086 1.00 83.19 189 THR A O 1
ATOM 1536 N N . ILE A 1 190 ? -4.280 -21.140 13.142 1.00 76.88 190 ILE A N 1
ATOM 1537 C CA . ILE A 1 190 ? -4.241 -21.351 11.680 1.00 76.88 190 ILE A CA 1
ATOM 1538 C C . ILE A 1 190 ? -5.660 -21.500 11.102 1.00 76.88 190 ILE A C 1
ATOM 1540 O O . ILE A 1 190 ? -6.035 -20.727 10.226 1.00 76.88 190 ILE A O 1
ATOM 1544 N N . LYS A 1 191 ? -6.491 -22.381 11.680 1.00 78.81 191 LYS A N 1
ATOM 1545 C CA . LYS A 1 191 ? -7.885 -22.610 11.245 1.00 78.81 191 LYS A CA 1
ATOM 1546 C C . LYS A 1 191 ? -8.757 -21.352 11.276 1.00 78.81 191 LYS A C 1
ATOM 1548 O O . LYS A 1 191 ? -9.653 -21.186 10.460 1.00 78.81 191 LYS A O 1
ATOM 1553 N N . GLN A 1 192 ? -8.533 -20.460 12.238 1.00 80.62 192 GLN A N 1
ATOM 1554 C CA . GLN A 1 192 ? -9.287 -19.207 12.336 1.00 80.62 192 GLN A CA 1
ATOM 1555 C C . GLN A 1 192 ? -8.791 -18.156 11.348 1.00 80.62 192 GLN A C 1
ATOM 1557 O O . GLN A 1 192 ? -9.591 -17.377 10.836 1.00 80.62 192 GLN A O 1
ATOM 1562 N N . ARG A 1 193 ? -7.487 -18.139 11.055 1.00 74.69 193 ARG A N 1
ATOM 1563 C CA . ARG A 1 193 ? -6.930 -17.286 9.999 1.00 74.69 193 ARG A CA 1
ATOM 1564 C C . ARG A 1 193 ? -7.440 -17.705 8.627 1.00 74.69 193 ARG A C 1
ATOM 1566 O O . ARG A 1 193 ? -7.771 -16.827 7.844 1.00 74.69 193 ARG A O 1
ATOM 1573 N N . GLU A 1 194 ? -7.600 -19.007 8.382 1.00 70.69 194 GLU A N 1
ATOM 1574 C CA . GLU A 1 194 ? -8.170 -19.550 7.138 1.00 70.69 194 GLU A CA 1
ATOM 1575 C C . GLU A 1 194 ? -9.533 -18.930 6.788 1.00 70.69 194 GLU A C 1
ATOM 1577 O O . GLU A 1 194 ? -9.784 -18.634 5.624 1.00 70.69 194 GLU A O 1
ATOM 1582 N N . VAL A 1 195 ? -10.372 -18.621 7.786 1.00 74.44 195 VAL A N 1
ATOM 1583 C CA . VAL A 1 195 ? -11.670 -17.946 7.580 1.00 74.44 195 VAL A CA 1
ATOM 1584 C C . VAL A 1 195 ? -11.511 -16.536 6.999 1.00 74.44 195 VAL A C 1
ATOM 1586 O O . VAL A 1 195 ? -12.357 -16.079 6.235 1.00 74.44 195 VAL A O 1
ATOM 1589 N N . PHE A 1 196 ? -10.434 -15.834 7.357 1.00 68.56 196 PHE A N 1
ATOM 1590 C CA . PHE A 1 196 ? -10.105 -14.513 6.812 1.00 68.56 196 PHE A CA 1
ATOM 1591 C C . PHE A 1 196 ? -9.214 -14.587 5.566 1.00 68.56 196 PHE A C 1
ATOM 1593 O O . PHE A 1 196 ? -9.010 -13.566 4.918 1.00 68.56 196 PHE A O 1
ATOM 1600 N N . CYS A 1 197 ? -8.709 -15.778 5.236 1.00 64.62 197 CYS A N 1
ATOM 1601 C CA . CYS A 1 197 ? -7.884 -16.101 4.074 1.00 64.62 197 CYS A CA 1
ATOM 1602 C C . CYS A 1 197 ? -8.715 -16.681 2.909 1.00 64.62 197 CYS A C 1
ATOM 1604 O O . CYS A 1 197 ? -8.170 -17.396 2.074 1.00 64.62 197 CYS A O 1
ATOM 1606 N N . ASP A 1 198 ? -10.020 -16.400 2.820 1.00 65.25 198 ASP A N 1
ATOM 1607 C CA . ASP A 1 198 ? -10.832 -16.804 1.667 1.00 65.25 198 ASP A CA 1
ATOM 1608 C C . ASP A 1 198 ? -10.721 -15.788 0.520 1.00 65.25 198 ASP A C 1
ATOM 1610 O O . ASP A 1 198 ? -11.331 -14.713 0.538 1.00 65.25 198 ASP A O 1
ATOM 1614 N N . HIS A 1 199 ? -9.968 -16.148 -0.519 1.00 61.88 199 HIS A N 1
ATOM 1615 C CA . HIS A 1 199 ? -9.810 -15.336 -1.724 1.00 61.88 199 HIS A CA 1
ATOM 1616 C C . HIS A 1 199 ? -11.141 -15.005 -2.420 1.00 61.88 199 HIS A C 1
ATOM 1618 O O . HIS A 1 199 ? -11.174 -14.033 -3.168 1.00 61.88 199 HIS A O 1
ATOM 1624 N N . ARG A 1 200 ? -12.250 -15.711 -2.158 1.00 59.88 200 ARG A N 1
ATOM 1625 C CA . ARG A 1 200 ? -13.584 -15.369 -2.687 1.00 59.88 200 ARG A CA 1
ATOM 1626 C C . ARG A 1 200 ? -14.235 -14.202 -1.948 1.00 59.88 200 ARG A C 1
ATOM 1628 O O . ARG A 1 200 ? -14.927 -13.397 -2.566 1.00 59.88 200 ARG A O 1
ATOM 1635 N N . VAL A 1 201 ? -13.956 -14.051 -0.653 1.00 56.06 201 VAL A N 1
ATOM 1636 C CA . VAL A 1 201 ? -14.618 -13.079 0.238 1.00 56.06 201 VAL A CA 1
ATOM 1637 C C . VAL A 1 201 ? -13.752 -11.841 0.516 1.00 56.06 201 VAL A 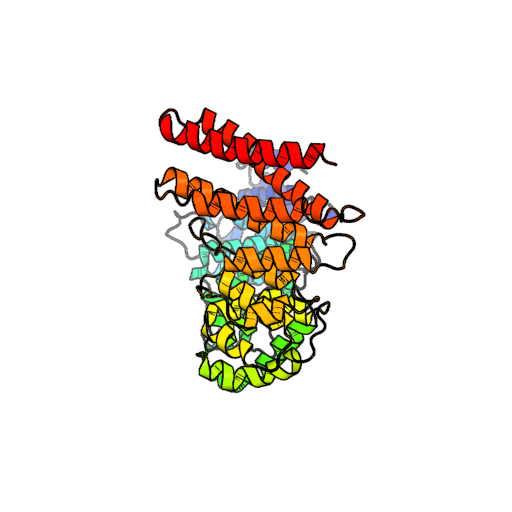C 1
ATOM 1639 O O . VAL A 1 201 ? -14.275 -10.773 0.823 1.00 56.06 201 VAL A O 1
ATOM 1642 N N . ILE A 1 202 ? -12.429 -11.924 0.350 1.00 53.75 202 ILE A N 1
ATOM 1643 C CA . ILE A 1 202 ? -11.515 -10.792 0.592 1.00 53.75 202 ILE A CA 1
ATOM 1644 C C . ILE A 1 202 ? -11.588 -9.797 -0.577 1.00 53.75 202 ILE A C 1
ATOM 1646 O O . ILE A 1 202 ? -11.090 -10.083 -1.655 1.00 53.75 202 ILE A O 1
ATOM 1650 N N . PRO A 1 203 ? -12.162 -8.608 -0.398 1.00 51.41 203 PRO A N 1
ATOM 1651 C CA . PRO A 1 203 ? -11.359 -7.552 0.183 1.00 51.41 203 PRO A CA 1
ATOM 1652 C C . PRO A 1 203 ? -12.052 -7.121 1.456 1.00 51.41 203 PRO A C 1
ATOM 1654 O O . PRO A 1 203 ? -13.001 -6.334 1.445 1.00 51.41 203 PRO A O 1
ATOM 1657 N N . VAL A 1 204 ? -11.604 -7.675 2.579 1.00 54.22 204 VAL A N 1
ATOM 1658 C CA . VAL A 1 204 ? -12.109 -7.241 3.873 1.00 54.22 204 VAL A CA 1
ATOM 1659 C C . VAL A 1 204 ? -11.460 -5.888 4.150 1.00 54.22 204 VAL A C 1
ATOM 1661 O O . VAL A 1 204 ? -10.410 -5.812 4.786 1.00 54.22 204 VAL A O 1
ATOM 1664 N N . LYS A 1 205 ? -12.050 -4.820 3.590 1.00 53.41 205 LYS A N 1
ATOM 1665 C CA . LYS A 1 205 ? -11.636 -3.434 3.835 1.00 53.41 205 LYS A CA 1
ATOM 1666 C C . LYS A 1 205 ? -11.397 -3.270 5.345 1.00 53.41 205 LYS A C 1
ATOM 1668 O O . LYS A 1 205 ? -12.227 -3.707 6.148 1.00 53.41 205 LYS A O 1
ATOM 1673 N N . GLY A 1 206 ? -10.220 -2.759 5.711 1.00 55.59 206 GLY A N 1
ATOM 1674 C CA . GLY A 1 206 ? -9.819 -2.522 7.103 1.00 55.59 206 GLY A CA 1
ATOM 1675 C C . GLY A 1 206 ? -9.009 -3.619 7.787 1.00 55.59 206 GLY A C 1
ATOM 1676 O O . GLY A 1 206 ? -8.562 -3.408 8.916 1.00 55.59 206 GLY A O 1
ATOM 1677 N N . ILE A 1 207 ? -8.789 -4.764 7.135 1.00 67.19 207 ILE A N 1
ATOM 1678 C CA . ILE A 1 207 ? -7.897 -5.822 7.629 1.00 67.19 207 ILE A CA 1
ATOM 1679 C C . ILE A 1 207 ? -6.554 -5.749 6.894 1.00 67.19 207 ILE A C 1
ATOM 1681 O O . ILE A 1 207 ? -6.514 -5.610 5.675 1.00 67.19 207 ILE A O 1
ATOM 1685 N N . GLU A 1 208 ? -5.439 -5.860 7.625 1.00 67.19 208 GLU A N 1
ATOM 1686 C CA . GLU A 1 208 ? -4.096 -5.983 7.037 1.00 67.19 208 GLU A CA 1
ATOM 1687 C C . GLU A 1 208 ? -3.974 -7.327 6.285 1.00 67.19 208 GLU A C 1
ATOM 1689 O O . GLU A 1 208 ? -3.638 -8.363 6.859 1.00 67.19 208 GLU A O 1
ATOM 1694 N N . THR A 1 209 ? -4.268 -7.313 4.983 1.00 68.25 209 THR A N 1
ATOM 1695 C CA . THR A 1 209 ? -4.295 -8.500 4.110 1.00 68.25 209 THR A CA 1
ATOM 1696 C C . THR A 1 209 ? -2.905 -9.065 3.816 1.00 68.25 209 THR A C 1
ATOM 1698 O O . THR A 1 209 ? -2.777 -10.251 3.527 1.00 68.25 209 THR A O 1
ATOM 1701 N N . TYR A 1 210 ? -1.843 -8.269 3.977 1.00 68.31 210 TYR A N 1
ATOM 1702 C CA . TYR A 1 210 ? -0.458 -8.698 3.745 1.00 68.31 210 TYR A CA 1
ATOM 1703 C C . TYR A 1 210 ? -0.041 -9.900 4.607 1.00 68.31 210 TYR A C 1
ATOM 1705 O O . TYR A 1 210 ? 0.522 -10.871 4.102 1.00 68.31 210 TYR A O 1
ATOM 1713 N N . ASN A 1 211 ? -0.355 -9.875 5.906 1.00 65.81 211 ASN A N 1
ATOM 1714 C CA . ASN A 1 211 ? -0.013 -10.981 6.808 1.00 65.81 211 ASN A CA 1
ATOM 1715 C C . ASN A 1 211 ? -0.864 -12.231 6.551 1.00 65.81 211 ASN A C 1
ATOM 1717 O O . ASN A 1 211 ? -0.397 -13.338 6.801 1.00 65.81 211 ASN A O 1
ATOM 1721 N N . LEU A 1 212 ? -2.086 -12.056 6.044 1.00 70.12 212 LEU A N 1
ATOM 1722 C CA . LEU A 1 212 ? -2.974 -13.156 5.668 1.00 70.12 212 LEU A CA 1
ATOM 1723 C C . LEU A 1 212 ? -2.491 -13.840 4.383 1.00 70.12 212 LEU A C 1
ATOM 1725 O O . LEU A 1 212 ? -2.396 -15.060 4.333 1.00 70.12 212 LEU A O 1
ATOM 1729 N N . ILE A 1 213 ? -2.097 -13.065 3.372 1.00 71.69 213 ILE A N 1
ATOM 1730 C CA . ILE A 1 213 ? -1.663 -13.597 2.074 1.00 71.69 213 ILE A CA 1
ATOM 1731 C C . ILE A 1 213 ? -0.309 -14.312 2.171 1.00 71.69 213 ILE A C 1
ATOM 1733 O O . ILE A 1 213 ? -0.114 -15.332 1.517 1.00 71.69 213 ILE A O 1
ATOM 1737 N N . LYS A 1 214 ? 0.585 -13.891 3.078 1.00 67.81 214 LYS A N 1
ATOM 1738 C CA . LYS A 1 214 ? 1.801 -14.660 3.419 1.00 67.81 214 LYS A CA 1
ATOM 1739 C C . LYS A 1 214 ? 1.533 -16.075 3.933 1.00 67.81 214 LYS A C 1
ATOM 1741 O O . LYS A 1 214 ? 2.455 -16.884 3.969 1.00 67.81 214 LYS A O 1
ATOM 1746 N N . MET A 1 215 ? 0.313 -16.361 4.382 1.00 67.25 215 MET A N 1
ATOM 1747 C CA . MET A 1 215 ? -0.071 -17.692 4.842 1.00 67.25 215 MET A CA 1
ATOM 1748 C C . MET A 1 215 ? -0.607 -18.587 3.732 1.00 67.25 215 MET A C 1
ATOM 1750 O O . MET A 1 215 ? -0.855 -19.761 3.997 1.00 67.25 215 MET A O 1
ATOM 1754 N N . PHE A 1 216 ? -0.805 -18.068 2.518 1.00 75.38 216 PHE A N 1
ATOM 1755 C CA . PHE A 1 216 ? -1.163 -18.910 1.388 1.00 75.38 216 PHE A CA 1
ATOM 1756 C C . PHE A 1 216 ? -0.028 -19.897 1.142 1.00 75.38 216 PHE A C 1
ATOM 1758 O O . PHE A 1 216 ? 1.067 -19.528 0.716 1.00 75.38 216 PHE A O 1
ATOM 1765 N N . THR A 1 217 ? -0.281 -21.161 1.471 1.00 78.31 217 THR A N 1
ATOM 1766 C CA . THR A 1 217 ? 0.659 -22.224 1.150 1.00 78.31 217 THR A CA 1
ATOM 1767 C C . THR A 1 217 ? 0.632 -22.469 -0.350 1.00 78.31 217 THR A C 1
ATOM 1769 O O . THR A 1 217 ? -0.331 -22.130 -1.046 1.00 78.31 217 THR A O 1
ATOM 1772 N N . LYS A 1 218 ? 1.693 -23.088 -0.859 1.00 84.00 218 LYS A N 1
ATOM 1773 C CA . LYS A 1 218 ? 1.762 -23.461 -2.267 1.00 84.00 218 LYS A CA 1
ATOM 1774 C C . LYS A 1 218 ? 0.608 -24.393 -2.654 1.00 84.00 218 LYS A C 1
ATOM 1776 O O . LYS A 1 218 ? 0.018 -24.211 -3.709 1.00 84.00 218 LYS A O 1
ATOM 1781 N N . GLU A 1 219 ? 0.229 -25.315 -1.769 1.00 83.88 219 GLU A N 1
ATOM 1782 C CA . GLU A 1 219 ? -0.900 -26.231 -1.970 1.00 83.88 219 GLU A CA 1
ATOM 1783 C C . GLU A 1 219 ? -2.242 -25.492 -2.044 1.00 83.88 219 GLU A C 1
ATOM 1785 O O . GLU A 1 219 ? -3.093 -25.841 -2.860 1.00 83.88 219 GLU A O 1
ATOM 1790 N N . TYR A 1 220 ? -2.439 -24.462 -1.212 1.00 82.81 220 TYR A N 1
ATOM 1791 C CA . TYR A 1 220 ? -3.640 -23.629 -1.271 1.00 82.81 220 TYR A CA 1
ATOM 1792 C C . TYR A 1 220 ? -3.716 -22.876 -2.599 1.00 82.81 220 TYR A C 1
ATOM 1794 O O . TYR A 1 220 ? -4.747 -22.899 -3.267 1.00 82.81 220 TYR A O 1
ATOM 1802 N N . LEU A 1 221 ? -2.619 -22.229 -3.002 1.00 85.00 221 LEU A N 1
ATOM 1803 C CA . LEU A 1 221 ? -2.574 -21.507 -4.270 1.00 85.00 221 LEU A CA 1
ATOM 1804 C C . LEU A 1 221 ? -2.795 -22.443 -5.453 1.00 85.00 221 LEU A C 1
ATOM 1806 O O . LEU A 1 221 ? -3.542 -22.083 -6.351 1.00 85.00 221 LEU A O 1
ATOM 1810 N N . ASP A 1 222 ? -2.226 -23.647 -5.424 1.00 84.62 222 ASP A N 1
ATOM 1811 C CA . ASP A 1 222 ? -2.410 -24.653 -6.474 1.00 84.62 222 ASP A CA 1
ATOM 1812 C C . ASP A 1 222 ? -3.867 -25.073 -6.650 1.00 84.62 222 ASP A C 1
ATOM 1814 O O . ASP A 1 222 ? -4.308 -25.318 -7.770 1.00 84.62 222 ASP A O 1
ATOM 1818 N N . MET A 1 223 ? -4.629 -25.122 -5.560 1.00 85.56 223 MET A N 1
ATOM 1819 C CA . MET A 1 223 ? -6.041 -25.491 -5.597 1.00 85.56 223 MET A CA 1
ATOM 1820 C C . MET A 1 223 ? -6.938 -24.385 -6.171 1.00 85.56 223 MET A C 1
ATOM 1822 O O . MET A 1 223 ? -7.984 -24.692 -6.737 1.00 85.56 223 MET A O 1
ATOM 1826 N N . TYR A 1 224 ? -6.544 -23.115 -6.027 1.00 86.19 224 TYR A N 1
ATOM 1827 C CA . TYR A 1 224 ? -7.397 -21.950 -6.305 1.00 86.19 224 TYR A CA 1
ATOM 1828 C C . TYR A 1 224 ? -6.779 -20.939 -7.281 1.00 86.19 224 TYR A C 1
ATOM 1830 O O . TYR A 1 224 ? -7.204 -19.782 -7.338 1.00 86.19 224 TYR A O 1
ATOM 1838 N N . ILE A 1 225 ? -5.760 -21.344 -8.040 1.00 88.81 225 ILE A N 1
ATOM 1839 C CA . ILE A 1 225 ? -4.943 -20.432 -8.848 1.00 88.81 225 ILE A CA 1
ATOM 1840 C C . ILE A 1 225 ? -5.780 -19.623 -9.845 1.00 88.81 225 ILE A C 1
ATOM 1842 O O . ILE A 1 225 ? -5.650 -18.401 -9.895 1.00 88.81 225 ILE A O 1
ATOM 1846 N N . ASP A 1 226 ? -6.707 -20.271 -10.548 1.00 88.44 226 ASP A N 1
ATOM 1847 C CA . ASP A 1 226 ? -7.592 -19.642 -11.529 1.00 88.44 226 ASP A CA 1
ATOM 1848 C C . ASP A 1 226 ? -8.454 -18.543 -10.891 1.00 88.44 226 ASP A C 1
ATOM 1850 O O . ASP A 1 226 ? -8.576 -17.439 -11.427 1.00 88.44 226 ASP A O 1
ATOM 1854 N N . GLU A 1 227 ? -9.042 -18.816 -9.723 1.00 88.25 227 GLU A N 1
ATOM 1855 C CA . GLU A 1 227 ? -9.896 -17.866 -9.002 1.00 88.25 227 GLU A CA 1
ATOM 1856 C C . GLU A 1 227 ? -9.086 -16.653 -8.522 1.00 88.25 227 GLU A C 1
ATOM 1858 O O . GLU A 1 227 ? -9.509 -15.503 -8.687 1.00 88.25 227 GLU A O 1
ATOM 1863 N N . ILE A 1 228 ? -7.888 -16.893 -7.981 1.00 87.56 228 ILE A N 1
ATOM 1864 C CA . ILE A 1 228 ? -6.999 -15.839 -7.482 1.00 87.56 228 ILE A CA 1
ATOM 1865 C C . ILE A 1 228 ? -6.488 -14.969 -8.636 1.00 87.56 228 ILE A C 1
ATOM 1867 O O . ILE A 1 228 ? -6.540 -13.741 -8.543 1.00 87.56 228 ILE A O 1
ATOM 1871 N N . VAL A 1 229 ? -6.034 -15.566 -9.742 1.00 90.06 229 VAL A N 1
ATOM 1872 C CA . VAL A 1 229 ? -5.522 -14.808 -10.892 1.00 90.06 229 VAL A CA 1
ATOM 1873 C C . VAL A 1 2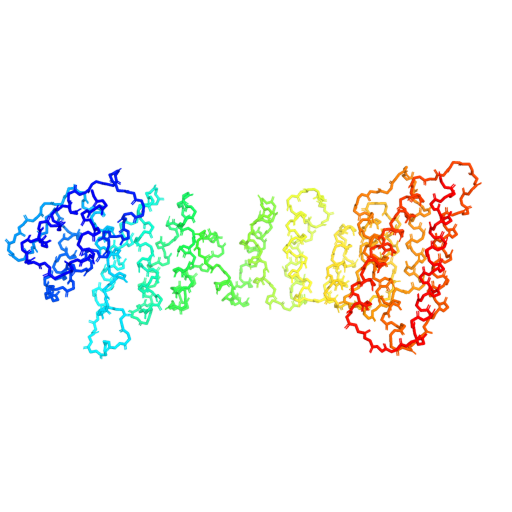29 ? -6.633 -13.983 -11.544 1.00 90.06 229 VAL A C 1
ATOM 1875 O O . VAL A 1 229 ? -6.426 -12.800 -11.826 1.00 90.06 229 VAL A O 1
ATOM 1878 N N . ASN A 1 230 ? -7.836 -14.541 -11.710 1.00 88.94 230 ASN A N 1
ATOM 1879 C CA . ASN A 1 230 ? -8.986 -13.786 -12.213 1.00 88.94 230 ASN A CA 1
ATOM 1880 C C . ASN A 1 230 ? -9.319 -12.592 -11.314 1.00 88.94 230 ASN A C 1
ATOM 1882 O O . ASN A 1 230 ? -9.603 -11.497 -11.803 1.00 88.94 230 ASN A O 1
ATOM 1886 N N . LYS A 1 231 ? -9.212 -12.758 -9.995 1.00 86.31 231 LYS A N 1
ATOM 1887 C CA . LYS A 1 231 ? -9.426 -11.667 -9.046 1.00 86.31 231 LYS A CA 1
ATOM 1888 C C . LYS A 1 231 ? -8.377 -10.566 -9.154 1.00 86.31 231 LYS A C 1
ATOM 1890 O O . LYS A 1 231 ? -8.736 -9.386 -9.111 1.00 86.31 231 LYS A O 1
ATOM 1895 N N . VAL A 1 232 ? -7.105 -10.927 -9.316 1.00 88.69 232 VAL A N 1
ATOM 1896 C CA . VAL A 1 232 ? -6.024 -9.966 -9.587 1.00 88.69 232 VAL A CA 1
ATOM 1897 C C . VAL A 1 232 ? -6.322 -9.196 -10.874 1.00 88.69 232 VAL A C 1
ATOM 1899 O O . VAL A 1 232 ? -6.290 -7.967 -10.873 1.00 88.69 232 VAL A O 1
ATOM 1902 N N . LEU A 1 233 ? -6.702 -9.896 -11.945 1.00 89.81 233 LEU A N 1
ATOM 1903 C CA . LEU A 1 233 ? -7.040 -9.291 -13.234 1.00 89.81 233 LEU A CA 1
ATOM 1904 C C . LEU A 1 233 ? -8.227 -8.325 -13.138 1.00 89.81 233 LEU A C 1
ATOM 1906 O O . LEU A 1 233 ? -8.144 -7.208 -13.644 1.00 89.81 233 LEU A O 1
ATOM 1910 N N . CYS A 1 234 ? -9.313 -8.715 -12.468 1.00 88.38 234 CYS A N 1
ATOM 1911 C CA . CYS A 1 234 ? -10.449 -7.829 -12.205 1.00 88.38 234 CYS A CA 1
ATOM 1912 C C . CYS A 1 234 ? -10.036 -6.602 -11.385 1.00 88.38 234 CYS A C 1
ATOM 1914 O O . CYS A 1 234 ? -10.462 -5.489 -11.683 1.00 88.38 234 CYS A O 1
ATOM 1916 N N . SER A 1 235 ? -9.188 -6.793 -10.374 1.00 86.62 235 SER A N 1
ATOM 1917 C CA . SER A 1 235 ? -8.716 -5.713 -9.504 1.00 86.62 235 SER A CA 1
ATOM 1918 C C . SER A 1 235 ? -7.883 -4.688 -10.272 1.00 86.62 235 SER A C 1
ATOM 1920 O O . SER A 1 235 ? -8.134 -3.493 -10.151 1.00 86.62 235 SER A O 1
ATOM 1922 N N . PHE A 1 236 ? -6.943 -5.143 -11.104 1.00 88.38 236 PHE A N 1
ATOM 1923 C CA . PHE A 1 236 ? -6.115 -4.264 -11.933 1.00 88.38 236 PHE A CA 1
ATOM 1924 C C . PHE A 1 236 ? -6.900 -3.550 -13.037 1.00 88.38 236 PHE A C 1
ATOM 1926 O O . PHE A 1 236 ? -6.520 -2.457 -13.433 1.00 88.38 236 PHE A O 1
ATOM 1933 N N . LYS A 1 237 ? -7.999 -4.129 -13.530 1.00 88.69 237 LYS A N 1
ATOM 1934 C CA . LYS A 1 237 ? -8.831 -3.507 -14.576 1.00 88.69 237 LYS A CA 1
ATOM 1935 C C . LYS A 1 237 ? -9.808 -2.440 -14.074 1.00 88.69 237 LYS A C 1
ATOM 1937 O O . LYS A 1 237 ? -10.422 -1.798 -14.914 1.00 88.69 237 LYS A O 1
ATOM 1942 N N . THR A 1 238 ? -10.029 -2.337 -12.762 1.00 82.12 238 THR A N 1
ATOM 1943 C CA . THR A 1 238 ? -11.137 -1.541 -12.192 1.00 82.12 238 THR A CA 1
ATOM 1944 C C . THR A 1 238 ? -10.712 -0.413 -11.262 1.00 82.12 238 THR A C 1
ATOM 1946 O O . THR A 1 238 ? -11.551 0.423 -10.929 1.00 82.12 238 THR A O 1
ATOM 1949 N N . ASN A 1 239 ? -9.471 -0.427 -10.755 1.00 78.25 239 ASN A N 1
ATOM 1950 C CA . ASN A 1 239 ? -8.944 0.654 -9.927 1.00 78.25 239 ASN A CA 1
ATOM 1951 C C . ASN A 1 239 ? -7.408 0.581 -9.790 1.00 78.25 239 ASN A C 1
ATOM 1953 O O . ASN A 1 239 ? -6.869 -0.352 -9.193 1.00 78.25 239 ASN A O 1
ATOM 1957 N N . ILE A 1 240 ? -6.710 1.633 -10.227 1.00 80.12 240 ILE A N 1
ATOM 1958 C CA . ILE A 1 240 ? -5.239 1.784 -10.147 1.00 80.12 240 ILE A CA 1
ATOM 1959 C C . ILE A 1 240 ? -4.722 1.868 -8.693 1.00 80.12 240 ILE A C 1
ATOM 1961 O O . ILE A 1 240 ? -3.546 1.637 -8.409 1.00 80.12 240 ILE A O 1
ATOM 1965 N N . GLU A 1 241 ? -5.577 2.198 -7.725 1.00 77.00 241 GLU A N 1
ATOM 1966 C CA . GLU A 1 241 ? -5.252 2.235 -6.290 1.00 77.00 241 GLU A CA 1
ATOM 1967 C C . GLU A 1 241 ? -5.623 0.938 -5.552 1.00 77.00 241 GLU A C 1
ATOM 1969 O O . GLU A 1 241 ? -5.610 0.892 -4.316 1.00 77.00 241 GLU A O 1
ATOM 1974 N N . ASN A 1 242 ? -5.955 -0.133 -6.279 1.00 73.31 242 ASN A N 1
ATOM 1975 C CA . ASN A 1 242 ? -6.363 -1.400 -5.684 1.00 73.31 242 ASN A CA 1
ATOM 1976 C C . ASN A 1 242 ? -5.173 -2.179 -5.095 1.00 73.31 242 ASN A C 1
ATOM 1978 O O . ASN A 1 242 ? -4.636 -3.118 -5.688 1.00 73.31 242 ASN A O 1
ATOM 1982 N N . LYS A 1 243 ? -4.783 -1.788 -3.876 1.00 74.19 243 LYS A N 1
ATOM 1983 C CA . LYS A 1 243 ? -3.733 -2.448 -3.088 1.00 74.19 243 LYS A CA 1
ATOM 1984 C C . LYS A 1 243 ? -4.015 -3.932 -2.855 1.00 74.19 243 LYS A C 1
ATOM 1986 O O . LYS A 1 243 ? -3.070 -4.706 -2.807 1.00 74.19 243 LYS A O 1
ATOM 1991 N N . ASP A 1 244 ? -5.276 -4.345 -2.755 1.00 74.50 244 ASP A N 1
ATOM 1992 C CA . ASP A 1 244 ? -5.615 -5.749 -2.511 1.00 74.50 244 ASP A CA 1
ATOM 1993 C C . ASP A 1 244 ? -5.218 -6.628 -3.702 1.00 74.50 244 ASP A C 1
ATOM 1995 O O . ASP A 1 244 ? -4.570 -7.655 -3.509 1.00 74.50 244 ASP A O 1
ATOM 1999 N N . GLY A 1 245 ? -5.504 -6.185 -4.934 1.00 79.88 245 GLY A N 1
ATOM 2000 C CA . GLY A 1 245 ? -5.055 -6.869 -6.153 1.00 79.88 245 GLY A CA 1
ATOM 2001 C C . GLY A 1 245 ? -3.534 -7.043 -6.203 1.00 79.88 245 GLY A C 1
ATOM 2002 O O . GLY A 1 245 ? -3.040 -8.113 -6.553 1.00 79.88 245 GLY A O 1
ATOM 2003 N N . SER A 1 246 ? -2.791 -6.022 -5.766 1.00 83.69 246 SER A N 1
ATOM 2004 C CA . SER A 1 246 ? -1.332 -6.088 -5.647 1.00 83.69 246 SER A CA 1
ATOM 2005 C C . SER A 1 246 ? -0.868 -7.135 -4.635 1.00 83.69 246 SER A C 1
ATOM 2007 O O . SER A 1 246 ? 0.084 -7.857 -4.915 1.00 83.69 246 SER A O 1
ATOM 2009 N N . ILE A 1 247 ? -1.503 -7.216 -3.463 1.00 81.75 247 ILE A N 1
ATOM 2010 C CA . ILE A 1 247 ? -1.081 -8.153 -2.414 1.00 81.75 247 ILE A CA 1
ATOM 2011 C C . ILE A 1 247 ? -1.411 -9.590 -2.839 1.00 81.75 247 ILE A C 1
ATOM 2013 O O . ILE A 1 247 ? -0.575 -10.474 -2.677 1.00 81.75 247 ILE A O 1
ATOM 2017 N N . PHE A 1 248 ? -2.577 -9.829 -3.454 1.00 83.69 248 PHE A N 1
ATOM 2018 C CA . PHE A 1 248 ? -2.908 -11.142 -4.026 1.00 83.69 248 PHE A CA 1
ATOM 2019 C C . PHE A 1 248 ? -1.887 -11.576 -5.072 1.00 83.69 248 PHE A C 1
ATOM 2021 O O . PHE A 1 248 ? -1.438 -12.721 -5.055 1.00 83.69 248 PHE A O 1
ATOM 2028 N N . TYR A 1 249 ? -1.494 -10.650 -5.949 1.00 89.44 249 TYR A N 1
ATOM 2029 C CA . TYR A 1 249 ? -0.472 -10.926 -6.943 1.00 89.44 249 TYR A CA 1
ATOM 2030 C C . TYR A 1 249 ? 0.886 -11.246 -6.308 1.00 89.44 249 TYR A C 1
ATOM 2032 O O . TYR A 1 249 ? 1.534 -12.198 -6.723 1.00 89.44 249 TYR A O 1
ATOM 2040 N N . GLU A 1 250 ? 1.298 -10.517 -5.269 1.00 87.56 250 GLU A N 1
ATOM 2041 C CA . GLU A 1 250 ? 2.531 -10.814 -4.530 1.00 87.56 250 GLU A CA 1
ATOM 2042 C C . GLU A 1 250 ? 2.510 -12.228 -3.922 1.00 87.56 250 GLU A C 1
ATOM 2044 O O . GLU A 1 250 ? 3.514 -12.934 -3.984 1.00 87.56 250 GLU A O 1
ATOM 2049 N N . GLY A 1 251 ? 1.357 -12.685 -3.419 1.00 85.56 251 GLY A N 1
ATOM 2050 C CA . GLY A 1 251 ? 1.179 -14.057 -2.929 1.00 85.56 251 GLY A CA 1
ATOM 2051 C C . GLY A 1 251 ? 1.411 -15.129 -4.001 1.00 85.56 251 GLY A C 1
ATOM 2052 O O . GLY A 1 251 ? 1.990 -16.175 -3.713 1.00 85.56 251 GLY A O 1
ATOM 2053 N N . LEU A 1 252 ? 1.042 -14.852 -5.255 1.00 89.69 252 LEU A N 1
ATOM 2054 C CA . LEU A 1 252 ? 1.289 -15.747 -6.390 1.00 89.69 252 LEU A CA 1
ATOM 2055 C C . LEU A 1 252 ? 2.779 -15.869 -6.754 1.00 89.69 252 LEU A C 1
ATOM 2057 O O . LEU A 1 252 ? 3.154 -16.771 -7.497 1.00 89.69 252 LEU A O 1
ATOM 2061 N N . LEU A 1 253 ? 3.654 -15.007 -6.233 1.00 90.44 253 LEU A N 1
ATOM 2062 C CA . LEU A 1 253 ? 5.093 -15.068 -6.506 1.00 90.44 253 LEU A CA 1
ATOM 2063 C C . LEU A 1 253 ? 5.853 -16.025 -5.575 1.00 90.44 253 LEU A C 1
ATOM 2065 O O . LEU A 1 253 ? 7.080 -16.083 -5.627 1.00 90.44 253 LEU A O 1
ATOM 2069 N N . VAL A 1 254 ? 5.144 -16.802 -4.744 1.00 88.31 254 VAL A N 1
ATOM 2070 C CA . VAL A 1 254 ? 5.742 -17.912 -3.980 1.00 88.31 254 VAL A CA 1
ATOM 2071 C C . VAL A 1 254 ? 6.204 -19.059 -4.888 1.00 88.31 254 VAL A C 1
ATOM 2073 O O . VAL A 1 254 ? 7.084 -19.835 -4.515 1.00 88.31 254 VAL A O 1
ATOM 2076 N N . PHE A 1 255 ? 5.622 -19.170 -6.087 1.00 90.69 255 PHE A N 1
ATOM 2077 C CA . PHE A 1 255 ? 6.064 -20.110 -7.110 1.00 90.69 255 PHE A CA 1
ATOM 2078 C C . PHE A 1 255 ? 7.441 -19.724 -7.638 1.00 90.69 255 PHE A C 1
ATOM 2080 O O . PHE A 1 255 ? 7.740 -18.541 -7.832 1.00 90.69 255 PHE A O 1
ATOM 2087 N N . ASN A 1 256 ? 8.266 -20.732 -7.934 1.00 94.38 256 ASN A N 1
ATOM 2088 C CA . ASN A 1 256 ? 9.482 -20.474 -8.696 1.00 94.38 256 ASN A CA 1
ATOM 2089 C C . ASN A 1 256 ? 9.124 -20.005 -10.118 1.00 94.38 256 ASN A C 1
ATOM 2091 O O . ASN A 1 256 ? 7.974 -20.087 -10.555 1.00 94.38 256 ASN A O 1
ATOM 2095 N N . PHE A 1 257 ? 10.115 -19.501 -10.849 1.00 96.00 257 PHE A N 1
ATOM 2096 C CA . PHE A 1 257 ? 9.847 -18.852 -12.124 1.00 96.00 257 PHE A CA 1
ATOM 2097 C C . PHE A 1 257 ? 9.230 -19.785 -13.181 1.00 96.00 257 PHE A C 1
ATOM 2099 O O . PHE A 1 257 ? 8.302 -19.381 -13.878 1.00 96.00 257 PHE A O 1
ATOM 2106 N N . GLU A 1 258 ? 9.677 -21.041 -13.277 1.00 96.19 258 GLU A N 1
ATOM 2107 C CA . GLU A 1 258 ? 9.111 -22.009 -14.230 1.00 96.19 258 GLU A CA 1
ATOM 2108 C C . GLU A 1 258 ? 7.664 -22.378 -13.889 1.00 96.19 258 GLU A C 1
ATOM 2110 O O . GLU A 1 258 ? 6.809 -22.467 -14.770 1.00 96.19 258 GLU A O 1
ATOM 2115 N N . GLU A 1 259 ? 7.358 -22.529 -12.602 1.00 94.81 259 GLU A N 1
ATOM 2116 C CA . GLU A 1 259 ? 5.995 -22.771 -12.130 1.00 94.81 259 GLU A CA 1
ATOM 2117 C C . GLU A 1 259 ? 5.085 -21.579 -12.424 1.00 94.81 259 GLU A C 1
ATOM 2119 O O . GLU A 1 259 ? 3.981 -21.758 -12.936 1.00 94.81 259 GLU A O 1
ATOM 2124 N N . TRP A 1 260 ? 5.563 -20.360 -12.172 1.00 95.44 260 TRP A N 1
ATOM 2125 C CA . TRP A 1 260 ? 4.829 -19.139 -12.487 1.00 95.44 260 TRP A CA 1
ATOM 2126 C C . TRP A 1 260 ? 4.545 -19.015 -13.991 1.00 95.44 260 TRP A C 1
ATOM 2128 O O . TRP A 1 260 ? 3.411 -18.724 -14.380 1.00 95.44 260 TRP A O 1
ATOM 2138 N N . LYS A 1 261 ? 5.525 -19.311 -14.857 1.00 95.38 261 LYS A N 1
ATOM 2139 C CA . LYS A 1 261 ? 5.324 -19.327 -16.318 1.00 95.38 261 LYS A CA 1
ATOM 2140 C C . LYS A 1 261 ? 4.283 -20.352 -16.744 1.00 95.38 261 LYS A C 1
ATOM 2142 O O . LYS A 1 261 ? 3.464 -20.064 -17.606 1.00 95.38 261 LYS A O 1
ATOM 2147 N N . ALA A 1 262 ? 4.334 -21.557 -16.188 1.00 94.31 262 ALA A N 1
ATOM 2148 C CA . ALA A 1 262 ? 3.429 -22.623 -16.593 1.00 94.31 262 ALA A CA 1
ATOM 2149 C C . ALA A 1 262 ? 1.997 -22.378 -16.100 1.00 94.31 262 ALA A C 1
ATOM 2151 O O . ALA A 1 262 ? 1.044 -22.753 -16.778 1.00 94.31 262 ALA A O 1
ATOM 2152 N N . ARG A 1 263 ? 1.846 -21.763 -14.921 1.00 91.19 263 ARG A N 1
ATOM 2153 C CA . ARG A 1 263 ? 0.567 -21.712 -14.205 1.00 91.19 263 ARG A CA 1
ATOM 2154 C C . ARG A 1 263 ? -0.107 -20.347 -14.217 1.00 91.19 263 ARG A C 1
ATOM 2156 O O . ARG A 1 263 ? -1.322 -20.292 -14.280 1.00 91.19 263 ARG A O 1
ATOM 2163 N N . ILE A 1 264 ? 0.644 -19.249 -14.157 1.00 93.62 264 ILE A N 1
ATOM 2164 C CA . ILE A 1 264 ? 0.086 -17.893 -13.990 1.00 93.62 264 ILE A CA 1
ATOM 2165 C C . ILE A 1 264 ? 0.114 -17.125 -15.308 1.00 93.62 264 ILE A C 1
ATOM 2167 O O . ILE A 1 264 ? -0.872 -16.490 -15.684 1.00 93.62 264 ILE A O 1
ATOM 2171 N N . TRP A 1 265 ? 1.222 -17.205 -16.049 1.00 93.75 265 TRP A N 1
ATOM 2172 C CA . TRP A 1 265 ? 1.366 -16.504 -17.326 1.00 93.75 265 TRP A CA 1
ATOM 2173 C C . TRP A 1 265 ? 0.238 -16.766 -18.340 1.00 93.75 265 TRP A C 1
ATOM 2175 O O . TRP A 1 265 ? -0.205 -15.791 -18.953 1.00 93.75 265 TRP A O 1
ATOM 2185 N N . PRO A 1 266 ? -0.288 -18.001 -18.516 1.00 93.00 266 PRO A N 1
ATOM 2186 C CA . PRO A 1 266 ? -1.338 -18.265 -19.502 1.00 93.00 266 PRO A CA 1
ATOM 2187 C C . PRO A 1 266 ? -2.625 -17.466 -19.264 1.00 93.00 266 PRO A C 1
ATOM 2189 O O . PRO A 1 266 ? -3.321 -17.144 -20.222 1.00 93.00 266 PRO A O 1
ATOM 2192 N N . PHE A 1 267 ? -2.917 -17.102 -18.012 1.00 91.31 267 PHE A N 1
ATOM 2193 C CA . PHE A 1 267 ? -4.063 -16.261 -17.655 1.00 91.31 267 PHE A CA 1
ATOM 2194 C C . PHE A 1 267 ? -3.808 -14.779 -17.934 1.00 91.31 267 PHE A C 1
ATOM 2196 O O . PHE A 1 267 ? -4.716 -14.047 -18.325 1.00 91.31 267 PHE A O 1
ATOM 2203 N N . LEU A 1 268 ? -2.572 -14.318 -17.730 1.00 89.88 268 LEU A N 1
ATOM 2204 C CA . LEU A 1 268 ? -2.205 -12.916 -17.919 1.00 89.88 268 LEU A CA 1
ATOM 2205 C C . LEU A 1 268 ? -2.025 -12.574 -19.402 1.00 89.88 268 LEU A C 1
ATOM 2207 O O . LEU A 1 268 ? -2.516 -11.544 -19.858 1.00 89.88 268 LEU A O 1
ATOM 2211 N N . LEU A 1 269 ? -1.357 -13.446 -20.163 1.00 92.00 269 LEU A N 1
ATOM 2212 C CA . LEU A 1 269 ? -0.944 -13.202 -21.548 1.00 92.00 269 LEU A CA 1
ATOM 2213 C C . LEU A 1 269 ? -2.070 -12.693 -22.473 1.00 92.00 269 LEU A C 1
ATOM 2215 O O . LEU A 1 269 ? -1.819 -11.732 -23.203 1.00 92.00 269 LEU A O 1
ATOM 2219 N N . PRO A 1 270 ? -3.304 -13.240 -22.458 1.00 91.12 270 PRO A N 1
ATOM 2220 C CA . PRO A 1 270 ? -4.394 -12.729 -23.290 1.00 91.12 270 PRO A CA 1
ATOM 2221 C C . PRO A 1 270 ? -4.708 -11.251 -23.038 1.00 91.12 270 PRO A C 1
ATOM 2223 O O . PRO A 1 270 ? -5.069 -10.531 -23.964 1.00 91.12 270 PRO A O 1
ATOM 2226 N N . HIS A 1 271 ? -4.540 -10.787 -21.799 1.00 89.62 271 HIS A N 1
ATOM 2227 C CA . HIS A 1 271 ? -4.758 -9.394 -21.417 1.00 89.62 271 HIS A CA 1
ATOM 2228 C C . HIS A 1 271 ? -3.546 -8.505 -21.693 1.00 89.62 271 HIS A C 1
ATOM 2230 O O . HIS A 1 271 ? -3.710 -7.297 -21.806 1.00 89.62 271 HIS A O 1
ATOM 2236 N N . LEU A 1 272 ? -2.352 -9.089 -21.829 1.00 89.38 272 LEU A N 1
ATOM 2237 C CA . LEU A 1 272 ? -1.117 -8.359 -22.119 1.00 89.38 272 LEU A CA 1
ATOM 2238 C C . LEU A 1 272 ? -0.873 -8.118 -23.619 1.00 89.38 272 LEU A C 1
ATOM 2240 O O . LEU A 1 272 ? 0.007 -7.341 -23.980 1.00 89.38 272 LEU A O 1
ATOM 2244 N N . ARG A 1 273 ? -1.628 -8.792 -24.495 1.00 86.12 273 ARG A N 1
ATOM 2245 C CA . ARG A 1 273 ? -1.499 -8.674 -25.958 1.00 86.12 273 ARG A CA 1
ATOM 2246 C C . ARG A 1 273 ? -2.127 -7.407 -26.537 1.00 86.12 273 ARG A C 1
ATOM 2248 O O . ARG A 1 273 ? -1.573 -6.859 -27.476 1.00 86.12 273 ARG A O 1
ATOM 2255 N N . ASN A 1 274 ? -3.250 -6.959 -25.974 1.00 75.44 274 ASN A N 1
ATOM 2256 C CA . ASN A 1 274 ? -4.040 -5.828 -26.472 1.00 75.44 274 ASN A CA 1
ATOM 2257 C C . ASN A 1 274 ? -4.299 -4.839 -25.327 1.00 75.44 274 ASN A C 1
ATOM 2259 O O . ASN A 1 274 ? -5.425 -4.737 -24.836 1.00 75.44 274 ASN A O 1
ATOM 2263 N N . ILE A 1 275 ? -3.244 -4.189 -24.837 1.00 82.12 275 ILE A N 1
ATOM 2264 C CA . ILE A 1 275 ? -3.366 -3.245 -23.726 1.00 82.12 275 ILE A CA 1
ATOM 2265 C C . ILE A 1 275 ? -3.638 -1.838 -24.262 1.00 82.12 275 ILE A C 1
ATOM 2267 O O . ILE A 1 275 ? -2.885 -1.330 -25.086 1.00 82.12 275 ILE A O 1
ATOM 2271 N N . ASP A 1 276 ? -4.677 -1.199 -23.729 1.00 84.88 276 ASP A N 1
ATOM 2272 C CA . ASP A 1 276 ? -4.838 0.252 -23.789 1.00 84.88 276 ASP A CA 1
ATOM 2273 C C . ASP A 1 276 ? -3.850 0.914 -22.813 1.00 84.88 276 ASP A C 1
ATOM 2275 O O . ASP A 1 276 ? -3.929 0.695 -21.600 1.00 84.88 276 ASP A O 1
ATOM 2279 N N . GLN A 1 277 ? -2.904 1.685 -23.350 1.00 81.56 277 GLN A N 1
ATOM 2280 C CA . GLN A 1 277 ? -1.805 2.309 -22.605 1.00 81.56 277 GLN A CA 1
ATOM 2281 C C . GLN A 1 277 ? -2.284 3.427 -21.663 1.00 81.56 277 GLN A C 1
ATOM 2283 O O . GLN A 1 277 ? -1.624 3.726 -20.666 1.00 81.56 277 GLN A O 1
ATOM 2288 N N . GLU A 1 278 ? -3.454 4.013 -21.916 1.00 80.44 278 GLU A N 1
ATOM 2289 C CA . GLU A 1 278 ? -4.071 4.989 -21.009 1.00 80.44 278 GLU A CA 1
ATOM 2290 C C . GLU A 1 278 ? -5.009 4.319 -19.991 1.00 80.44 278 GLU A C 1
ATOM 2292 O O . GLU A 1 278 ? -5.385 4.916 -18.980 1.00 80.44 278 GLU A O 1
ATOM 2297 N N . GLY A 1 279 ? -5.347 3.047 -20.214 1.00 86.69 279 GLY A N 1
ATOM 2298 C CA . GLY A 1 279 ? -6.290 2.295 -19.400 1.00 86.69 279 GLY A CA 1
ATOM 2299 C C . GLY A 1 279 ? -5.779 1.947 -17.997 1.00 86.69 279 GLY A C 1
ATOM 2300 O O . GLY A 1 279 ? -4.588 1.730 -17.752 1.00 86.69 279 GLY A O 1
ATOM 2301 N N . GLU A 1 280 ? -6.718 1.783 -17.059 1.00 88.62 280 GLU A N 1
ATOM 2302 C CA . GLU A 1 280 ? -6.424 1.435 -15.659 1.00 88.62 280 GLU A CA 1
ATOM 2303 C C . GLU A 1 280 ? -5.611 0.146 -15.511 1.00 88.62 280 GLU A C 1
ATOM 2305 O O . GLU A 1 280 ? -4.786 0.022 -14.600 1.00 88.62 280 GLU A O 1
ATOM 2310 N N . PHE A 1 281 ? -5.815 -0.807 -16.425 1.00 91.56 281 PHE A N 1
ATOM 2311 C CA . PHE A 1 281 ? -5.069 -2.055 -16.433 1.00 91.56 281 PHE A CA 1
ATOM 2312 C C . PHE A 1 281 ? -3.577 -1.807 -16.652 1.00 91.56 281 PHE A C 1
ATOM 2314 O O . PHE A 1 281 ? -2.772 -2.291 -15.860 1.00 91.56 281 PHE A O 1
ATOM 2321 N N . PHE A 1 282 ? -3.198 -1.006 -17.653 1.00 92.56 282 PHE A N 1
ATOM 2322 C CA . PHE A 1 282 ? -1.794 -0.688 -17.911 1.00 92.56 282 PHE A CA 1
ATOM 2323 C C . PHE A 1 282 ? -1.154 0.042 -16.734 1.00 92.56 282 PHE A C 1
ATOM 2325 O O . PHE A 1 282 ? -0.098 -0.364 -16.251 1.00 92.56 282 PHE A O 1
ATOM 2332 N N . GLN A 1 283 ? -1.832 1.056 -16.200 1.00 92.19 283 GLN A N 1
ATOM 2333 C CA . GLN A 1 283 ? -1.342 1.817 -15.050 1.00 92.19 283 GLN A CA 1
ATOM 2334 C C . GLN A 1 283 ? -1.159 0.927 -13.808 1.00 92.19 283 GLN A C 1
ATOM 2336 O O . GLN A 1 283 ? -0.162 1.041 -13.090 1.00 92.19 283 GLN A O 1
ATOM 2341 N N . SER A 1 284 ? -2.062 -0.033 -13.588 1.00 92.75 284 SER A N 1
ATOM 2342 C CA . SER A 1 284 ? -1.918 -1.045 -12.534 1.00 92.75 284 SER A CA 1
ATOM 2343 C C . SER A 1 284 ? -0.728 -1.978 -12.774 1.00 92.75 284 SER A C 1
ATOM 2345 O O . SER A 1 284 ? -0.024 -2.332 -11.822 1.00 92.75 284 SER A O 1
ATOM 2347 N N . LEU A 1 285 ? -0.454 -2.353 -14.032 1.00 93.75 285 LEU A N 1
ATOM 2348 C CA . LEU A 1 285 ? 0.726 -3.148 -14.376 1.00 93.75 285 LEU A CA 1
ATOM 2349 C C . LEU A 1 285 ? 2.019 -2.390 -14.057 1.00 93.75 285 LEU A C 1
ATOM 2351 O O . LEU A 1 285 ? 2.906 -2.957 -13.419 1.00 93.75 285 LEU A O 1
ATOM 2355 N N . LEU A 1 286 ? 2.106 -1.113 -14.445 1.00 93.44 286 LEU A N 1
ATOM 2356 C CA . LEU A 1 286 ? 3.267 -0.259 -14.171 1.00 93.44 286 LEU A CA 1
ATOM 2357 C C . LEU A 1 286 ? 3.501 -0.067 -12.669 1.00 93.44 286 LEU A C 1
ATOM 2359 O O . LEU A 1 286 ? 4.643 -0.043 -12.212 1.00 93.44 286 LEU A O 1
ATOM 2363 N N . LYS A 1 287 ? 2.420 0.065 -11.896 1.00 92.75 287 LYS A N 1
ATOM 2364 C CA . LYS A 1 287 ? 2.483 0.366 -10.464 1.00 92.75 287 LYS A CA 1
ATOM 2365 C C . LYS A 1 287 ? 2.756 -0.856 -9.589 1.00 92.75 287 LYS A C 1
ATOM 2367 O O . LYS A 1 287 ? 3.491 -0.742 -8.609 1.00 92.75 287 LYS A O 1
ATOM 2372 N N . TYR A 1 288 ? 2.172 -2.007 -9.922 1.00 92.50 288 TYR A N 1
ATOM 2373 C CA . TYR A 1 288 ? 2.210 -3.201 -9.073 1.00 92.50 288 TYR A CA 1
ATOM 2374 C C . TYR A 1 288 ? 2.849 -4.396 -9.776 1.00 92.50 288 TYR A C 1
ATOM 2376 O O . TYR A 1 288 ? 3.842 -4.937 -9.296 1.00 92.50 288 TYR A O 1
ATOM 2384 N N . TRP A 1 289 ? 2.317 -4.809 -10.925 1.00 93.88 289 TRP A N 1
ATOM 2385 C CA . TRP A 1 289 ? 2.704 -6.081 -11.537 1.00 93.88 289 TRP A CA 1
ATOM 2386 C C . TRP A 1 289 ? 4.173 -6.116 -11.972 1.00 93.88 289 TRP A C 1
ATOM 2388 O O . TRP A 1 289 ? 4.910 -7.001 -11.535 1.00 93.88 289 TRP A O 1
ATOM 2398 N N . ILE A 1 290 ? 4.627 -5.150 -12.780 1.00 95.38 290 ILE A N 1
ATOM 2399 C CA . ILE A 1 290 ? 6.007 -5.113 -13.286 1.00 95.38 290 ILE A CA 1
ATOM 2400 C C . ILE A 1 290 ? 7.003 -5.001 -12.122 1.00 95.38 290 ILE A C 1
ATOM 2402 O O . ILE A 1 290 ? 7.875 -5.868 -12.021 1.00 95.38 290 ILE A O 1
ATOM 2406 N N . PRO A 1 291 ? 6.880 -4.031 -11.189 1.00 93.69 291 PRO A N 1
ATOM 2407 C CA . PRO A 1 291 ? 7.857 -3.887 -10.113 1.00 93.69 291 PRO A CA 1
ATOM 2408 C C . PRO A 1 291 ? 7.950 -5.114 -9.212 1.00 93.69 291 PRO A C 1
ATOM 2410 O O . PRO A 1 291 ? 9.063 -5.511 -8.851 1.00 93.69 291 PRO A O 1
ATOM 2413 N N . ILE A 1 292 ? 6.818 -5.724 -8.849 1.00 93.44 292 ILE A N 1
ATOM 2414 C CA . ILE A 1 292 ? 6.795 -6.882 -7.949 1.00 93.44 292 ILE A CA 1
ATOM 2415 C C . ILE A 1 292 ? 7.361 -8.119 -8.672 1.00 93.44 292 ILE A C 1
ATOM 2417 O O . ILE A 1 292 ? 8.239 -8.788 -8.124 1.00 93.44 292 ILE A O 1
ATOM 2421 N N . THR A 1 293 ? 6.974 -8.367 -9.929 1.00 95.31 293 THR A N 1
ATOM 2422 C CA . THR A 1 293 ? 7.469 -9.518 -10.714 1.00 95.31 293 THR A CA 1
ATOM 2423 C C . THR A 1 293 ? 8.963 -9.415 -11.004 1.00 95.31 293 THR A C 1
ATOM 2425 O O . THR A 1 293 ? 9.707 -10.364 -10.754 1.00 95.31 293 THR A O 1
ATOM 2428 N N . SER A 1 294 ? 9.436 -8.240 -11.442 1.00 94.31 294 SER A N 1
ATOM 2429 C CA . SER A 1 294 ? 10.868 -7.984 -11.634 1.00 94.31 294 SER A CA 1
ATOM 2430 C C . SER A 1 294 ? 11.647 -8.158 -10.332 1.00 94.31 294 SER A C 1
ATOM 2432 O O . SER A 1 294 ? 12.790 -8.592 -10.366 1.00 94.31 294 SER A O 1
ATOM 2434 N N . ASN A 1 295 ? 11.057 -7.852 -9.170 1.00 93.94 295 ASN A N 1
ATOM 2435 C CA . ASN A 1 295 ? 11.724 -8.082 -7.887 1.00 93.94 295 ASN A CA 1
ATOM 2436 C C . ASN A 1 295 ? 11.929 -9.567 -7.584 1.00 93.94 295 ASN A C 1
ATOM 2438 O O . ASN A 1 295 ? 12.995 -9.956 -7.112 1.00 93.94 295 ASN A O 1
ATOM 2442 N N . ALA A 1 296 ? 10.885 -10.364 -7.807 1.00 94.12 296 ALA A N 1
ATOM 2443 C CA . ALA A 1 296 ? 10.871 -11.778 -7.462 1.00 94.12 296 ALA A CA 1
ATOM 2444 C C . ALA A 1 296 ? 11.780 -12.591 -8.391 1.00 94.12 296 ALA A C 1
ATOM 2446 O O . ALA A 1 296 ? 12.587 -13.391 -7.922 1.00 94.12 296 ALA A O 1
ATOM 2447 N N . TYR A 1 297 ? 11.686 -12.342 -9.699 1.00 95.81 297 TYR A N 1
ATOM 2448 C CA . TYR A 1 297 ? 12.320 -13.171 -10.729 1.00 95.81 297 TYR A CA 1
ATOM 2449 C C . TYR A 1 297 ? 13.487 -12.491 -11.451 1.00 95.81 297 TYR A C 1
ATOM 2451 O O . TYR A 1 297 ? 14.144 -13.111 -12.283 1.00 95.81 297 TYR A O 1
ATOM 2459 N N . LYS A 1 298 ? 13.795 -11.235 -11.111 1.00 93.25 298 LYS A N 1
ATOM 2460 C CA . LYS A 1 298 ? 14.997 -10.524 -11.566 1.00 93.25 298 LYS A CA 1
ATOM 2461 C C . LYS A 1 298 ? 15.127 -10.551 -13.097 1.00 93.25 298 LYS A C 1
ATOM 2463 O O . LYS A 1 298 ? 14.181 -10.211 -13.806 1.00 93.25 298 LYS A O 1
ATOM 2468 N N . GLN A 1 299 ? 16.299 -10.932 -13.605 1.00 90.50 299 GLN A N 1
ATOM 2469 C CA . GLN A 1 299 ? 16.606 -10.983 -15.031 1.00 90.50 299 GLN A CA 1
ATOM 2470 C C . GLN A 1 299 ? 15.777 -12.030 -15.789 1.00 90.50 299 GLN A C 1
ATOM 2472 O O . GLN A 1 299 ? 15.447 -11.798 -16.953 1.00 90.50 299 GLN A O 1
ATOM 2477 N N . ASP A 1 300 ? 15.398 -13.138 -15.146 1.00 93.88 300 ASP A N 1
ATOM 2478 C CA . ASP A 1 300 ? 14.687 -14.234 -15.812 1.00 93.88 300 ASP A CA 1
ATOM 2479 C C . ASP A 1 300 ? 13.337 -13.764 -16.366 1.00 93.88 300 ASP A C 1
ATOM 2481 O O . ASP A 1 300 ? 12.943 -14.126 -17.478 1.00 93.88 300 ASP A O 1
ATOM 2485 N N . PHE A 1 301 ? 12.659 -12.882 -15.627 1.00 95.00 301 PHE A N 1
ATOM 2486 C CA . PHE A 1 301 ? 11.404 -12.278 -16.059 1.00 95.00 301 PHE A CA 1
ATOM 2487 C C . PHE A 1 301 ? 11.563 -11.424 -17.316 1.00 95.00 301 PHE A C 1
ATOM 2489 O O . PHE A 1 301 ? 10.789 -11.588 -18.258 1.00 95.00 301 PHE A O 1
ATOM 2496 N N . TYR A 1 302 ? 12.586 -10.568 -17.372 1.00 91.94 302 TYR A N 1
ATOM 2497 C CA . TYR A 1 302 ? 12.865 -9.783 -18.573 1.00 91.94 302 TYR A CA 1
ATOM 2498 C C . TYR A 1 302 ? 13.146 -10.680 -19.784 1.00 91.94 302 TYR A C 1
ATOM 2500 O O . TYR A 1 302 ? 12.510 -10.509 -20.824 1.00 91.94 302 TYR A O 1
ATOM 2508 N N . LEU A 1 303 ? 14.056 -11.652 -19.642 1.00 90.88 303 LEU A N 1
ATOM 2509 C CA . LEU A 1 303 ? 14.436 -12.556 -20.734 1.00 90.88 303 LEU A CA 1
ATOM 2510 C C . LEU A 1 303 ? 13.230 -13.316 -21.281 1.00 90.88 303 LEU A C 1
ATOM 2512 O O . LEU A 1 303 ? 13.075 -13.450 -22.490 1.00 90.88 303 LEU A O 1
ATOM 2516 N N . PHE A 1 304 ? 12.345 -13.757 -20.392 1.00 94.12 304 PHE A N 1
ATOM 2517 C CA . PHE A 1 304 ? 11.101 -14.390 -20.789 1.00 94.12 304 PHE A CA 1
ATOM 2518 C C . PHE A 1 304 ? 10.188 -13.430 -21.554 1.00 94.12 304 PHE A C 1
ATOM 2520 O O . PHE A 1 304 ? 9.828 -13.735 -22.687 1.00 94.12 304 PHE A O 1
ATOM 2527 N N . VAL A 1 305 ? 9.833 -12.274 -20.974 1.00 92.00 305 VAL A N 1
ATOM 2528 C CA . VAL A 1 305 ? 8.890 -11.314 -21.580 1.00 92.00 305 VAL A CA 1
ATOM 2529 C C . VAL A 1 305 ? 9.387 -10.786 -22.928 1.00 92.00 305 VAL A C 1
ATOM 2531 O O . VAL A 1 305 ? 8.578 -10.604 -23.843 1.00 92.00 305 VAL A O 1
ATOM 2534 N N . ARG A 1 306 ? 10.703 -10.594 -23.083 1.00 89.19 306 ARG A N 1
ATOM 2535 C CA . ARG A 1 306 ? 11.342 -10.205 -24.348 1.00 89.19 306 ARG A CA 1
ATOM 2536 C C . ARG A 1 306 ? 10.895 -11.100 -25.506 1.00 89.19 306 ARG A C 1
ATOM 2538 O O . ARG A 1 306 ? 10.506 -10.588 -26.559 1.00 89.19 306 ARG A O 1
ATOM 2545 N N . ASP A 1 307 ? 10.873 -12.409 -25.273 1.00 89.19 307 ASP A N 1
ATOM 2546 C CA . ASP A 1 307 ? 10.609 -13.428 -26.292 1.00 89.19 307 ASP A CA 1
ATOM 2547 C C . ASP A 1 307 ? 9.104 -13.729 -26.462 1.00 89.19 307 ASP A C 1
ATOM 2549 O O . ASP A 1 307 ? 8.706 -14.460 -27.369 1.00 89.19 307 ASP A O 1
ATOM 2553 N N . GLN A 1 308 ? 8.235 -13.144 -25.628 1.00 91.31 308 GLN A N 1
ATOM 2554 C CA . GLN A 1 308 ? 6.783 -13.325 -25.723 1.00 91.31 308 GLN A CA 1
ATOM 2555 C C . GLN A 1 308 ? 6.128 -12.370 -26.730 1.00 91.31 308 GLN A C 1
ATOM 2557 O O . GLN A 1 308 ? 6.599 -11.262 -26.992 1.00 91.31 308 GLN A O 1
ATOM 2562 N N . GLN A 1 309 ? 4.976 -12.775 -27.266 1.00 89.50 309 GLN A N 1
ATOM 2563 C CA . GLN A 1 309 ? 4.103 -11.911 -28.068 1.00 89.50 309 GLN A CA 1
ATOM 2564 C C . GLN A 1 309 ? 3.285 -10.993 -27.150 1.00 89.50 309 GLN A C 1
ATOM 2566 O O . GLN A 1 309 ? 2.123 -11.278 -26.863 1.00 89.50 309 GLN A O 1
ATOM 2571 N N . VAL A 1 310 ? 3.916 -9.934 -26.652 1.00 89.00 310 VAL A N 1
ATOM 2572 C CA . VAL A 1 310 ? 3.292 -8.864 -25.860 1.00 89.00 310 VAL A CA 1
ATOM 2573 C C . VAL A 1 310 ? 3.665 -7.501 -26.435 1.00 89.00 310 VAL A C 1
ATOM 2575 O O . VAL A 1 310 ? 4.636 -7.400 -27.193 1.00 89.00 310 VAL A O 1
ATOM 2578 N N . ASP A 1 311 ? 2.902 -6.481 -26.054 1.00 87.50 311 ASP A N 1
ATOM 2579 C CA . ASP A 1 311 ? 3.114 -5.094 -26.461 1.00 87.50 311 ASP A CA 1
ATOM 2580 C C . ASP A 1 311 ? 4.566 -4.620 -26.230 1.00 87.50 311 ASP A C 1
ATOM 2582 O O . ASP A 1 311 ? 5.185 -4.910 -25.200 1.00 87.50 311 ASP A O 1
ATOM 2586 N N . MET A 1 312 ? 5.129 -3.910 -27.213 1.00 86.62 312 MET A N 1
ATOM 2587 C CA . MET A 1 312 ? 6.531 -3.481 -27.190 1.00 86.62 312 MET A CA 1
ATOM 2588 C C . MET A 1 312 ? 6.798 -2.444 -26.092 1.00 86.62 312 MET A C 1
ATOM 2590 O O . MET A 1 312 ? 7.859 -2.487 -25.466 1.00 86.62 312 MET A O 1
ATOM 2594 N N . ILE A 1 313 ? 5.833 -1.574 -25.792 1.00 89.19 313 ILE A N 1
ATOM 2595 C CA . ILE A 1 313 ? 5.945 -0.585 -24.717 1.00 89.19 313 ILE A CA 1
ATOM 2596 C C . ILE A 1 313 ? 5.999 -1.310 -23.372 1.00 89.19 313 ILE A C 1
ATOM 2598 O O . ILE A 1 313 ? 6.867 -1.025 -22.543 1.00 89.19 313 ILE A O 1
ATOM 2602 N N . LEU A 1 314 ? 5.147 -2.322 -23.172 1.00 90.62 314 LEU A N 1
ATOM 2603 C CA . LEU A 1 314 ? 5.188 -3.164 -21.974 1.00 90.62 314 LEU A CA 1
ATOM 2604 C C . LEU A 1 314 ? 6.555 -3.850 -21.807 1.00 90.62 314 LEU A C 1
ATOM 2606 O O . LEU A 1 314 ? 7.107 -3.843 -20.703 1.00 90.62 314 LEU A O 1
ATOM 2610 N N . LYS A 1 315 ? 7.137 -4.395 -22.888 1.00 90.44 315 LYS A N 1
ATOM 2611 C CA . LYS A 1 315 ? 8.505 -4.955 -22.857 1.00 90.44 315 LYS A CA 1
ATOM 2612 C C . LYS A 1 315 ? 9.524 -3.908 -22.419 1.00 90.44 315 LYS A C 1
ATOM 2614 O O . LYS A 1 315 ? 10.370 -4.199 -21.573 1.00 90.44 315 LYS A O 1
ATOM 2619 N N . GLY A 1 316 ? 9.416 -2.691 -22.951 1.00 90.38 316 GLY A N 1
ATOM 2620 C CA . GLY A 1 316 ? 10.247 -1.559 -22.557 1.00 90.38 316 GLY A CA 1
ATOM 2621 C C . GLY A 1 316 ? 10.120 -1.226 -21.068 1.00 90.38 316 GLY A C 1
ATOM 2622 O O . GLY A 1 316 ? 11.130 -1.015 -20.405 1.00 90.38 316 GLY A O 1
ATOM 2623 N N . TYR A 1 317 ? 8.915 -1.254 -20.494 1.00 93.00 317 TYR A N 1
ATOM 2624 C CA . TYR A 1 317 ? 8.721 -0.990 -19.064 1.00 93.00 317 TYR A CA 1
ATOM 2625 C C . TYR A 1 317 ? 9.262 -2.108 -18.170 1.00 93.00 317 TYR A C 1
ATOM 2627 O O . TYR A 1 317 ? 9.852 -1.822 -17.125 1.00 93.00 317 TYR A O 1
ATOM 2635 N N . VAL A 1 318 ? 9.128 -3.371 -18.587 1.00 92.88 318 VAL A N 1
ATOM 2636 C CA . VAL A 1 318 ? 9.767 -4.505 -17.899 1.00 92.88 318 VAL A CA 1
ATOM 2637 C C . VAL A 1 318 ? 11.288 -4.356 -17.922 1.00 92.88 318 VAL A C 1
ATOM 2639 O O . VAL A 1 318 ? 11.937 -4.507 -16.884 1.00 92.88 318 VAL A O 1
ATOM 2642 N N . LEU A 1 319 ? 11.864 -4.002 -19.074 1.00 89.56 319 LEU A N 1
ATOM 2643 C CA . LEU A 1 319 ? 13.292 -3.719 -19.211 1.00 89.56 319 LEU A CA 1
ATOM 2644 C C . LEU A 1 319 ? 13.737 -2.548 -18.321 1.00 89.56 319 LEU A C 1
ATOM 2646 O O . LEU A 1 319 ? 14.701 -2.682 -17.564 1.00 89.56 319 LEU A O 1
ATOM 2650 N N . LEU A 1 320 ? 13.013 -1.427 -18.360 1.00 89.19 320 LEU A N 1
ATOM 2651 C CA . LEU A 1 320 ? 13.287 -0.238 -17.555 1.00 89.19 320 LEU A CA 1
ATOM 2652 C C . LEU A 1 320 ? 13.336 -0.566 -16.061 1.00 89.19 320 LEU A C 1
ATOM 2654 O O . LEU A 1 320 ? 14.301 -0.211 -15.385 1.00 89.19 320 LEU A O 1
ATOM 2658 N N . GLU A 1 321 ? 12.321 -1.258 -15.542 1.00 91.69 321 GLU A N 1
ATOM 2659 C CA . GLU A 1 321 ? 12.249 -1.594 -14.119 1.00 91.69 321 GLU A CA 1
ATOM 2660 C C . GLU A 1 321 ? 13.339 -2.603 -13.719 1.00 91.69 321 GLU A C 1
ATOM 2662 O O . GLU A 1 321 ? 13.926 -2.497 -12.641 1.00 91.69 321 GLU A O 1
ATOM 2667 N N . THR A 1 322 ? 13.688 -3.535 -14.610 1.00 89.00 322 THR A N 1
ATOM 2668 C CA . THR A 1 322 ? 14.758 -4.520 -14.378 1.00 89.00 322 THR A CA 1
ATOM 2669 C C . THR A 1 322 ? 16.140 -3.850 -14.338 1.00 89.00 322 THR A C 1
ATOM 2671 O O . THR A 1 322 ? 16.935 -4.142 -13.438 1.00 89.00 322 THR A O 1
ATOM 2674 N N . ARG A 1 323 ? 16.412 -2.893 -15.244 1.00 84.19 323 ARG A N 1
ATOM 2675 C CA . ARG A 1 323 ? 17.642 -2.074 -15.252 1.00 84.19 323 ARG A CA 1
ATOM 2676 C C . ARG A 1 323 ? 17.719 -1.163 -14.031 1.00 84.19 323 ARG A C 1
ATOM 2678 O O . ARG A 1 323 ? 18.754 -1.111 -13.371 1.00 84.19 323 ARG A O 1
ATOM 2685 N N . LYS A 1 324 ? 16.615 -0.504 -13.670 1.00 85.19 324 LYS A N 1
ATOM 2686 C CA . LYS A 1 324 ? 16.517 0.347 -12.473 1.00 85.19 324 LYS A CA 1
ATOM 2687 C C . LYS A 1 324 ? 16.871 -0.403 -11.187 1.00 85.19 324 LYS A C 1
ATOM 2689 O O . LYS A 1 324 ? 17.411 0.209 -10.275 1.00 85.19 324 LYS A O 1
ATOM 2694 N N . LYS A 1 325 ? 16.597 -1.708 -11.106 1.00 85.44 325 LYS A N 1
ATOM 2695 C CA . LYS A 1 325 ? 16.956 -2.556 -9.955 1.00 85.44 325 LYS A CA 1
ATOM 2696 C C . LYS A 1 325 ? 18.366 -3.155 -10.023 1.00 85.44 325 LYS A C 1
ATOM 2698 O O . LYS A 1 325 ? 18.766 -3.864 -9.104 1.00 85.44 325 LYS A O 1
ATOM 2703 N N . GLY A 1 326 ? 19.113 -2.899 -11.097 1.00 82.56 326 GLY A N 1
ATOM 2704 C CA . GLY A 1 326 ? 20.470 -3.415 -11.283 1.00 82.56 326 GLY A CA 1
ATOM 2705 C C . GLY A 1 326 ? 20.539 -4.928 -11.504 1.00 82.56 326 GLY A C 1
ATOM 2706 O O . GLY A 1 326 ? 21.586 -5.524 -11.271 1.00 82.56 326 GLY A O 1
ATOM 2707 N N . PHE A 1 327 ? 19.442 -5.568 -11.926 1.00 83.94 327 PHE A N 1
ATOM 2708 C CA . PHE A 1 327 ? 19.429 -7.012 -12.203 1.00 83.94 327 PHE A CA 1
ATOM 2709 C C . PHE A 1 327 ? 20.045 -7.378 -13.549 1.00 83.94 327 PHE A C 1
ATOM 2711 O O . PHE A 1 327 ? 20.293 -8.551 -13.803 1.00 83.94 327 PHE A O 1
ATOM 2718 N N . ILE A 1 328 ? 20.283 -6.389 -14.404 1.00 75.75 328 ILE A N 1
ATOM 2719 C CA . ILE A 1 328 ? 20.925 -6.572 -15.694 1.00 75.75 328 ILE A CA 1
ATOM 2720 C C . ILE A 1 328 ? 21.952 -5.456 -15.892 1.00 75.75 328 ILE A C 1
ATOM 2722 O O . ILE A 1 328 ? 21.621 -4.274 -15.790 1.00 75.75 328 ILE A O 1
ATOM 2726 N N . ASN A 1 329 ? 23.199 -5.842 -16.157 1.00 67.38 329 ASN A N 1
ATOM 2727 C CA . ASN A 1 329 ? 24.175 -4.957 -16.781 1.00 67.38 329 ASN A CA 1
ATOM 2728 C C . ASN A 1 329 ? 23.956 -5.117 -18.277 1.00 67.38 329 ASN A C 1
ATOM 2730 O O . ASN A 1 329 ? 24.177 -6.193 -18.829 1.00 67.38 329 ASN A O 1
ATOM 2734 N N . PHE A 1 330 ? 23.369 -4.098 -18.886 1.00 62.69 330 PHE A N 1
ATOM 2735 C CA . PHE A 1 330 ? 22.888 -4.206 -20.249 1.00 62.69 330 PHE A CA 1
ATOM 2736 C C . PHE A 1 330 ? 24.033 -3.897 -21.216 1.00 62.69 330 PHE A C 1
ATOM 2738 O O . PHE A 1 330 ? 24.400 -2.735 -21.366 1.00 62.69 330 PHE A O 1
ATOM 2745 N N . ASP A 1 331 ? 24.563 -4.920 -21.888 1.00 57.34 331 ASP A N 1
ATOM 2746 C CA . ASP A 1 331 ? 25.150 -4.711 -23.211 1.00 57.34 331 ASP A CA 1
ATOM 2747 C C . ASP A 1 331 ? 23.986 -4.478 -24.173 1.00 57.34 331 ASP A C 1
ATOM 2749 O O . ASP A 1 331 ? 22.993 -5.206 -24.157 1.00 57.34 331 ASP A O 1
ATOM 2753 N N . MET A 1 332 ? 24.056 -3.409 -24.953 1.00 60.00 332 MET A N 1
ATOM 2754 C CA . MET A 1 332 ? 22.914 -2.872 -25.690 1.00 60.00 332 MET A CA 1
ATOM 2755 C C . MET A 1 332 ? 22.507 -3.814 -26.835 1.00 60.00 332 MET A C 1
ATOM 2757 O O . MET A 1 332 ? 23.083 -3.786 -27.920 1.00 60.00 332 MET A O 1
ATOM 2761 N N . THR A 1 333 ? 21.533 -4.688 -26.555 1.00 64.38 333 THR A N 1
ATOM 2762 C CA . THR A 1 333 ? 21.004 -5.718 -27.462 1.00 64.38 333 THR A CA 1
ATOM 2763 C C . THR A 1 333 ? 20.099 -5.143 -28.559 1.00 64.38 333 THR A C 1
ATOM 2765 O O . THR A 1 333 ? 19.661 -3.991 -28.514 1.00 64.38 333 THR A O 1
ATOM 2768 N N . GLU A 1 334 ? 19.745 -5.995 -29.526 1.00 70.62 334 GLU A N 1
ATOM 2769 C CA . GLU A 1 334 ? 18.739 -5.744 -30.571 1.00 70.62 334 GLU A CA 1
ATOM 2770 C C . GLU A 1 334 ? 17.402 -5.200 -30.018 1.00 70.62 334 GLU A C 1
ATOM 2772 O O . GLU A 1 334 ? 16.702 -4.458 -30.704 1.00 70.62 334 GLU A O 1
ATOM 2777 N N . ASP A 1 335 ? 17.062 -5.503 -28.762 1.00 71.12 335 ASP A N 1
ATOM 2778 C CA . ASP A 1 335 ? 15.815 -5.069 -28.122 1.00 71.12 335 ASP A CA 1
ATOM 2779 C C . ASP A 1 335 ? 15.743 -3.550 -27.939 1.00 71.12 335 ASP A C 1
ATOM 2781 O O . ASP A 1 335 ? 14.720 -2.939 -28.251 1.00 71.12 335 ASP A O 1
ATOM 2785 N N . ILE A 1 336 ? 16.835 -2.926 -27.475 1.00 74.56 336 ILE A N 1
ATOM 2786 C CA . ILE A 1 336 ? 16.900 -1.462 -27.344 1.00 74.56 336 ILE A CA 1
ATOM 2787 C C . ILE A 1 336 ? 16.842 -0.825 -28.723 1.00 74.56 336 ILE A C 1
ATOM 2789 O O . ILE A 1 336 ? 16.161 0.179 -28.900 1.00 74.56 336 ILE A O 1
ATOM 2793 N N . TRP A 1 337 ? 17.493 -1.435 -29.713 1.00 77.88 337 TRP A N 1
ATOM 2794 C CA . TRP A 1 337 ? 17.450 -0.950 -31.086 1.00 77.88 337 TRP A CA 1
ATOM 2795 C C . TRP A 1 337 ? 16.015 -0.924 -31.623 1.00 77.88 337 TRP A C 1
ATOM 2797 O O . TRP A 1 337 ? 15.575 0.081 -32.172 1.00 77.88 337 TRP A O 1
ATOM 2807 N N . ARG A 1 338 ? 15.248 -1.995 -31.395 1.00 81.19 338 ARG A N 1
ATOM 2808 C CA . ARG A 1 338 ? 13.838 -2.070 -31.797 1.00 81.19 338 ARG A CA 1
ATOM 2809 C C . ARG A 1 338 ? 12.957 -1.041 -31.076 1.00 81.19 338 ARG A C 1
ATOM 2811 O O . ARG A 1 338 ? 12.129 -0.422 -31.733 1.00 81.19 338 ARG A O 1
ATOM 2818 N N . LEU A 1 339 ? 13.149 -0.831 -29.768 1.00 83.31 339 LEU A N 1
ATOM 2819 C CA . LEU A 1 339 ? 12.423 0.195 -28.995 1.00 83.31 339 LEU A CA 1
ATOM 2820 C C . LEU A 1 339 ? 12.749 1.614 -29.466 1.00 83.31 339 LEU A C 1
ATOM 2822 O O . LEU A 1 339 ? 11.897 2.495 -29.478 1.00 83.31 339 LEU A O 1
ATOM 2826 N N . PHE A 1 340 ? 14.000 1.839 -29.835 1.00 77.56 340 PHE A N 1
ATOM 2827 C CA . PHE A 1 340 ? 14.484 3.137 -30.257 1.00 77.56 340 PHE A CA 1
ATOM 2828 C C . PHE A 1 340 ? 13.946 3.552 -31.634 1.00 77.56 340 PHE A C 1
ATOM 2830 O O . PHE A 1 340 ? 13.644 4.718 -31.857 1.00 77.56 340 PHE A O 1
ATOM 2837 N N . HIS A 1 341 ? 13.805 2.601 -32.559 1.00 76.00 341 HIS A N 1
ATOM 2838 C CA . HIS A 1 341 ? 13.266 2.847 -33.906 1.00 76.00 341 HIS A CA 1
ATOM 2839 C C . HIS A 1 341 ? 11.739 2.899 -33.975 1.00 76.00 341 HIS A C 1
ATOM 2841 O O . HIS A 1 341 ? 11.176 3.004 -35.062 1.00 76.00 341 HIS A O 1
ATOM 2847 N N . ASN A 1 342 ? 11.065 2.812 -32.833 1.00 79.25 342 ASN A N 1
ATOM 2848 C CA . ASN A 1 342 ? 9.628 2.984 -32.737 1.00 79.25 342 ASN A CA 1
ATOM 2849 C C . ASN A 1 342 ? 9.337 4.309 -32.020 1.00 79.25 342 ASN A C 1
ATOM 2851 O O . ASN A 1 342 ? 9.708 4.483 -30.858 1.00 79.25 342 ASN A O 1
ATOM 2855 N N . LEU A 1 343 ? 8.667 5.223 -32.728 1.00 75.12 343 LEU A N 1
ATOM 2856 C CA . LEU A 1 343 ? 8.329 6.568 -32.253 1.00 75.12 343 LEU A CA 1
ATOM 2857 C C . LEU A 1 343 ? 7.566 6.538 -30.923 1.00 75.12 343 LEU A C 1
ATOM 2859 O O . LEU A 1 343 ? 7.852 7.335 -30.038 1.00 75.12 343 LEU A O 1
ATOM 2863 N N . GLU A 1 344 ? 6.673 5.567 -30.726 1.00 76.56 344 GLU A N 1
ATOM 2864 C CA . GLU A 1 344 ? 5.887 5.451 -29.490 1.00 76.56 344 GLU A CA 1
ATOM 2865 C C . GLU A 1 344 ? 6.741 5.037 -28.277 1.00 76.56 344 GLU A C 1
ATOM 2867 O O . GLU A 1 344 ? 6.379 5.294 -27.130 1.00 76.56 344 GLU A O 1
ATOM 2872 N N . THR A 1 345 ? 7.896 4.398 -28.502 1.00 82.38 345 THR A N 1
ATOM 2873 C CA . THR A 1 345 ? 8.770 3.888 -27.432 1.00 82.38 345 THR A CA 1
ATOM 2874 C C . THR A 1 345 ? 10.119 4.583 -27.340 1.00 82.38 345 THR A C 1
ATOM 2876 O O . THR A 1 345 ? 10.910 4.246 -26.453 1.00 82.38 345 THR A O 1
ATOM 2879 N N . VAL A 1 346 ? 10.395 5.573 -28.191 1.00 78.44 346 VAL A N 1
ATOM 2880 C CA . VAL A 1 346 ? 11.691 6.259 -28.228 1.00 78.44 346 VAL A CA 1
ATOM 2881 C C . VAL A 1 346 ? 12.016 6.919 -26.884 1.00 78.44 346 VAL A C 1
ATOM 2883 O O . VAL A 1 346 ? 13.106 6.722 -26.342 1.00 78.44 346 VAL A O 1
ATOM 2886 N N . ASN A 1 347 ? 11.031 7.553 -26.248 1.00 79.06 347 ASN A N 1
ATOM 2887 C CA . ASN A 1 347 ? 11.176 8.156 -24.923 1.00 79.06 347 ASN A CA 1
ATOM 2888 C C . ASN A 1 347 ? 11.479 7.122 -23.843 1.00 79.06 347 ASN A C 1
ATOM 2890 O O . ASN A 1 347 ? 12.359 7.313 -23.001 1.00 79.06 347 ASN A O 1
ATOM 2894 N N . LEU A 1 348 ? 10.783 5.986 -23.887 1.00 85.88 348 LEU A N 1
ATOM 2895 C CA . LEU A 1 348 ? 11.024 4.870 -22.981 1.00 85.88 348 LEU A CA 1
ATOM 2896 C C . LEU A 1 348 ? 12.429 4.288 -23.178 1.00 85.88 348 LEU A C 1
ATOM 2898 O O . LEU A 1 348 ? 13.109 3.992 -22.195 1.00 85.88 348 LEU A O 1
ATOM 2902 N N . SER A 1 349 ? 12.900 4.193 -24.424 1.00 84.75 349 SER A N 1
ATOM 2903 C CA . SER A 1 349 ? 14.262 3.762 -24.739 1.00 84.75 349 SER A CA 1
ATOM 2904 C C . SER A 1 349 ? 15.299 4.722 -24.146 1.00 84.75 349 SER A C 1
ATOM 2906 O O . SER A 1 349 ? 16.191 4.279 -23.427 1.00 84.75 349 SER A O 1
ATOM 2908 N N . ILE A 1 350 ? 15.126 6.038 -24.299 1.00 81.69 350 ILE A N 1
ATOM 2909 C CA . ILE A 1 350 ? 16.034 7.036 -23.720 1.00 81.69 350 ILE A CA 1
ATOM 2910 C C . ILE A 1 350 ? 16.006 6.977 -22.200 1.00 81.69 350 ILE A C 1
ATOM 2912 O O . ILE A 1 350 ? 17.062 7.041 -21.575 1.00 81.69 350 ILE A O 1
ATOM 2916 N N . ARG A 1 351 ? 14.839 6.771 -21.582 1.00 83.62 351 ARG A N 1
ATOM 2917 C CA . ARG A 1 351 ? 14.738 6.536 -20.135 1.00 83.62 351 ARG A CA 1
ATOM 2918 C C . ARG A 1 351 ? 15.558 5.327 -19.704 1.00 83.62 351 ARG A C 1
ATOM 2920 O O . ARG A 1 351 ? 16.283 5.434 -18.723 1.00 83.62 351 ARG A O 1
ATOM 2927 N N . ILE A 1 352 ? 15.483 4.210 -20.430 1.00 84.06 352 ILE A N 1
ATOM 2928 C CA . ILE A 1 352 ? 16.289 3.011 -20.152 1.00 84.06 352 ILE A CA 1
ATOM 2929 C C . ILE A 1 352 ? 17.781 3.350 -20.238 1.00 84.06 352 ILE A C 1
ATOM 2931 O O . ILE A 1 352 ? 18.515 3.066 -19.297 1.00 84.06 352 ILE A O 1
ATOM 2935 N N . ILE A 1 353 ? 18.217 4.014 -21.309 1.00 81.56 353 ILE A N 1
ATOM 2936 C CA . ILE A 1 353 ? 19.617 4.423 -21.521 1.00 81.56 353 ILE A CA 1
ATOM 2937 C C . ILE A 1 353 ? 20.097 5.393 -20.434 1.00 81.56 353 ILE A C 1
ATOM 2939 O O . ILE A 1 353 ? 21.250 5.357 -20.015 1.00 81.56 353 ILE A O 1
ATOM 2943 N N . SER A 1 354 ? 19.200 6.242 -19.941 1.00 77.44 354 SER A N 1
ATOM 2944 C CA . SER A 1 354 ? 19.479 7.248 -18.912 1.00 77.44 354 SER A CA 1
ATOM 2945 C C . SER A 1 354 ? 19.481 6.681 -17.488 1.00 77.44 354 SER A C 1
ATOM 2947 O O . SER A 1 354 ? 19.824 7.399 -16.547 1.00 77.44 354 SER A O 1
ATOM 2949 N N . MET A 1 355 ? 19.088 5.415 -17.292 1.00 76.25 355 MET A N 1
ATOM 2950 C CA . MET A 1 355 ? 19.081 4.773 -15.977 1.00 76.25 355 MET A CA 1
ATOM 2951 C C . MET A 1 355 ? 20.457 4.197 -15.645 1.00 76.25 355 MET A C 1
ATOM 2953 O O . MET A 1 355 ? 20.838 3.127 -16.127 1.00 76.25 355 MET A O 1
ATOM 2957 N N . TYR A 1 356 ? 21.156 4.879 -14.739 1.00 69.00 356 TYR A N 1
ATOM 2958 C CA . TYR A 1 356 ? 22.406 4.423 -14.136 1.00 69.00 356 TYR A CA 1
ATOM 2959 C C . TYR A 1 356 ? 22.170 4.160 -12.645 1.00 69.00 356 TYR A C 1
ATOM 2961 O O . TYR A 1 356 ? 21.863 5.068 -11.875 1.00 69.00 356 TYR A O 1
ATOM 2969 N N . HIS A 1 357 ? 22.271 2.891 -12.235 1.00 56.47 357 HIS A N 1
ATOM 2970 C CA . HIS A 1 357 ? 21.976 2.451 -10.863 1.00 56.47 357 HIS A CA 1
ATOM 2971 C C . HIS A 1 357 ? 23.030 2.921 -9.837 1.00 56.47 357 HIS A C 1
ATOM 2973 O O . HIS A 1 357 ? 22.782 2.912 -8.632 1.00 56.47 357 HIS A O 1
ATOM 2979 N N . LYS A 1 358 ? 24.215 3.345 -10.294 1.00 58.31 358 LYS A N 1
ATOM 2980 C CA . LYS A 1 358 ? 25.288 3.903 -9.461 1.00 58.31 358 LYS A CA 1
ATOM 2981 C C . LYS A 1 358 ? 25.908 5.110 -10.165 1.00 58.31 358 LYS A C 1
ATOM 2983 O O . LYS A 1 358 ? 26.075 5.073 -11.377 1.00 58.31 358 LYS A O 1
ATOM 2988 N N . ILE A 1 359 ? 26.345 6.106 -9.385 1.00 55.44 359 ILE A N 1
ATOM 2989 C CA . ILE A 1 359 ? 27.142 7.274 -9.838 1.00 55.44 359 ILE A CA 1
ATOM 2990 C C . ILE A 1 359 ? 28.462 6.839 -10.521 1.00 55.44 359 ILE A C 1
ATOM 2992 O O . ILE A 1 359 ? 29.143 7.638 -11.146 1.00 55.44 359 ILE A O 1
ATOM 2996 N N . SER A 1 360 ? 28.818 5.554 -10.429 1.00 56.16 360 SER A N 1
ATOM 2997 C CA . SER A 1 360 ? 30.052 4.949 -10.926 1.00 56.16 360 SER A CA 1
ATOM 2998 C C . SER A 1 360 ? 29.925 4.235 -12.281 1.00 56.16 360 SER A C 1
ATOM 3000 O O . SER A 1 360 ? 30.780 3.412 -12.588 1.00 56.16 360 SER A O 1
ATOM 3002 N N . LEU A 1 361 ? 28.855 4.437 -13.056 1.00 68.19 361 LEU A N 1
ATOM 3003 C CA . LEU A 1 361 ? 28.707 3.822 -14.383 1.00 68.19 361 LEU A CA 1
ATOM 3004 C C . LEU A 1 361 ? 28.671 4.911 -15.457 1.00 68.19 361 LEU A C 1
ATOM 3006 O O . LEU A 1 361 ? 27.698 5.656 -15.545 1.00 68.19 361 LEU A O 1
ATOM 3010 N N . CYS A 1 362 ? 29.736 4.992 -16.255 1.00 72.00 362 CYS A N 1
ATOM 3011 C CA . CYS A 1 362 ? 29.808 5.886 -17.408 1.00 72.00 362 CYS A CA 1
ATOM 3012 C C . CYS A 1 362 ? 28.892 5.386 -18.534 1.00 72.00 362 CYS A C 1
ATOM 3014 O O . CYS A 1 362 ? 28.917 4.181 -18.812 1.00 72.00 362 CYS A O 1
ATOM 3016 N N . PRO A 1 363 ? 28.164 6.271 -19.238 1.00 77.19 363 PRO A N 1
ATOM 3017 C CA . PRO A 1 363 ? 27.594 5.937 -20.537 1.00 77.19 363 PRO A CA 1
ATOM 3018 C C . PRO A 1 363 ? 28.673 5.443 -21.510 1.00 77.19 363 PRO A C 1
ATOM 3020 O O . PRO A 1 363 ? 29.774 5.985 -21.570 1.00 77.19 363 PRO A O 1
ATOM 3023 N N . SER A 1 364 ? 28.356 4.440 -22.317 1.00 78.88 364 SER A N 1
ATOM 3024 C CA . SER A 1 364 ? 29.200 3.987 -23.425 1.00 78.88 364 SER A CA 1
ATOM 3025 C C . SER A 1 364 ? 29.100 4.924 -24.639 1.00 78.88 364 SER A C 1
ATOM 3027 O O . SER A 1 364 ? 28.107 5.629 -24.825 1.00 78.88 364 SER A O 1
ATOM 3029 N N . ASN A 1 365 ? 30.097 4.888 -25.536 1.00 80.75 365 ASN A N 1
ATOM 3030 C CA . ASN A 1 365 ? 30.029 5.609 -26.821 1.00 80.75 365 ASN A CA 1
ATOM 3031 C C . ASN A 1 365 ? 28.768 5.247 -27.619 1.00 80.75 365 ASN A C 1
ATOM 3033 O O . ASN A 1 365 ? 28.170 6.107 -28.250 1.00 80.75 365 ASN A O 1
ATOM 3037 N N . TYR A 1 366 ? 28.344 3.987 -27.547 1.00 78.50 366 TYR A N 1
ATOM 3038 C CA . TYR A 1 366 ? 27.144 3.517 -28.224 1.00 78.50 366 TYR A CA 1
ATOM 3039 C C . TYR A 1 366 ? 25.858 4.133 -27.644 1.00 78.50 366 TYR A C 1
ATOM 3041 O O . TYR A 1 366 ? 24.958 4.509 -28.389 1.00 78.50 366 TYR A O 1
ATOM 3049 N N . GLU A 1 367 ? 25.762 4.282 -26.319 1.00 80.50 367 GLU A N 1
ATOM 3050 C CA . GLU A 1 367 ? 24.633 4.977 -25.680 1.00 80.50 367 GLU A CA 1
ATOM 3051 C C . GLU A 1 367 ? 24.564 6.446 -26.116 1.00 80.50 367 GLU A C 1
ATOM 3053 O O . GLU A 1 367 ? 23.479 6.955 -26.397 1.00 80.50 367 GLU A O 1
ATOM 3058 N N . ILE A 1 368 ? 25.721 7.099 -26.254 1.00 84.75 368 ILE A N 1
ATOM 3059 C CA . ILE A 1 368 ? 25.824 8.457 -26.804 1.00 84.75 368 ILE A CA 1
ATOM 3060 C C . ILE A 1 368 ? 25.350 8.495 -28.266 1.00 84.75 368 ILE A C 1
ATOM 3062 O O . ILE A 1 368 ? 24.576 9.382 -28.625 1.00 84.75 368 ILE A O 1
ATOM 3066 N N . ASP A 1 369 ? 25.761 7.528 -29.095 1.00 83.19 369 ASP A N 1
ATOM 3067 C CA . ASP A 1 369 ? 25.338 7.420 -30.501 1.00 83.19 369 ASP A CA 1
ATOM 3068 C C . ASP A 1 369 ? 23.822 7.321 -30.630 1.00 83.19 369 ASP A C 1
ATOM 3070 O O . ASP A 1 369 ? 23.229 7.977 -31.484 1.00 83.19 369 ASP A O 1
ATOM 3074 N N . LEU A 1 370 ? 23.193 6.506 -29.782 1.00 81.06 370 LEU A N 1
ATOM 3075 C CA . LEU A 1 370 ? 21.746 6.348 -29.783 1.00 81.06 370 LEU A CA 1
ATOM 3076 C C . LEU A 1 370 ? 21.048 7.637 -29.367 1.00 81.06 370 LEU A C 1
ATOM 3078 O O . LEU A 1 370 ? 20.150 8.078 -30.072 1.00 81.06 370 LEU A O 1
ATOM 3082 N N . VAL A 1 371 ? 21.473 8.298 -28.288 1.00 85.81 371 VAL A N 1
ATOM 3083 C CA . VAL A 1 371 ? 20.867 9.584 -27.903 1.00 85.81 371 VAL A CA 1
ATOM 3084 C C . VAL A 1 371 ? 20.975 10.596 -29.049 1.00 85.81 371 VAL A C 1
ATOM 3086 O O . VAL A 1 371 ? 19.970 11.188 -29.432 1.00 85.81 371 VAL A O 1
ATOM 3089 N N . LEU A 1 372 ? 22.154 10.736 -29.664 1.00 82.94 372 LEU A N 1
ATOM 3090 C CA . LEU A 1 372 ? 22.358 11.631 -30.809 1.00 82.94 372 LEU A CA 1
ATOM 3091 C C . LEU A 1 372 ? 21.484 11.261 -32.007 1.00 82.94 372 LEU A C 1
ATOM 3093 O O . LEU A 1 372 ? 20.902 12.139 -32.643 1.00 82.94 372 LEU A O 1
ATOM 3097 N N . LYS A 1 373 ? 21.355 9.966 -32.303 1.00 79.38 373 LYS A N 1
ATOM 3098 C CA . LYS A 1 373 ? 20.487 9.481 -33.373 1.00 79.38 373 LYS A CA 1
ATOM 3099 C C . LYS A 1 373 ? 19.021 9.823 -33.109 1.00 79.38 373 LYS A C 1
ATOM 3101 O O . LYS A 1 373 ? 18.311 10.117 -34.057 1.00 79.38 373 LYS A O 1
ATOM 3106 N N . CYS A 1 374 ? 18.572 9.833 -31.855 1.00 78.81 374 CYS A N 1
ATOM 3107 C CA . CYS A 1 374 ? 17.171 10.110 -31.533 1.00 78.81 374 CYS A CA 1
ATOM 3108 C C . CYS A 1 374 ? 16.892 11.573 -31.789 1.00 78.81 374 CYS A C 1
ATOM 3110 O O . CYS A 1 374 ? 15.895 11.908 -32.408 1.00 78.81 374 CYS A O 1
ATOM 3112 N N . LEU A 1 375 ? 17.801 12.424 -31.322 1.00 79.44 375 LEU A N 1
ATOM 3113 C CA . LEU A 1 375 ? 17.713 13.858 -31.525 1.00 79.44 375 LEU A CA 1
ATOM 3114 C C . LEU A 1 375 ? 17.774 14.207 -33.020 1.00 79.44 375 LEU A C 1
ATOM 3116 O O . LEU A 1 375 ? 17.055 15.089 -33.462 1.00 79.44 375 LEU A O 1
ATOM 3120 N N . SER A 1 376 ? 18.582 13.480 -33.800 1.00 75.88 376 SER A N 1
ATOM 3121 C CA . SER A 1 376 ? 18.739 13.700 -35.249 1.00 75.88 376 SER A CA 1
ATOM 3122 C C . SER A 1 376 ? 17.589 13.152 -36.097 1.00 75.88 376 SER A C 1
ATOM 3124 O O . SER A 1 376 ? 17.413 13.593 -37.227 1.00 75.88 376 SER A O 1
ATOM 3126 N N . CYS A 1 377 ? 16.857 12.156 -35.597 1.00 69.38 377 CYS A N 1
ATOM 3127 C CA . CYS A 1 377 ? 15.712 11.542 -36.275 1.00 69.38 377 CYS A CA 1
ATOM 3128 C C . CYS A 1 377 ? 14.370 12.011 -35.698 1.00 69.38 377 CYS A C 1
ATOM 3130 O O . CYS A 1 377 ? 13.342 11.423 -36.025 1.00 69.38 377 CYS A O 1
ATOM 3132 N N . ASN A 1 378 ? 14.373 13.003 -34.802 1.00 70.69 378 ASN A N 1
ATOM 3133 C CA . ASN A 1 378 ? 13.137 13.569 -34.295 1.00 70.69 378 ASN A CA 1
ATOM 3134 C C . ASN A 1 378 ? 12.572 14.529 -35.354 1.00 70.69 378 ASN A C 1
ATOM 3136 O O . ASN A 1 378 ? 13.104 15.618 -35.556 1.00 70.69 378 ASN A O 1
ATOM 3140 N N . ASP A 1 379 ? 11.516 14.085 -36.035 1.00 62.28 379 ASP A N 1
ATOM 3141 C CA . ASP A 1 379 ? 10.799 14.863 -37.050 1.00 62.28 379 ASP A CA 1
ATOM 3142 C C . ASP A 1 379 ? 9.825 15.894 -36.430 1.00 62.28 379 ASP A C 1
ATOM 3144 O O . ASP A 1 379 ? 9.170 16.649 -37.154 1.00 62.28 379 ASP A O 1
ATOM 3148 N N . GLU A 1 380 ? 9.684 15.930 -35.099 1.00 64.12 380 GLU A N 1
ATOM 3149 C CA . GLU A 1 380 ? 8.841 16.894 -34.394 1.00 64.12 380 GLU A CA 1
ATOM 3150 C C . GLU A 1 380 ? 9.474 18.286 -34.367 1.00 64.12 380 GLU A C 1
ATOM 3152 O O . GLU A 1 380 ? 10.692 18.469 -34.334 1.00 64.12 380 GLU A O 1
ATOM 3157 N N . THR A 1 381 ? 8.620 19.309 -34.299 1.00 65.75 381 THR A N 1
ATOM 3158 C CA . THR A 1 381 ? 9.083 20.690 -34.157 1.00 65.75 381 THR A CA 1
ATOM 3159 C C . THR A 1 381 ? 9.793 20.931 -32.829 1.00 65.75 381 THR A C 1
ATOM 3161 O O . THR A 1 381 ? 10.588 21.851 -32.758 1.00 65.75 381 THR A O 1
ATOM 3164 N N . ALA A 1 382 ? 9.511 20.155 -31.778 1.00 74.56 382 ALA A N 1
ATOM 3165 C CA . ALA A 1 382 ? 10.098 20.305 -30.448 1.00 74.56 382 ALA A CA 1
ATOM 3166 C C . ALA A 1 382 ? 10.071 18.967 -29.695 1.00 74.56 382 ALA A C 1
ATOM 3168 O O . ALA A 1 382 ? 9.177 18.163 -29.920 1.00 74.56 382 ALA A O 1
ATOM 3169 N N . LEU A 1 383 ? 11.005 18.769 -28.763 1.00 78.94 383 LEU A N 1
ATOM 3170 C CA . LEU A 1 383 ? 11.027 17.637 -27.837 1.00 78.94 383 LEU A CA 1
ATOM 3171 C C . LEU A 1 383 ? 9.890 17.749 -26.814 1.00 78.94 383 LEU A C 1
ATOM 3173 O O . LEU A 1 383 ? 9.674 18.823 -26.242 1.00 78.94 383 LEU A O 1
ATOM 3177 N N . ASP A 1 384 ? 9.242 16.627 -26.506 1.00 81.44 384 ASP A N 1
ATOM 3178 C CA . ASP A 1 384 ? 8.280 16.543 -25.410 1.00 81.44 384 ASP A CA 1
ATOM 3179 C C . ASP A 1 384 ? 8.931 16.654 -24.010 1.00 81.44 384 ASP A C 1
ATOM 3181 O O . ASP A 1 384 ? 10.138 16.465 -23.808 1.00 81.44 384 ASP A O 1
ATOM 3185 N N . ASP A 1 385 ? 8.106 16.954 -23.003 1.00 82.31 385 ASP A N 1
ATOM 3186 C CA . ASP A 1 385 ? 8.550 17.173 -21.622 1.00 82.31 385 ASP A CA 1
ATOM 3187 C C . ASP A 1 385 ? 9.184 15.929 -20.967 1.00 82.31 385 ASP A C 1
ATOM 3189 O O . ASP A 1 385 ? 10.101 16.054 -20.140 1.00 82.31 385 ASP A O 1
ATOM 3193 N N . GLU A 1 386 ? 8.721 14.720 -21.303 1.00 76.94 386 GLU A N 1
ATOM 3194 C CA . GLU A 1 386 ? 9.266 13.481 -20.740 1.00 76.94 386 GLU A CA 1
ATOM 3195 C C . GLU A 1 386 ? 10.661 13.185 -21.296 1.00 76.94 386 GLU A C 1
ATOM 3197 O O . GLU A 1 386 ? 11.563 12.770 -20.552 1.00 76.94 386 GLU A O 1
ATOM 3202 N N . LEU A 1 387 ? 10.862 13.451 -22.582 1.00 79.12 387 LEU A N 1
ATOM 3203 C CA . LEU A 1 387 ? 12.130 13.349 -23.277 1.00 79.12 387 LEU A CA 1
ATOM 3204 C C . LEU A 1 387 ? 13.124 14.374 -22.737 1.00 79.12 387 LEU A C 1
ATOM 3206 O O . LEU A 1 387 ? 14.234 14.004 -22.346 1.00 79.12 387 LEU A O 1
ATOM 3210 N N . ILE A 1 388 ? 12.705 15.634 -22.578 1.00 84.00 388 ILE A N 1
ATOM 3211 C CA . ILE A 1 388 ? 13.506 16.690 -21.937 1.00 84.00 388 ILE A CA 1
ATOM 3212 C C . ILE A 1 388 ? 13.949 16.260 -20.534 1.00 84.00 388 ILE A C 1
ATOM 3214 O O . ILE A 1 388 ? 15.117 16.421 -20.163 1.00 84.00 388 ILE A O 1
ATOM 3218 N N . LYS A 1 389 ? 13.038 15.702 -19.730 1.00 83.19 389 LYS A N 1
ATOM 3219 C CA . LYS A 1 389 ? 13.350 15.216 -18.378 1.00 83.19 389 LYS A CA 1
ATOM 3220 C C . LYS A 1 389 ? 14.363 14.071 -18.405 1.00 83.19 389 LYS A C 1
ATOM 3222 O O . LYS A 1 389 ? 15.281 14.049 -17.583 1.00 83.19 389 LYS A O 1
ATOM 3227 N N . SER A 1 390 ? 14.222 13.148 -19.349 1.00 81.25 390 SER A N 1
ATOM 3228 C CA . SER A 1 390 ? 15.107 11.989 -19.500 1.00 81.25 390 SER A CA 1
ATOM 3229 C C . SER A 1 390 ? 16.507 12.402 -19.958 1.00 81.25 390 SER A C 1
ATOM 3231 O O . SER A 1 390 ? 17.495 11.995 -19.350 1.00 81.25 390 SER A O 1
ATOM 3233 N N . LEU A 1 391 ? 16.601 13.311 -20.931 1.00 84.50 391 LEU A N 1
ATOM 3234 C CA . LEU A 1 391 ? 17.861 13.909 -21.379 1.00 84.50 391 LEU A CA 1
ATOM 3235 C C . LEU A 1 391 ? 18.555 14.680 -20.252 1.00 84.50 391 LEU A C 1
ATOM 3237 O O . LEU A 1 391 ? 19.759 14.529 -20.050 1.00 84.50 391 LEU A O 1
ATOM 3241 N N . LYS A 1 392 ? 17.805 15.450 -19.450 1.00 83.00 392 LYS A N 1
ATOM 3242 C CA . LYS A 1 392 ? 18.354 16.112 -18.255 1.00 83.00 392 LYS A CA 1
ATOM 3243 C C . LYS A 1 392 ? 18.993 15.110 -17.295 1.00 83.00 392 LYS A C 1
ATOM 3245 O O . LYS A 1 392 ? 20.080 15.378 -16.780 1.00 83.00 392 LYS A O 1
ATOM 3250 N N . MET A 1 393 ? 18.347 13.965 -17.059 1.00 79.44 393 MET A N 1
ATOM 3251 C CA . MET A 1 393 ? 18.905 12.894 -16.226 1.00 79.44 393 MET A CA 1
ATOM 3252 C C . MET A 1 393 ? 20.170 12.289 -16.845 1.00 79.44 393 MET A C 1
ATOM 3254 O O . MET A 1 393 ? 21.167 12.158 -16.136 1.00 79.44 393 MET A O 1
ATOM 3258 N N . PHE A 1 394 ? 20.151 11.981 -18.146 1.00 82.56 394 PHE A N 1
ATOM 3259 C CA . PHE A 1 394 ? 21.301 11.445 -18.881 1.00 82.56 394 PHE A CA 1
ATOM 3260 C C . PHE A 1 394 ? 22.530 12.347 -18.753 1.00 82.56 394 PHE A C 1
ATOM 3262 O O . PHE A 1 394 ? 23.575 11.922 -18.261 1.00 82.56 394 PHE A O 1
ATOM 3269 N N . PHE A 1 395 ? 22.386 13.620 -19.128 1.00 80.12 395 PHE A N 1
ATOM 3270 C CA . PHE A 1 395 ? 23.483 14.578 -19.066 1.00 80.12 395 PHE A CA 1
ATOM 3271 C C . PHE A 1 395 ? 23.959 14.789 -17.627 1.00 80.12 395 PHE A C 1
ATOM 3273 O O . PHE A 1 395 ? 25.161 14.773 -17.382 1.00 80.12 395 PHE A O 1
ATOM 3280 N N . SER A 1 396 ? 23.051 14.908 -16.652 1.00 78.00 396 SER A N 1
ATOM 3281 C CA . SER A 1 396 ? 23.439 15.070 -15.241 1.00 78.00 396 SER A CA 1
ATOM 3282 C C . SER A 1 396 ? 24.309 13.911 -14.745 1.00 78.00 396 SER A C 1
ATOM 3284 O O . SER A 1 396 ? 25.290 14.149 -14.044 1.00 78.00 396 SER A O 1
ATOM 3286 N N . GLN A 1 397 ? 23.989 12.672 -15.132 1.00 76.31 397 GLN A N 1
ATOM 3287 C CA . GLN A 1 397 ? 24.794 11.497 -14.787 1.00 76.31 397 GLN A CA 1
ATOM 3288 C C . GLN A 1 397 ? 26.154 11.500 -15.487 1.00 76.31 397 GLN A C 1
ATOM 3290 O O . GLN A 1 397 ? 27.165 11.279 -14.826 1.00 76.31 397 GLN A O 1
ATOM 3295 N N . LEU A 1 398 ? 26.201 11.829 -16.783 1.00 77.94 398 LEU A N 1
ATOM 3296 C CA . LEU A 1 398 ? 27.458 11.976 -17.525 1.00 77.94 398 LEU A CA 1
ATOM 3297 C C . LEU A 1 398 ? 28.398 12.986 -16.840 1.00 77.94 398 LEU A C 1
ATOM 3299 O O . LEU A 1 398 ? 29.585 12.715 -16.667 1.00 77.94 398 LEU A O 1
ATOM 3303 N N . PHE A 1 399 ? 27.863 14.127 -16.395 1.00 74.44 399 PHE A N 1
ATOM 3304 C CA . PHE A 1 399 ? 28.629 15.145 -15.672 1.00 74.44 399 PHE A CA 1
ATOM 3305 C C . PHE A 1 399 ? 29.078 14.694 -14.279 1.00 74.44 399 PHE A C 1
ATOM 3307 O O . PHE A 1 399 ? 30.212 14.975 -13.887 1.00 74.44 399 PHE A O 1
ATOM 3314 N N . LEU A 1 400 ? 28.208 14.021 -13.519 1.00 73.25 400 LEU A N 1
ATOM 3315 C CA . LEU A 1 400 ? 28.555 13.482 -12.201 1.00 73.25 400 LEU A CA 1
ATOM 3316 C C . LEU A 1 400 ? 29.667 12.436 -12.308 1.00 73.25 400 LEU A C 1
ATOM 3318 O O . LEU A 1 400 ? 30.636 12.515 -11.557 1.00 73.25 400 LEU A O 1
ATOM 3322 N N . TYR A 1 401 ? 29.570 11.524 -13.277 1.00 73.69 401 TYR A N 1
ATOM 3323 C CA . TYR A 1 401 ? 30.599 10.522 -13.525 1.00 73.69 401 TYR A CA 1
ATOM 3324 C C . TYR A 1 401 ? 31.930 11.175 -13.910 1.00 73.69 401 TYR A C 1
ATOM 3326 O O . TYR A 1 401 ? 32.944 10.900 -13.277 1.00 73.69 401 TYR A O 1
ATOM 3334 N N . ALA A 1 402 ? 31.920 12.121 -14.859 1.00 73.56 402 ALA A N 1
ATOM 3335 C CA . ALA A 1 402 ? 33.119 12.870 -15.238 1.00 73.56 402 ALA A CA 1
ATOM 3336 C C . ALA A 1 402 ? 33.774 13.571 -14.037 1.00 73.56 402 ALA A C 1
ATOM 3338 O O . ALA A 1 402 ? 34.997 13.623 -13.925 1.00 73.56 402 ALA A O 1
ATOM 3339 N N . HIS A 1 403 ? 32.973 14.096 -13.107 1.00 71.19 403 HIS A N 1
ATOM 3340 C CA . HIS A 1 403 ? 33.487 14.693 -11.880 1.00 71.19 403 HIS A CA 1
ATOM 3341 C C . HIS A 1 403 ? 34.142 13.662 -10.951 1.00 71.19 403 HIS A C 1
ATOM 3343 O O . HIS A 1 403 ? 35.232 13.920 -10.440 1.00 71.19 403 HIS A O 1
ATOM 3349 N N . THR A 1 404 ? 33.498 12.516 -10.729 1.00 70.56 404 THR A N 1
ATOM 3350 C CA . THR A 1 404 ? 34.016 11.438 -9.874 1.00 70.56 404 THR A CA 1
ATOM 3351 C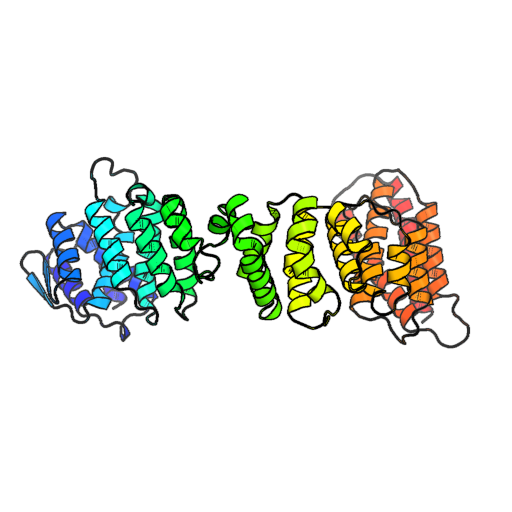 C . THR A 1 404 ? 35.288 10.813 -10.449 1.00 70.56 404 THR A C 1
ATOM 3353 O O . THR A 1 404 ? 36.255 10.638 -9.714 1.00 70.56 404 THR A O 1
ATOM 3356 N N . ASP A 1 405 ? 35.328 10.567 -11.756 1.00 71.88 405 ASP A N 1
ATOM 3357 C CA . ASP A 1 405 ? 36.490 10.048 -12.492 1.00 71.88 405 ASP A CA 1
ATOM 3358 C C . ASP A 1 405 ? 37.710 10.984 -12.364 1.00 71.88 405 ASP A C 1
ATOM 3360 O O . ASP A 1 405 ? 38.826 10.556 -12.059 1.00 71.88 405 ASP A O 1
ATOM 3364 N N . LEU A 1 406 ? 37.480 12.301 -12.465 1.00 65.44 406 LEU A N 1
ATOM 3365 C CA . LEU A 1 406 ? 38.507 13.327 -12.239 1.00 65.44 406 LEU A CA 1
ATOM 3366 C C . LEU A 1 406 ? 38.976 13.404 -10.777 1.00 65.44 406 LEU A C 1
ATOM 3368 O O . LEU A 1 406 ? 40.135 13.730 -10.525 1.00 65.44 406 LEU A O 1
ATOM 3372 N N . GLN A 1 407 ? 38.108 13.124 -9.798 1.00 65.44 407 GLN A N 1
ATOM 3373 C CA . GLN A 1 407 ? 38.515 13.037 -8.390 1.00 65.44 407 GLN A CA 1
ATOM 3374 C C . GLN A 1 407 ? 39.356 11.783 -8.116 1.00 65.44 407 GLN A C 1
ATOM 3376 O O . GLN A 1 407 ? 40.328 11.860 -7.364 1.00 65.44 407 GLN A O 1
ATOM 3381 N N . ALA A 1 408 ? 39.007 10.656 -8.741 1.00 67.25 408 ALA A N 1
ATOM 3382 C CA . ALA A 1 408 ? 39.691 9.372 -8.593 1.00 67.25 408 ALA A CA 1
ATOM 3383 C C . ALA A 1 408 ? 41.046 9.302 -9.323 1.00 67.25 408 ALA A C 1
ATOM 3385 O O . ALA A 1 408 ? 41.825 8.389 -9.073 1.00 67.25 408 ALA A O 1
ATOM 3386 N N . SER A 1 409 ? 41.369 10.289 -10.169 1.00 64.06 409 SER A N 1
ATOM 3387 C CA . SER A 1 409 ? 42.569 10.294 -11.028 1.00 64.06 409 SER A CA 1
ATOM 3388 C C . SER A 1 409 ? 42.618 9.122 -12.025 1.00 64.06 409 SER A C 1
ATOM 3390 O O . SER A 1 409 ? 43.696 8.738 -12.470 1.00 64.06 409 SER A O 1
ATOM 3392 N N . GLU A 1 410 ? 41.453 8.583 -12.403 1.00 62.50 410 GLU A N 1
ATOM 3393 C CA . GLU A 1 410 ? 41.289 7.520 -13.418 1.00 62.50 410 GLU A CA 1
ATOM 3394 C C . GLU A 1 410 ? 41.185 8.092 -14.861 1.00 62.50 410 GLU A C 1
ATOM 3396 O O . GLU A 1 410 ? 41.031 7.353 -15.828 1.00 62.50 410 GLU A O 1
ATOM 3401 N N . GLU A 1 411 ? 41.340 9.421 -14.980 1.00 62.34 411 GLU A N 1
ATOM 3402 C CA . GLU A 1 411 ? 41.355 10.315 -16.155 1.00 62.34 411 GLU A CA 1
ATOM 3403 C C . GLU A 1 411 ? 40.981 9.715 -17.529 1.00 62.34 411 GLU A C 1
ATOM 3405 O O . GLU A 1 411 ? 41.828 9.568 -18.411 1.00 62.34 411 GLU A O 1
ATOM 3410 N N . ASN A 1 412 ? 39.679 9.560 -17.801 1.00 70.44 412 ASN A N 1
ATOM 3411 C CA . ASN A 1 412 ? 39.161 9.298 -19.153 1.00 70.44 412 ASN A CA 1
ATOM 341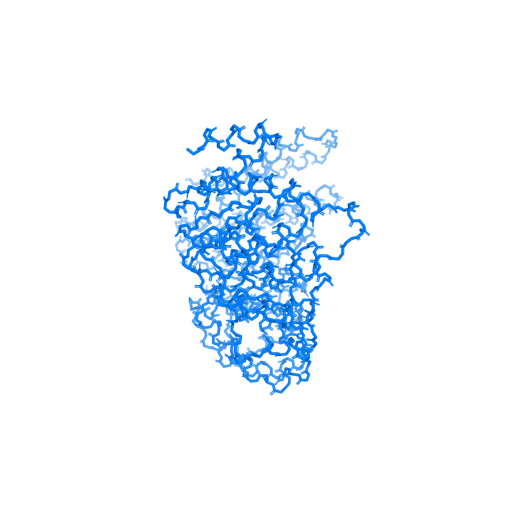2 C C . ASN A 1 412 ? 38.819 10.600 -19.919 1.00 70.44 412 ASN A C 1
ATOM 3414 O O . ASN A 1 412 ? 37.782 10.732 -20.571 1.00 70.44 412 ASN A O 1
ATOM 3418 N N . PHE A 1 413 ? 39.688 11.615 -19.822 1.00 67.38 413 PHE A N 1
ATOM 3419 C CA . PHE A 1 413 ? 39.433 12.985 -20.309 1.00 67.38 413 PHE A CA 1
ATOM 3420 C C . PHE A 1 413 ? 39.062 13.058 -21.801 1.00 67.38 413 PHE A C 1
ATOM 3422 O O . PHE A 1 413 ? 38.183 13.827 -22.196 1.00 67.38 413 PHE A O 1
ATOM 3429 N N . GLU A 1 414 ? 39.708 12.236 -22.630 1.00 72.75 414 GLU A N 1
ATOM 3430 C CA . GLU A 1 414 ? 39.471 12.185 -24.075 1.00 72.75 414 GLU A CA 1
ATOM 3431 C C . GLU A 1 414 ? 38.041 11.735 -24.415 1.00 72.75 414 GLU A C 1
ATOM 3433 O O . GLU A 1 414 ? 37.431 12.267 -25.343 1.00 72.75 414 GLU A O 1
ATOM 3438 N N . PHE A 1 415 ? 37.480 10.798 -23.645 1.00 80.62 415 PHE A N 1
ATOM 3439 C CA . PHE A 1 415 ? 36.109 10.327 -23.828 1.00 80.62 415 PHE A CA 1
ATOM 3440 C C . PHE A 1 415 ? 35.093 11.451 -23.587 1.00 80.62 415 PHE A C 1
ATOM 3442 O O . PHE A 1 415 ? 34.200 11.664 -24.413 1.00 80.62 415 PHE A O 1
ATOM 3449 N N . TYR A 1 416 ? 35.249 12.222 -22.505 1.00 73.94 416 TYR A N 1
ATOM 3450 C CA . TYR A 1 416 ? 34.341 13.336 -22.225 1.00 73.94 416 TYR A CA 1
ATOM 3451 C C . TYR A 1 416 ? 34.466 14.423 -23.283 1.00 73.94 416 TYR A C 1
ATOM 3453 O O . TYR A 1 416 ? 33.449 14.856 -23.809 1.00 73.94 416 TYR A O 1
ATOM 3461 N N . LEU A 1 417 ? 35.689 14.819 -23.652 1.00 70.25 417 LEU A N 1
ATOM 3462 C CA . LEU A 1 417 ? 35.901 15.837 -24.682 1.00 70.25 417 LEU A CA 1
ATOM 3463 C C . LEU A 1 417 ? 35.222 15.443 -26.004 1.00 70.25 417 LEU A C 1
ATOM 3465 O O . LEU A 1 417 ? 34.490 16.248 -26.576 1.00 70.25 417 LEU A O 1
ATOM 3469 N N . LYS A 1 418 ? 35.389 14.185 -26.437 1.00 78.62 418 LYS 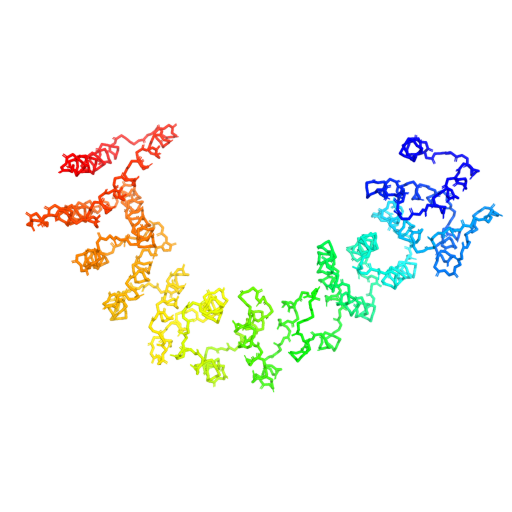A N 1
ATOM 3470 C CA . LYS A 1 418 ? 34.710 13.643 -27.624 1.00 78.62 418 LYS A CA 1
ATOM 3471 C C . LYS A 1 418 ? 33.194 13.651 -27.472 1.00 78.62 418 LYS A C 1
ATOM 3473 O O . LYS A 1 418 ? 32.495 14.025 -28.403 1.00 78.62 418 LYS A O 1
ATOM 3478 N N . THR A 1 419 ? 32.668 13.258 -26.317 1.00 80.69 419 THR A N 1
ATOM 3479 C CA . THR A 1 419 ? 31.217 13.235 -26.077 1.00 80.69 419 THR A CA 1
ATOM 3480 C C . THR A 1 419 ? 30.610 14.628 -26.233 1.00 80.69 419 THR A C 1
ATOM 3482 O O . THR A 1 419 ? 29.603 14.802 -26.913 1.00 80.69 419 THR A O 1
ATOM 3485 N N . VAL A 1 420 ? 31.258 15.635 -25.654 1.00 74.75 420 VAL A N 1
ATOM 3486 C CA . VAL A 1 420 ? 30.821 17.036 -25.709 1.00 74.75 420 VAL A CA 1
ATOM 3487 C C . VAL A 1 420 ? 30.885 17.586 -27.113 1.00 74.75 420 VAL A C 1
ATOM 3489 O O . VAL A 1 420 ? 29.919 18.192 -27.562 1.00 74.75 420 VAL A O 1
ATOM 3492 N N . ASP A 1 421 ? 32.001 17.354 -27.800 1.00 72.12 421 ASP A N 1
ATOM 3493 C CA . ASP A 1 421 ? 32.194 17.796 -29.176 1.00 72.12 421 ASP A CA 1
ATOM 3494 C C . ASP A 1 421 ? 31.103 17.233 -30.094 1.00 72.12 421 ASP A C 1
ATOM 3496 O O . ASP A 1 421 ? 30.580 17.941 -30.943 1.00 72.12 421 ASP A O 1
ATOM 3500 N N . ARG A 1 422 ? 30.653 15.997 -29.864 1.00 82.44 422 ARG A N 1
ATOM 3501 C CA . ARG A 1 422 ? 29.570 15.391 -30.650 1.00 82.44 422 ARG A CA 1
ATOM 3502 C C . ARG A 1 422 ? 28.203 16.024 -30.403 1.00 82.44 422 ARG A C 1
ATOM 3504 O O . ARG A 1 422 ? 27.471 16.256 -31.361 1.00 82.44 422 ARG A O 1
ATOM 3511 N N . PHE A 1 423 ? 27.858 16.335 -29.153 1.00 79.44 423 PHE A N 1
ATOM 3512 C CA . PHE A 1 423 ? 26.624 17.075 -28.855 1.00 79.44 423 PHE A CA 1
ATOM 3513 C C . PHE A 1 423 ? 26.699 18.530 -29.327 1.00 79.44 423 PHE A C 1
ATOM 3515 O O . PHE A 1 423 ? 25.698 19.075 -29.786 1.00 79.44 423 PHE A O 1
ATOM 3522 N N . TYR A 1 424 ? 27.883 19.142 -29.272 1.00 73.00 424 TYR A N 1
ATOM 3523 C CA . TYR A 1 424 ? 28.134 20.458 -29.847 1.00 73.00 424 TYR A CA 1
ATOM 3524 C C . TYR A 1 424 ? 27.932 20.427 -31.366 1.00 73.00 424 TYR A C 1
ATOM 3526 O O . TYR A 1 424 ? 27.129 21.182 -31.893 1.00 73.00 424 TYR A O 1
ATOM 3534 N N . GLN A 1 425 ? 28.561 19.494 -32.076 1.00 76.25 425 GLN A N 1
ATOM 3535 C CA . GLN A 1 425 ? 28.367 19.319 -33.514 1.00 76.25 425 GLN A CA 1
ATOM 3536 C C . GLN A 1 425 ? 26.899 19.089 -33.877 1.00 76.25 425 GLN A C 1
ATOM 3538 O O . GLN A 1 425 ? 26.436 19.675 -34.847 1.00 76.25 425 GLN A O 1
ATOM 3543 N N . PHE A 1 426 ? 26.151 18.305 -33.095 1.00 79.38 426 PHE A N 1
ATOM 3544 C CA . PHE A 1 426 ? 24.706 18.157 -33.284 1.00 79.38 426 PHE A CA 1
ATOM 3545 C C . PHE A 1 426 ? 23.969 19.506 -33.214 1.00 79.38 426 PHE A C 1
ATOM 3547 O O . PHE A 1 426 ? 23.182 19.806 -34.100 1.00 79.38 426 PHE A O 1
ATOM 3554 N N . CYS A 1 427 ? 24.278 20.349 -32.225 1.00 72.88 427 CYS A N 1
ATOM 3555 C CA . CYS A 1 427 ? 23.633 21.657 -32.067 1.00 72.88 427 CYS A CA 1
ATOM 3556 C C . CYS A 1 427 ? 24.073 22.715 -33.108 1.00 72.88 427 CYS A C 1
ATOM 3558 O O . CYS A 1 427 ? 23.434 23.759 -33.183 1.00 72.88 427 CYS A O 1
ATOM 3560 N N . PHE A 1 428 ? 25.166 22.499 -33.863 1.00 67.25 428 PHE A N 1
ATOM 3561 C CA . PHE A 1 428 ? 25.782 23.518 -34.744 1.00 67.25 428 PHE A CA 1
ATOM 3562 C C . PHE A 1 428 ? 25.902 23.136 -36.231 1.00 67.25 428 PHE A C 1
ATOM 3564 O O . PHE A 1 428 ? 25.979 24.019 -37.093 1.00 67.25 428 PHE A O 1
ATOM 3571 N N . ASN A 1 429 ? 25.938 21.844 -36.575 1.00 60.28 429 ASN A N 1
ATOM 3572 C CA . ASN A 1 429 ? 26.183 21.384 -37.950 1.00 60.28 429 ASN A CA 1
ATOM 3573 C C . ASN A 1 429 ? 24.912 21.230 -38.808 1.00 60.28 429 ASN A C 1
ATOM 3575 O O . ASN A 1 429 ? 25.025 20.956 -40.002 1.00 60.28 429 ASN A O 1
ATOM 3579 N N . SER A 1 430 ? 23.719 21.452 -38.258 1.00 52.22 430 SER A N 1
ATOM 3580 C CA . SER A 1 430 ? 22.431 21.480 -38.978 1.00 52.22 430 SER A CA 1
ATOM 3581 C C . SER A 1 430 ? 22.170 22.797 -39.730 1.00 52.22 430 SER A C 1
ATOM 3583 O O . SER A 1 430 ? 21.078 23.015 -40.242 1.00 52.22 430 SER A O 1
ATOM 3585 N N . SER A 1 431 ? 23.186 23.657 -39.867 1.00 43.62 431 SER A N 1
ATOM 3586 C CA . SER A 1 431 ? 23.169 25.018 -40.434 1.00 43.62 431 SER A CA 1
ATOM 3587 C C . SER A 1 431 ? 22.844 25.130 -41.939 1.00 43.62 431 SER A C 1
ATOM 3589 O O . SER A 1 431 ? 23.293 26.046 -42.633 1.00 43.62 431 SER A O 1
ATOM 3591 N N . LYS A 1 432 ? 22.007 24.238 -42.471 1.00 44.25 432 LYS A N 1
ATOM 3592 C CA . LYS A 1 432 ? 21.305 24.425 -43.738 1.00 44.25 432 LYS A CA 1
ATOM 3593 C C . LYS A 1 432 ? 19.821 24.652 -43.451 1.00 44.25 432 LYS A C 1
ATOM 3595 O O . LYS A 1 432 ? 19.035 23.717 -43.473 1.00 44.25 432 LYS A O 1
ATOM 3600 N N . THR A 1 433 ? 19.516 25.940 -43.266 1.00 43.41 433 THR A N 1
ATOM 3601 C CA . THR A 1 433 ? 18.195 26.600 -43.288 1.00 43.41 433 THR A CA 1
ATOM 3602 C C . THR A 1 433 ? 17.239 26.228 -42.146 1.00 43.41 433 THR A C 1
ATOM 3604 O O . THR A 1 433 ? 16.662 25.152 -42.159 1.00 43.41 433 THR A O 1
ATOM 3607 N N . ASP A 1 434 ? 17.064 27.189 -41.228 1.00 45.88 434 ASP A N 1
ATOM 3608 C CA . ASP A 1 434 ? 16.230 27.207 -40.013 1.00 45.88 434 ASP A CA 1
ATOM 3609 C C . ASP A 1 434 ? 16.707 26.301 -38.860 1.00 45.88 434 ASP A C 1
ATOM 3611 O O . ASP A 1 434 ? 16.716 25.080 -38.954 1.00 45.88 434 ASP A O 1
ATOM 3615 N N . PHE A 1 435 ? 17.125 26.923 -37.748 1.00 52.69 435 PHE A N 1
ATOM 3616 C CA . PHE A 1 435 ? 17.463 26.216 -36.508 1.00 52.69 435 PHE A CA 1
ATOM 3617 C C . PHE A 1 435 ? 16.265 25.387 -36.031 1.00 52.69 435 PHE A C 1
ATOM 3619 O O . PHE A 1 435 ? 15.160 25.923 -35.907 1.00 52.69 435 PHE A O 1
ATOM 3626 N N . SER A 1 436 ? 16.482 24.108 -35.713 1.00 68.12 436 SER A N 1
ATOM 3627 C CA . SER A 1 436 ? 15.422 23.282 -35.134 1.00 68.12 436 SER A CA 1
ATOM 3628 C C . SER A 1 436 ? 15.258 23.620 -33.644 1.00 68.12 436 SER A C 1
ATOM 3630 O O . SER A 1 436 ? 16.231 23.719 -32.895 1.00 68.12 436 SER A O 1
ATOM 3632 N N . GLU A 1 437 ? 14.024 23.814 -33.167 1.00 75.31 437 GLU A N 1
ATOM 3633 C CA . GLU A 1 437 ? 13.757 24.096 -31.741 1.00 75.31 437 GLU A CA 1
ATOM 3634 C C . GLU A 1 437 ? 14.250 22.943 -30.837 1.00 75.31 437 GLU A C 1
ATOM 3636 O O . GLU A 1 437 ? 14.644 23.180 -29.695 1.00 75.31 437 GLU A O 1
ATOM 3641 N N . VAL A 1 438 ? 14.369 21.723 -31.375 1.00 75.38 438 VAL A N 1
ATOM 3642 C CA . VAL A 1 438 ? 15.027 20.572 -30.734 1.00 75.38 438 VAL A CA 1
ATOM 3643 C C . VAL A 1 438 ? 16.486 20.872 -30.353 1.00 75.38 438 VAL A C 1
ATOM 3645 O O . VAL A 1 438 ? 16.889 20.634 -29.211 1.00 75.38 438 VAL A O 1
ATOM 3648 N N . GLU A 1 439 ? 17.290 21.436 -31.259 1.00 75.50 439 GLU A N 1
ATOM 3649 C CA . GLU A 1 439 ? 18.691 21.801 -30.986 1.00 75.50 439 GLU A CA 1
ATOM 3650 C C . GLU A 1 439 ? 18.798 22.879 -29.905 1.00 75.50 439 GLU A C 1
ATOM 3652 O O . GLU A 1 439 ? 19.648 22.800 -29.008 1.00 75.50 439 GLU A O 1
ATOM 3657 N N . LEU A 1 440 ? 17.896 23.864 -29.943 1.00 74.69 440 LEU A N 1
ATOM 3658 C CA . LEU A 1 440 ? 17.814 24.915 -28.935 1.00 74.69 440 LEU A CA 1
ATOM 3659 C C . LEU A 1 440 ? 17.436 24.340 -27.560 1.00 74.69 440 LEU A C 1
ATOM 3661 O O . LEU A 1 440 ? 18.004 24.736 -26.537 1.00 74.69 440 LEU A O 1
ATOM 3665 N N . GLN A 1 441 ? 16.502 23.390 -27.505 1.00 80.88 441 GLN A N 1
ATOM 3666 C CA . GLN A 1 441 ? 16.113 22.714 -26.268 1.00 80.88 441 GLN A CA 1
ATOM 3667 C C . GLN A 1 441 ? 17.261 21.876 -25.688 1.00 80.88 441 GLN A C 1
ATOM 3669 O O . GLN A 1 441 ? 17.532 21.974 -24.487 1.00 80.88 441 GLN A O 1
ATOM 3674 N N . VAL A 1 442 ? 17.990 21.116 -26.512 1.00 80.25 442 VAL A N 1
ATOM 3675 C CA . VAL A 1 442 ? 19.181 20.359 -26.075 1.00 80.25 442 VAL A CA 1
ATOM 3676 C C . VAL A 1 442 ? 20.266 21.306 -25.552 1.00 80.25 442 VAL A C 1
ATOM 3678 O O . VAL A 1 442 ? 20.816 21.084 -24.469 1.00 80.25 442 VAL A O 1
ATOM 3681 N N . SER A 1 443 ? 20.503 22.415 -26.252 1.00 74.56 443 SER A N 1
ATOM 3682 C CA . SER A 1 443 ? 21.429 23.477 -25.844 1.00 74.56 443 SER A CA 1
ATOM 3683 C C . SER A 1 443 ? 21.065 24.080 -24.483 1.00 74.56 443 SER A C 1
ATOM 3685 O O . SER A 1 443 ? 21.914 24.195 -23.593 1.00 74.56 443 SER A O 1
ATOM 3687 N N . LYS A 1 444 ? 19.780 24.401 -24.268 1.00 76.94 444 LYS A N 1
ATOM 3688 C CA . LYS A 1 444 ? 19.254 24.888 -22.981 1.00 76.94 444 LYS A CA 1
ATOM 3689 C C . LYS A 1 444 ? 19.430 23.854 -21.864 1.00 76.94 444 LYS A C 1
ATOM 3691 O O . LYS A 1 444 ? 19.785 24.227 -20.745 1.00 76.94 444 LYS A O 1
ATOM 3696 N N . ILE A 1 445 ? 19.209 22.563 -22.140 1.00 80.12 445 ILE A N 1
ATOM 3697 C CA . ILE A 1 445 ? 19.417 21.477 -21.167 1.00 80.12 445 ILE A CA 1
ATOM 3698 C C . ILE A 1 445 ? 20.884 21.424 -20.733 1.00 80.12 445 ILE A C 1
ATOM 3700 O O . ILE A 1 445 ? 21.159 21.485 -19.531 1.00 80.12 445 ILE A O 1
ATOM 3704 N N . LEU A 1 446 ? 21.815 21.373 -21.689 1.00 74.56 446 LEU A N 1
ATOM 3705 C CA . LEU A 1 446 ? 23.255 21.346 -21.423 1.00 74.56 446 LEU A CA 1
ATOM 3706 C C . LEU A 1 446 ? 23.692 22.560 -20.592 1.00 74.56 446 LEU A C 1
ATOM 3708 O O . LEU A 1 446 ? 24.333 22.400 -19.550 1.00 74.56 446 LEU A O 1
ATOM 3712 N N . LEU A 1 447 ? 23.260 23.764 -20.981 1.00 70.31 447 LEU A N 1
ATOM 3713 C CA . LEU A 1 447 ? 23.536 24.998 -20.247 1.00 70.31 447 LEU A CA 1
ATOM 3714 C C . LEU A 1 447 ? 22.980 24.961 -18.814 1.00 70.31 447 LEU A C 1
ATOM 3716 O O . LEU A 1 447 ? 23.664 25.365 -17.871 1.00 70.31 447 LEU A O 1
ATOM 3720 N N . SER A 1 448 ? 21.753 24.469 -18.621 1.00 73.56 448 SER A N 1
ATOM 3721 C CA . SER A 1 448 ? 21.111 24.405 -17.299 1.00 73.56 448 SER A CA 1
ATOM 3722 C C . SER A 1 448 ? 21.863 23.495 -16.321 1.00 73.56 448 SER A C 1
ATOM 3724 O O . SER A 1 448 ? 22.015 23.827 -15.145 1.00 73.56 448 SER A O 1
ATOM 3726 N N . ILE A 1 449 ? 22.401 22.377 -16.809 1.00 69.88 449 ILE A N 1
ATOM 3727 C CA . ILE A 1 449 ? 23.173 21.437 -15.989 1.00 69.88 449 ILE A CA 1
ATOM 3728 C C . ILE A 1 449 ? 24.537 22.038 -15.648 1.00 69.88 449 ILE A C 1
ATOM 3730 O O . ILE A 1 449 ? 24.973 21.978 -14.499 1.00 69.88 449 ILE A O 1
ATOM 3734 N N . LEU A 1 450 ? 25.179 22.699 -16.611 1.00 64.44 450 LEU A N 1
ATOM 3735 C CA . LEU A 1 450 ? 26.466 23.363 -16.411 1.00 64.44 450 LEU A CA 1
ATOM 3736 C C . LEU A 1 450 ? 26.388 24.527 -15.416 1.00 64.44 450 LEU A C 1
ATOM 3738 O O . LEU A 1 450 ? 27.244 24.657 -14.540 1.00 64.44 450 LEU A O 1
ATOM 3742 N N . THR A 1 451 ? 25.343 25.348 -15.510 1.00 63.16 451 THR A N 1
ATOM 3743 C CA . THR A 1 451 ? 25.092 26.472 -14.592 1.00 63.16 451 THR A CA 1
ATOM 3744 C C . THR A 1 451 ? 24.671 25.998 -13.199 1.00 63.16 451 THR A C 1
ATOM 3746 O O . THR A 1 451 ? 25.181 26.505 -12.198 1.00 63.16 451 THR A O 1
ATOM 3749 N N . GLY A 1 452 ? 23.825 24.967 -13.102 1.00 59.00 452 GLY A N 1
ATOM 3750 C CA . GLY A 1 452 ? 23.477 24.328 -11.829 1.00 59.00 452 GLY A CA 1
ATOM 3751 C C . GLY A 1 452 ? 24.697 23.737 -11.111 1.00 59.00 452 GLY A C 1
ATOM 3752 O O . GLY A 1 452 ? 24.861 23.913 -9.903 1.00 59.00 452 GLY A O 1
ATOM 3753 N N . MET A 1 453 ? 25.613 23.120 -11.859 1.00 55.31 453 MET A N 1
ATOM 3754 C CA . MET A 1 453 ? 26.875 22.593 -11.332 1.00 55.31 453 MET A CA 1
ATOM 3755 C C . MET A 1 453 ? 27.870 23.691 -10.941 1.00 55.31 453 MET A C 1
ATOM 3757 O O . MET A 1 453 ? 28.609 23.519 -9.972 1.00 55.31 453 MET A O 1
ATOM 3761 N N . ALA A 1 454 ? 27.883 24.836 -11.631 1.00 49.72 454 ALA A N 1
ATOM 3762 C CA . ALA A 1 454 ? 28.669 26.003 -11.224 1.00 49.72 454 ALA A CA 1
ATOM 3763 C C . ALA A 1 454 ? 28.219 26.546 -9.850 1.00 49.72 454 ALA A C 1
ATOM 3765 O O . ALA A 1 454 ? 29.061 26.896 -9.019 1.00 49.72 454 ALA A O 1
ATOM 3766 N N . ASN A 1 455 ? 26.912 26.507 -9.562 1.00 44.00 455 ASN A N 1
ATOM 3767 C CA . ASN A 1 455 ? 26.362 26.833 -8.242 1.00 44.00 455 ASN A CA 1
ATOM 3768 C C . ASN A 1 455 ? 26.682 25.757 -7.183 1.00 44.00 455 ASN A C 1
ATOM 3770 O O . ASN A 1 455 ? 27.038 26.097 -6.054 1.00 44.00 455 ASN A O 1
ATOM 3774 N N . PHE A 1 456 ? 26.654 24.466 -7.541 1.00 41.28 456 PHE A N 1
ATOM 3775 C CA . PHE A 1 456 ? 27.087 23.363 -6.660 1.00 41.28 456 PHE A CA 1
ATOM 3776 C C . PHE A 1 456 ? 28.592 23.444 -6.327 1.00 41.28 456 PHE A C 1
ATOM 3778 O O . PHE A 1 456 ? 29.017 23.186 -5.201 1.00 41.28 456 PHE A O 1
ATOM 3785 N N . ARG A 1 457 ? 29.406 23.904 -7.286 1.00 43.06 457 ARG A N 1
ATOM 3786 C CA . ARG A 1 457 ? 30.829 24.231 -7.115 1.00 43.06 457 ARG A CA 1
ATOM 3787 C C . ARG A 1 457 ? 31.071 25.355 -6.125 1.00 43.06 457 ARG A C 1
ATOM 3789 O O . ARG A 1 457 ? 32.032 25.258 -5.374 1.00 43.06 457 ARG A O 1
ATOM 3796 N N . TYR A 1 458 ? 30.235 26.391 -6.107 1.00 39.75 458 TYR A N 1
ATOM 3797 C CA . TYR A 1 458 ? 30.346 27.470 -5.121 1.00 39.75 458 TYR A CA 1
ATOM 3798 C C . TYR A 1 458 ? 30.143 26.934 -3.692 1.00 39.75 458 TYR A C 1
ATOM 3800 O O . TYR A 1 458 ? 30.823 27.355 -2.761 1.00 39.75 458 TYR A O 1
ATOM 3808 N N . PHE A 1 459 ? 29.279 25.927 -3.540 1.00 32.47 459 PHE A N 1
ATOM 3809 C CA . PHE A 1 459 ? 29.020 25.234 -2.276 1.00 32.47 459 PHE A CA 1
ATOM 3810 C C . PHE A 1 459 ? 30.162 24.273 -1.864 1.00 32.47 459 PHE A C 1
ATOM 3812 O O . PHE A 1 459 ? 30.521 24.193 -0.688 1.00 32.47 459 PHE A O 1
ATOM 3819 N N . LEU A 1 460 ? 30.795 23.587 -2.826 1.00 35.03 460 LEU A N 1
ATOM 3820 C CA . LEU A 1 460 ? 31.969 22.721 -2.598 1.00 35.03 460 LEU A CA 1
ATOM 3821 C C . LEU A 1 460 ? 33.280 23.503 -2.374 1.00 35.03 460 LEU A C 1
ATOM 3823 O O . LEU A 1 460 ? 34.108 23.110 -1.552 1.00 35.03 460 LEU A O 1
ATOM 3827 N N . LEU A 1 461 ? 33.456 24.644 -3.049 1.00 38.50 461 LEU A N 1
ATOM 3828 C CA . LEU A 1 461 ? 34.577 25.575 -2.847 1.00 38.50 461 LEU A CA 1
ATOM 3829 C C . LEU A 1 461 ? 34.586 26.180 -1.438 1.00 38.50 461 LEU A C 1
ATOM 3831 O O . LEU A 1 461 ? 35.656 26.499 -0.927 1.00 38.50 461 LEU A O 1
ATOM 3835 N N . LEU A 1 462 ? 33.415 26.299 -0.806 1.00 34.78 462 LEU A N 1
ATOM 3836 C CA . LEU A 1 462 ? 33.281 26.735 0.583 1.00 34.78 462 LEU A CA 1
ATOM 3837 C C . LEU A 1 462 ? 33.531 25.616 1.604 1.00 34.78 462 LEU A C 1
ATOM 3839 O O . LEU A 1 462 ? 33.705 25.927 2.780 1.00 34.78 462 LEU A O 1
ATOM 3843 N N . SER A 1 463 ? 33.553 24.338 1.200 1.00 34.16 463 SER A N 1
ATOM 3844 C CA . SER A 1 463 ? 33.572 23.218 2.152 1.00 34.16 463 SER A CA 1
ATOM 3845 C C . SER A 1 463 ? 34.885 22.440 2.261 1.00 34.16 463 SER A C 1
ATOM 3847 O O . SER A 1 463 ? 35.114 21.931 3.352 1.00 34.16 463 SER A O 1
ATOM 3849 N N . HIS A 1 464 ? 35.796 22.394 1.273 1.00 39.47 464 HIS A N 1
ATOM 3850 C CA . HIS A 1 464 ? 37.098 21.711 1.452 1.00 39.47 464 HIS A CA 1
ATOM 3851 C C . HIS A 1 464 ? 38.317 22.428 0.834 1.00 39.47 464 HIS A C 1
ATOM 3853 O O . HIS A 1 464 ? 38.426 22.668 -0.374 1.00 39.47 464 HIS A O 1
ATOM 3859 N N . SER A 1 465 ? 39.287 22.732 1.700 1.00 38.31 465 SER A N 1
ATOM 3860 C CA . SER A 1 465 ? 40.591 23.324 1.407 1.00 38.31 465 SER A CA 1
ATOM 3861 C C . SER A 1 465 ? 41.665 22.240 1.327 1.00 38.31 465 SER A C 1
ATOM 3863 O O . SER A 1 465 ? 42.269 21.925 2.338 1.00 38.31 465 SER A O 1
ATOM 3865 N N . GLU A 1 466 ? 41.873 21.655 0.150 1.00 40.81 466 GLU A N 1
ATOM 3866 C CA . GLU A 1 466 ? 43.146 21.082 -0.324 1.00 40.81 466 GLU A CA 1
ATOM 3867 C C . GLU A 1 466 ? 42.923 20.462 -1.720 1.00 40.81 466 GLU A C 1
ATOM 3869 O O . GLU A 1 466 ? 41.785 20.307 -2.162 1.00 40.81 466 GLU A O 1
ATOM 3874 N N . ILE A 1 467 ? 44.004 20.180 -2.452 1.00 40.72 467 ILE A N 1
ATOM 3875 C CA . ILE A 1 467 ? 44.072 19.731 -3.862 1.00 40.72 467 ILE A CA 1
ATOM 3876 C C . ILE A 1 467 ? 43.922 20.866 -4.896 1.00 40.72 467 ILE A C 1
ATOM 3878 O O . ILE A 1 467 ? 42.850 21.127 -5.433 1.00 40.72 467 ILE A O 1
ATOM 3882 N N . THR A 1 468 ? 45.031 21.535 -5.217 1.00 44.72 468 THR A N 1
ATOM 3883 C CA . THR A 1 468 ? 45.137 22.654 -6.178 1.00 44.72 468 THR A CA 1
ATOM 3884 C C . THR A 1 468 ? 45.344 22.227 -7.639 1.00 44.72 468 THR A C 1
ATOM 3886 O O . THR A 1 468 ? 44.985 22.981 -8.539 1.00 44.72 468 THR A O 1
ATOM 3889 N N . PHE A 1 469 ? 45.859 21.022 -7.908 1.00 37.41 469 PHE A N 1
ATOM 3890 C CA . PHE A 1 469 ? 46.188 20.584 -9.276 1.00 37.41 469 PHE A CA 1
ATOM 3891 C C . PHE A 1 469 ? 44.966 20.058 -10.056 1.00 37.41 469 PHE A C 1
ATOM 3893 O O . PHE A 1 469 ? 44.709 20.505 -11.174 1.00 37.41 469 PHE A O 1
ATOM 3900 N N . ASN A 1 470 ? 44.117 19.233 -9.427 1.00 41.78 470 ASN A N 1
ATOM 3901 C CA . ASN A 1 470 ? 42.846 18.796 -10.029 1.00 41.78 470 ASN A CA 1
ATOM 3902 C C . ASN A 1 470 ? 41.853 19.957 -10.206 1.00 41.78 470 ASN A C 1
ATOM 3904 O O . ASN A 1 470 ? 41.033 19.925 -11.121 1.00 41.78 470 ASN A O 1
ATOM 3908 N N . ARG A 1 471 ? 41.972 21.038 -9.414 1.00 43.75 471 ARG A N 1
ATOM 3909 C CA . ARG A 1 471 ? 41.154 22.256 -9.567 1.00 43.75 471 ARG A CA 1
ATOM 3910 C C . ARG A 1 471 ? 41.375 22.940 -10.913 1.00 43.75 471 ARG A C 1
ATOM 3912 O O . ARG A 1 471 ? 40.390 23.329 -11.523 1.00 43.75 471 ARG A O 1
ATOM 3919 N N . ALA A 1 472 ? 42.612 23.048 -11.404 1.00 40.09 472 ALA A N 1
ATOM 3920 C CA . ALA A 1 472 ? 42.915 23.726 -12.671 1.00 40.09 472 ALA A CA 1
ATOM 3921 C C . ALA A 1 472 ? 42.403 22.956 -13.905 1.00 40.09 472 ALA A C 1
ATOM 3923 O O . ALA A 1 472 ? 41.951 23.565 -14.873 1.00 40.09 472 ALA A O 1
ATOM 3924 N N . ARG A 1 473 ? 42.405 21.618 -13.857 1.00 41.66 473 ARG A N 1
ATOM 3925 C CA . ARG A 1 473 ? 41.870 20.760 -14.931 1.00 41.66 473 ARG A CA 1
ATOM 3926 C C . ARG A 1 473 ? 40.344 20.704 -14.926 1.00 41.66 473 ARG A C 1
ATOM 3928 O O . ARG A 1 473 ? 39.732 20.845 -15.980 1.00 41.66 473 ARG A O 1
ATOM 3935 N N . LEU A 1 474 ? 39.723 20.627 -13.744 1.00 44.06 474 LEU A N 1
ATOM 3936 C CA . LEU A 1 474 ? 38.276 20.812 -13.589 1.00 44.06 474 LEU A CA 1
ATOM 3937 C C . LEU A 1 474 ? 37.866 22.214 -14.087 1.00 44.06 474 LEU A C 1
ATOM 3939 O O . LEU A 1 474 ? 36.841 22.370 -14.749 1.00 44.06 474 LEU A O 1
ATOM 3943 N N . PHE A 1 475 ? 38.669 23.241 -13.788 1.00 44.28 475 PHE A N 1
ATOM 3944 C CA . PHE A 1 475 ? 38.481 24.615 -14.258 1.00 44.28 475 PHE A CA 1
ATOM 3945 C C . PHE A 1 475 ? 38.589 24.703 -15.783 1.00 44.28 475 PHE A C 1
ATOM 3947 O O . PHE A 1 475 ? 37.729 25.313 -16.401 1.00 44.28 475 PHE A O 1
ATOM 3954 N N . SER A 1 476 ? 39.560 24.024 -16.400 1.00 43.34 476 SER A N 1
ATOM 3955 C CA . SER A 1 476 ? 39.701 23.933 -17.858 1.00 43.34 476 SER A CA 1
ATOM 3956 C C . SER A 1 476 ? 38.518 23.223 -18.516 1.00 43.34 476 SER A C 1
ATOM 3958 O O . SER A 1 476 ? 37.936 23.796 -19.428 1.00 43.34 476 SER A O 1
ATOM 3960 N N . LEU A 1 477 ? 38.093 22.051 -18.031 1.00 46.47 477 LEU A N 1
ATOM 3961 C CA . LEU A 1 477 ? 36.962 21.325 -18.615 1.00 46.47 477 LEU A CA 1
ATOM 3962 C C . LEU A 1 477 ? 35.672 22.145 -18.481 1.00 46.47 477 LEU A C 1
ATOM 3964 O O . LEU A 1 477 ? 34.981 22.377 -19.462 1.00 46.47 477 LEU A O 1
ATOM 3968 N N . THR A 1 478 ? 35.374 22.675 -17.293 1.00 48.88 478 THR A N 1
ATOM 3969 C CA . THR A 1 478 ? 34.181 23.507 -17.079 1.00 48.88 478 THR A CA 1
ATOM 3970 C C . THR A 1 478 ? 34.241 24.829 -17.830 1.00 48.88 478 THR A C 1
ATOM 3972 O O . THR A 1 478 ? 33.198 25.282 -18.273 1.00 48.88 478 THR A O 1
ATOM 3975 N N . ASN A 1 479 ? 35.418 25.425 -18.029 1.00 45.59 479 ASN A N 1
ATOM 3976 C CA . ASN A 1 479 ? 35.562 26.596 -18.890 1.00 45.59 479 ASN A CA 1
ATOM 3977 C C . ASN A 1 479 ? 35.426 26.234 -20.363 1.00 45.59 479 ASN A C 1
ATOM 3979 O O . ASN A 1 479 ? 34.850 27.024 -21.083 1.00 45.59 479 ASN A O 1
ATOM 3983 N N . VAL A 1 480 ? 35.874 25.060 -20.814 1.00 47.81 480 VAL A N 1
ATOM 3984 C CA . VAL A 1 480 ? 35.613 24.561 -22.174 1.00 47.81 480 VAL A CA 1
ATOM 3985 C C . VAL A 1 480 ? 34.115 24.337 -22.362 1.00 47.81 480 VAL A C 1
ATOM 3987 O O . VAL A 1 480 ? 33.550 24.804 -23.338 1.00 47.81 480 VAL A O 1
ATOM 3990 N N . PHE A 1 481 ? 33.440 23.732 -21.389 1.00 49.97 481 PHE A N 1
ATOM 3991 C CA . PHE A 1 481 ? 31.993 23.538 -21.405 1.00 49.97 481 PHE A CA 1
ATOM 3992 C C . PHE A 1 481 ? 31.200 24.849 -21.324 1.00 49.97 481 PHE A C 1
ATOM 3994 O O . PHE A 1 481 ? 30.236 25.013 -22.065 1.00 49.97 481 PHE A O 1
ATOM 4001 N N . LEU A 1 482 ? 31.585 25.782 -20.448 1.00 48.56 482 LEU A N 1
ATOM 4002 C CA . LEU A 1 482 ? 30.971 27.108 -20.324 1.00 48.56 482 LEU A CA 1
ATOM 4003 C C . LEU A 1 482 ? 31.260 27.965 -21.550 1.00 48.56 482 LEU A C 1
ATOM 4005 O O . LEU A 1 482 ? 30.371 28.675 -21.987 1.00 48.56 482 LEU A O 1
ATOM 4009 N N . PHE A 1 483 ? 32.463 27.892 -22.116 1.00 43.53 483 PHE A N 1
ATOM 4010 C CA . PHE A 1 483 ? 32.849 28.607 -23.329 1.00 43.53 483 PHE A CA 1
ATOM 4011 C C . PHE A 1 483 ? 32.095 28.068 -24.537 1.00 43.53 483 PHE A C 1
ATOM 4013 O O . PHE A 1 483 ? 31.504 28.853 -25.268 1.00 43.53 483 PHE A O 1
ATOM 4020 N N . LEU A 1 484 ? 32.044 26.743 -24.709 1.00 46.28 484 LEU A N 1
ATOM 4021 C CA . LEU A 1 484 ? 31.225 26.114 -25.739 1.00 46.28 484 LEU A CA 1
ATOM 4022 C C . LEU A 1 484 ? 29.776 26.550 -25.548 1.00 46.28 484 LEU A C 1
ATOM 4024 O O . LEU A 1 484 ? 29.260 27.189 -26.445 1.00 46.28 484 LEU A O 1
ATOM 4028 N N . SER A 1 485 ? 29.180 26.371 -24.365 1.00 43.81 485 SER A N 1
ATOM 4029 C CA . SER A 1 485 ? 27.777 26.734 -24.075 1.00 43.81 485 SER A CA 1
ATOM 4030 C C . SER A 1 485 ? 27.464 28.230 -24.183 1.00 43.81 485 SER A C 1
ATOM 4032 O O . SER A 1 485 ? 26.367 28.599 -24.580 1.00 43.81 485 SER A O 1
ATOM 4034 N N . TYR A 1 486 ? 28.409 29.108 -23.851 1.00 42.44 486 TYR A N 1
ATOM 4035 C CA . TYR A 1 486 ? 28.291 30.555 -24.037 1.00 42.44 486 TYR A CA 1
ATOM 4036 C C . TYR A 1 486 ? 28.309 30.915 -25.523 1.00 42.44 486 TYR A C 1
ATOM 4038 O O . TYR A 1 486 ? 27.510 31.737 -25.961 1.00 42.44 486 TYR A O 1
ATOM 4046 N N . ASN A 1 487 ? 29.165 30.266 -26.312 1.00 39.50 487 ASN A N 1
ATOM 4047 C CA . ASN A 1 487 ? 29.114 30.379 -27.767 1.00 39.50 487 ASN A CA 1
ATOM 4048 C C . ASN A 1 487 ? 27.838 29.743 -28.328 1.00 39.50 487 ASN A C 1
ATOM 4050 O O . ASN A 1 487 ? 27.309 30.262 -29.303 1.00 39.50 487 ASN A O 1
ATOM 4054 N N . ILE A 1 488 ? 27.306 28.696 -27.678 1.00 44.06 488 ILE A N 1
ATOM 4055 C CA . ILE A 1 488 ? 26.029 28.102 -28.065 1.00 44.06 488 ILE A CA 1
ATOM 4056 C C . ILE A 1 488 ? 24.906 29.129 -27.919 1.00 44.06 488 ILE A C 1
ATOM 4058 O O . ILE A 1 488 ? 24.175 29.373 -28.864 1.00 44.06 488 ILE A O 1
ATOM 4062 N N . VAL A 1 489 ? 24.795 29.767 -26.752 1.00 40.94 489 VAL A N 1
ATOM 4063 C CA . VAL A 1 489 ? 23.711 30.708 -26.428 1.00 40.94 489 VAL A CA 1
ATOM 4064 C C . VAL A 1 489 ? 23.803 32.022 -27.198 1.00 40.94 489 VAL A C 1
ATOM 4066 O O . VAL A 1 489 ? 22.765 32.576 -27.515 1.00 40.94 489 VAL A O 1
ATOM 4069 N N . ASN A 1 490 ? 25.006 32.525 -27.490 1.00 38.41 490 ASN A N 1
ATOM 4070 C CA . ASN A 1 490 ? 25.178 33.780 -28.238 1.00 38.41 490 ASN A CA 1
ATOM 4071 C C . ASN A 1 490 ? 25.112 33.610 -29.765 1.00 38.41 490 ASN A C 1
ATOM 4073 O O . ASN A 1 490 ? 25.195 34.602 -30.487 1.00 38.41 490 ASN A O 1
ATOM 4077 N N . ALA A 1 491 ? 25.052 32.371 -30.260 1.00 38.12 491 ALA A N 1
ATOM 4078 C CA . ALA A 1 491 ? 24.821 32.084 -31.673 1.00 38.12 491 ALA A CA 1
ATOM 4079 C C . ALA A 1 491 ? 23.322 32.048 -32.039 1.00 38.12 491 ALA A C 1
ATOM 4081 O O . ALA A 1 491 ? 23.003 32.108 -33.227 1.00 38.12 491 ALA A O 1
ATOM 4082 N N . PHE A 1 492 ? 22.439 31.975 -31.033 1.00 37.06 492 PHE A N 1
ATOM 4083 C CA . PHE A 1 492 ? 20.994 32.224 -31.119 1.00 37.06 492 PHE A CA 1
ATOM 4084 C C . PHE A 1 492 ? 20.682 33.658 -30.673 1.00 37.06 492 PHE A C 1
ATOM 4086 O O . PHE A 1 492 ? 19.614 34.172 -31.078 1.00 37.06 492 PHE A O 1
#

Secondary structure (DSSP, 8-state):
-HHHHHHHHH-TT--HHHHHHHHHHHHT--GGG--HHHHHHHHHHHHHHHHHS-HHHHHHHHHHHTT-SEEEETTEEEEPSSHHHHHHHHHHHGGG-HHHH-TT--S---HHHHHHHHHHHHHT--TT-GGGHHHHHHHHHHHHHHGGG--HHHHHHHHHHHHHHTT-SSHHHHHHHHHHHHHHHTTS-HHHHHHH--TTT---TTS-HHHHHTT--HHHHHHHHHHHHHHHHHHHHH-TT-HHHHHHHHHGGGS-HHHHHHHTHHHHHHHHSS--TTSHHHHHIIIIIHHHHHHHHHHHHHHHHHHSS--HHHHHHHHHHHHHTTS------HHHHHHHTSTTTHHHHHHHHT--SSTT-PPPHHHHHHHHHHHHT--SSS--HHHHHHHHHHHHHHHHHHHHHHHHT---HHHHHHHHHHHHHHHHTT-SSS--HHHHHHHHHHHHHHHHHHHHHHHHHTT----SHHHHHHHHHHHHHHHHHHHHHHT-

Sequence (492 aa):
MKKMLEYFLSNPGGNMEDKVSLLAFIAGLQPECVFHDDIENIAKVLAGILSVLDQKERENIFNQAFSKSNIIIAGHSITVSQPWFFLVLLINSLRHLYWLFSNKSKSFDHSDFLHKVMVESLKNVRILDQHSIYLLRTVNLILKKYGHILTSDMSFQVIKHMHYVDQSPLIGFKQYTHAITKIGLNLLTIKQREVFCDHRVIPVKGIETYNLIKMFTKEYLDMYIDEIVNKVLCSFKTNIENKDGSIFYEGLLVFNFEEWKARIWPFLLPHLRNIDQEGEFFQSLLKYWIPITSNAYKQDFYLFVRDQQVDMILKGYVLLETRKKGFINFDMTEDIWRLFHNLETVNLSIRIISMYHKISLCPSNYEIDLVLKCLSCNDETALDDELIKSLKMFFSQLFLYAHTDLQASEENFEFYLKTVDRFYQFCFNSSKTDFSEVELQVSKILLSILTGMANFRYFLLLSHSEITFNRARLFSLTNVFLFLSYNIVNAF

Radius of gyration: 33.56 Å; chains: 1; bounding box: 76×60×93 Å